Protein AF-0000000066242884 (afdb_homodimer)

pLDDT: mean 95.63, std 7.23, range [39.56, 98.94]

Solvent-accessible surface area (backbone atoms only — not comparable to full-atom values): 27401 Å² total; per-residue (Å²): 122,93,77,54,95,34,58,67,55,62,70,51,57,70,88,52,64,54,71,78,69,26,30,37,32,36,37,35,36,48,54,69,43,70,60,50,40,59,77,63,65,53,51,78,71,66,32,69,47,59,51,49,41,50,48,51,18,50,51,52,45,41,68,73,39,69,53,40,40,39,33,43,35,45,90,65,29,39,36,39,32,30,44,32,80,55,58,64,80,75,27,26,46,48,47,53,29,18,34,52,40,8,37,30,36,14,39,42,59,68,45,40,51,82,54,47,52,84,60,68,80,88,68,71,66,36,33,26,25,37,70,36,61,32,77,44,72,66,48,47,50,34,40,54,27,35,52,32,52,48,27,30,55,51,39,54,49,38,46,47,38,42,45,32,32,73,72,67,64,35,49,72,67,56,27,51,60,68,50,55,89,57,50,72,68,53,50,49,45,45,31,33,76,75,65,72,35,58,75,89,73,48,62,46,50,62,46,38,16,38,37,35,37,69,42,81,37,81,43,63,38,81,85,72,66,49,70,41,82,40,73,39,80,42,80,41,49,57,72,66,68,48,64,65,46,50,68,73,45,56,66,57,78,52,79,124,122,92,75,55,93,34,57,67,54,62,68,51,56,72,89,51,64,54,73,78,69,25,31,39,33,36,38,34,37,48,54,70,43,71,60,50,38,60,76,62,66,52,51,78,72,67,32,69,48,59,52,50,42,53,50,50,19,50,50,52,45,42,67,74,39,69,55,40,39,38,32,41,35,43,88,64,30,38,37,38,31,29,43,33,77,54,57,64,79,74,28,27,46,48,47,54,30,18,34,51,40,8,37,30,37,16,40,40,59,69,46,41,50,82,53,46,52,85,58,67,81,86,67,71,65,35,35,26,25,38,73,35,61,33,76,43,73,66,51,48,52,34,40,55,26,35,54,33,53,47,26,30,55,52,39,53,52,38,47,47,39,42,45,32,31,73,73,69,64,36,51,72,68,56,27,50,58,70,51,55,90,58,50,72,66,54,50,49,47,45,32,34,76,75,64,72,37,60,74,87,72,47,62,44,51,62,46,36,15,39,36,36,36,66,43,82,38,82,43,63,38,82,85,74,65,48,70,43,83,41,74,39,82,43,79,42,51,57,71,67,68,48,65,63,46,50,69,73,44,56,65,57,77,50,79,121

Sequence (512 aa):
MANSKYEYVKSFEQPDILLQNVWIVVRIDGRSFHKFTTKHDYAKPNDDRGLSLMNRAALEVCKEFPDIVIAFGESDEYSFVLKKSCNLFERRSSKISSSIVSYFTSQFVYRWKEYFGEHELKYPPTFDSRCVLYPTDENIKDYLSWRQADTHINNLYNTCYWALVLKAGKTPIEAENELRGTFSDGKNEMLFSRFNINYNNLPAEYRKGSVIFKKPVQETNKETGLTKSKKRLVIEHVDIISEKFWKEYPDILASKMANSKYEYVKSFEQPDILLQNVWIVVRIDGRSFHKFTTKHDYAKPNDDRGLSLMNRAALEVCKEFPDIVIAFGESDEYSFVLKKSCNLFERRSSKISSSIVSYFTSQFVYRWKEYFGEHELKYPPTFDSRCVLYPTDENIKDYLSWRQADTHINNLYNTCYWALVLKAGKTPIEAENELRGTFSDGKNEMLFSRFNINYNNLPAEYRKGSVIFKKPVQETNKETGLTKSKKRLVIEHVDIISEKFWKEYPDILASK

Radius of gyration: 26.31 Å; Cα contacts (8 Å, |Δi|>4): 851; chains: 2; bounding box: 71×72×58 Å

Organism: Dictyostelium discoideum (NCBI:txid44689)

Structure (mmCIF, N/CA/C/O backbone):
data_AF-0000000066242884-model_v1
#
loop_
_entity.id
_entity.type
_entity.pdbx_description
1 polymer 'Probable tRNA(His) guanylyltransferase'
#
loop_
_atom_site.group_PDB
_atom_site.id
_atom_site.type_symbol
_atom_site.label_atom_id
_atom_site.label_alt_id
_atom_site.label_comp_id
_atom_site.label_asym_id
_atom_site.label_entity_id
_atom_site.label_seq_id
_atom_site.pdbx_PDB_ins_code
_atom_site.Cartn_x
_atom_site.Cartn_y
_atom_site.Cartn_z
_atom_site.occupancy
_atom_site.B_iso_or_equiv
_atom_site.auth_seq_id
_atom_site.auth_comp_id
_atom_site.auth_asym_id
_atom_site.auth_atom_id
_atom_site.pdbx_PDB_model_num
A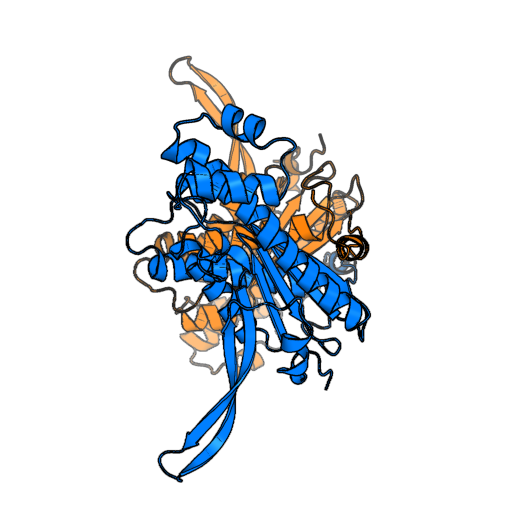TOM 1 N N . MET A 1 1 ? -16.078 24.594 7.152 1 39.56 1 MET A N 1
ATOM 2 C CA . MET A 1 1 ? -14.656 24.375 6.957 1 39.56 1 MET A CA 1
ATOM 3 C C . MET A 1 1 ? -13.938 25.672 6.598 1 39.56 1 MET A C 1
ATOM 5 O O . MET A 1 1 ? -14.383 26.406 5.711 1 39.56 1 MET A O 1
ATOM 9 N N . ALA A 1 2 ? -13.367 26.406 7.52 1 48.91 2 ALA A N 1
ATOM 10 C CA . ALA A 1 2 ? -12.742 27.688 7.215 1 48.91 2 ALA A CA 1
ATOM 11 C C . ALA A 1 2 ? -11.961 27.625 5.91 1 48.91 2 ALA A C 1
ATOM 13 O O . ALA A 1 2 ? -11.008 26.844 5.785 1 48.91 2 ALA A O 1
ATOM 14 N N . ASN A 1 3 ? -12.719 27.969 4.852 1 62.56 3 ASN A N 1
ATOM 15 C CA . ASN A 1 3 ? -12.328 27.891 3.449 1 62.56 3 ASN A CA 1
ATOM 16 C C . ASN A 1 3 ? -11.125 28.781 3.145 1 62.56 3 ASN A C 1
ATOM 18 O O . ASN A 1 3 ? -11.188 30 3.355 1 62.56 3 ASN A O 1
ATOM 22 N N . SER A 1 4 ? -9.828 28.172 3.293 1 75.38 4 SER A N 1
ATOM 23 C CA . SER A 1 4 ? -8.664 28.953 2.906 1 75.38 4 SER A CA 1
ATOM 24 C C . SER A 1 4 ? -8.734 29.359 1.438 1 75.38 4 SER A C 1
ATOM 26 O O . SER A 1 4 ? -9.477 28.766 0.656 1 75.38 4 SER A O 1
ATOM 28 N N . LYS A 1 5 ? -8.227 30.531 1.055 1 88.94 5 LYS A N 1
ATOM 29 C CA . LYS A 1 5 ? -8.141 31.016 -0.318 1 88.94 5 LYS A CA 1
ATOM 30 C C . LYS A 1 5 ? -7.492 29.969 -1.229 1 88.94 5 LYS A C 1
ATOM 32 O O . LYS A 1 5 ? -7.582 30.078 -2.455 1 88.94 5 LYS A O 1
ATOM 37 N N . TYR A 1 6 ? -6.883 28.922 -0.603 1 93.44 6 TYR A N 1
ATOM 38 C CA . TYR A 1 6 ? -6.152 27.922 -1.367 1 93.44 6 TYR A CA 1
ATOM 39 C C . TYR A 1 6 ? -7.055 26.75 -1.727 1 93.44 6 TYR A C 1
ATOM 41 O O . TYR A 1 6 ? -6.66 25.875 -2.498 1 93.44 6 TYR A O 1
ATOM 49 N N . GLU A 1 7 ? -8.281 26.703 -1.317 1 91.88 7 GLU A N 1
ATOM 50 C CA . GLU A 1 7 ? -9.164 25.547 -1.406 1 91.88 7 GLU A CA 1
ATOM 51 C C . GLU A 1 7 ? -9.438 25.172 -2.859 1 91.88 7 GLU A C 1
ATOM 53 O O . GLU A 1 7 ? -9.828 24.047 -3.152 1 91.88 7 GLU A O 1
ATOM 58 N N . TYR A 1 8 ? -9.219 26.141 -3.793 1 93.75 8 TYR A N 1
ATOM 59 C CA . TYR A 1 8 ? -9.484 25.891 -5.203 1 93.75 8 TYR A CA 1
ATOM 60 C C . TYR A 1 8 ? -8.617 24.75 -5.73 1 93.75 8 TYR A C 1
ATOM 62 O O . TYR A 1 8 ? -8.969 24.094 -6.715 1 93.75 8 TYR A O 1
ATOM 70 N N . VAL A 1 9 ? -7.5 24.391 -5.086 1 95 9 VAL A N 1
ATOM 71 C CA . VAL A 1 9 ? -6.555 23.375 -5.559 1 95 9 VAL A CA 1
ATOM 72 C C . VAL A 1 9 ? -7.207 22 -5.512 1 95 9 VAL A C 1
ATOM 74 O O . VAL A 1 9 ? -6.746 21.062 -6.172 1 95 9 VAL A O 1
ATOM 77 N N . LYS A 1 10 ? -8.25 21.875 -4.727 1 93.75 10 LYS A N 1
ATOM 78 C CA . LYS A 1 10 ? -8.992 20.625 -4.672 1 93.75 10 LYS A CA 1
ATOM 79 C C . LYS A 1 10 ? -9.609 20.281 -6.027 1 93.75 10 LYS A C 1
ATOM 81 O O . LYS A 1 10 ? -9.82 19.125 -6.352 1 93.75 10 LYS A O 1
ATOM 86 N N . SER A 1 11 ? -9.836 21.312 -6.773 1 94.75 11 SER A N 1
ATOM 87 C CA . SER A 1 11 ? -10.531 21.141 -8.047 1 94.75 11 SER A CA 1
ATOM 88 C C . SER A 1 11 ? -9.633 20.469 -9.078 1 94.75 11 SER A C 1
ATOM 90 O O . SER A 1 11 ? -10.109 20.031 -10.133 1 94.75 11 SER A O 1
ATOM 92 N N . PHE A 1 12 ? -8.328 20.344 -8.805 1 96.25 12 PHE A N 1
ATOM 93 C CA . PHE A 1 12 ? -7.41 19.688 -9.727 1 96.25 12 PHE A CA 1
ATOM 94 C C . PHE A 1 12 ? -7.547 18.172 -9.648 1 96.25 12 PHE A C 1
ATOM 96 O O . PHE A 1 12 ? -7.047 17.453 -10.516 1 96.25 12 PHE A O 1
ATOM 103 N N . GLU A 1 13 ? -8.211 17.688 -8.594 1 94.5 13 GLU A N 1
ATOM 104 C CA . GLU A 1 13 ? -8.492 16.25 -8.516 1 94.5 13 GLU A CA 1
ATOM 105 C C . GLU A 1 13 ? -9.414 15.805 -9.648 1 94.5 13 GLU A C 1
ATOM 107 O O . GLU A 1 13 ? -10.445 16.438 -9.898 1 94.5 13 GLU A O 1
ATOM 112 N N . GLN A 1 14 ? -8.977 14.781 -10.328 1 91.69 14 GLN A N 1
ATOM 113 C CA . GLN A 1 14 ? -9.773 14.258 -11.438 1 91.69 14 GLN A CA 1
ATOM 114 C C . GLN A 1 14 ? -10.438 12.938 -11.062 1 91.69 14 GLN A C 1
ATOM 116 O O . GLN A 1 14 ? -9.852 12.125 -10.344 1 91.69 14 GLN A O 1
ATOM 121 N N . PRO A 1 15 ? -11.641 12.773 -11.602 1 90.62 15 PRO A N 1
ATOM 122 C CA . PRO A 1 15 ? -12.32 11.508 -11.336 1 90.62 15 PRO A CA 1
ATOM 123 C C . PRO A 1 15 ? -11.609 10.312 -11.977 1 90.62 15 PRO A C 1
ATOM 125 O O . PRO A 1 15 ? -11.062 10.438 -13.07 1 90.62 15 PRO A O 1
ATOM 128 N N . ASP A 1 16 ? -11.625 9.172 -11.383 1 94.69 16 ASP A N 1
ATOM 129 C CA . ASP A 1 16 ? -11.086 7.926 -11.914 1 94.69 16 ASP A CA 1
ATOM 130 C C . ASP A 1 16 ? -12.039 6.762 -11.656 1 94.69 16 ASP A C 1
ATOM 132 O O . ASP A 1 16 ? -11.617 5.699 -11.203 1 94.69 16 ASP A O 1
ATOM 136 N N . ILE A 1 17 ? -13.297 6.984 -11.898 1 96.69 17 ILE A N 1
ATOM 137 C CA . ILE A 1 17 ? -14.367 6.047 -11.602 1 96.69 17 ILE A CA 1
ATOM 138 C C . ILE A 1 17 ? -14.336 4.891 -12.602 1 96.69 17 ILE A C 1
ATOM 140 O O . ILE A 1 17 ? -14.328 5.113 -13.82 1 96.69 17 ILE A O 1
ATOM 144 N N . LEU A 1 18 ? -14.336 3.684 -12.125 1 97.81 18 LEU A N 1
ATOM 145 C CA . LEU A 1 18 ? -14.336 2.492 -12.969 1 97.81 18 LEU A CA 1
ATOM 146 C C . LEU A 1 18 ? -15.734 2.213 -13.516 1 97.81 18 LEU A C 1
ATOM 148 O O . LEU A 1 18 ? -16.734 2.416 -12.812 1 97.81 18 LEU A O 1
ATOM 152 N N . LEU A 1 19 ? -15.781 1.74 -14.688 1 97.5 19 LEU A N 1
ATOM 153 C CA . LEU A 1 19 ? -17.016 1.438 -15.398 1 97.5 19 LEU A CA 1
ATOM 154 C C . LEU A 1 19 ? -17.891 0.479 -14.586 1 97.5 19 LEU A C 1
ATOM 156 O O . LEU A 1 19 ? -17.375 -0.47 -13.984 1 97.5 19 LEU A O 1
ATOM 160 N N . GLN A 1 20 ? -19.203 0.688 -14.562 1 96.56 20 GLN A N 1
ATOM 161 C CA . GLN A 1 20 ? -20.156 -0.181 -13.891 1 96.56 20 GLN A CA 1
ATOM 162 C C . GLN A 1 20 ? -20.375 -1.47 -14.68 1 96.56 20 GLN A C 1
ATOM 164 O O . GLN A 1 20 ? -20.125 -1.52 -15.883 1 96.56 20 GLN A O 1
ATOM 169 N N . ASN A 1 21 ? -20.781 -2.508 -13.945 1 96.31 21 ASN A N 1
ATOM 170 C CA . ASN A 1 21 ? -21.203 -3.777 -14.531 1 96.31 21 ASN A CA 1
ATOM 171 C C . ASN A 1 21 ? -20.062 -4.48 -15.242 1 96.31 21 ASN A C 1
ATOM 173 O O . ASN A 1 21 ? -20.266 -5.152 -16.25 1 96.31 21 ASN A O 1
ATOM 177 N N . VAL A 1 22 ? -18.875 -4.215 -14.844 1 97.56 22 VAL A N 1
ATOM 178 C CA . VAL A 1 22 ? -17.688 -4.918 -15.328 1 97.56 22 VAL A CA 1
ATOM 179 C C . VAL A 1 22 ? -16.891 -5.461 -14.141 1 97.56 22 VAL A C 1
ATOM 181 O O . VAL A 1 22 ? -16.953 -4.91 -13.039 1 97.56 22 VAL A O 1
ATOM 184 N N . TRP A 1 23 ? -16.141 -6.582 -14.398 1 98.25 23 TRP A N 1
ATOM 185 C CA . TRP A 1 23 ? -15.258 -7.137 -13.375 1 98.25 23 TRP A CA 1
ATOM 186 C C . TRP A 1 23 ? -14.055 -6.234 -13.141 1 98.25 23 TRP A C 1
ATOM 188 O O . TRP A 1 23 ? -13.484 -5.684 -14.086 1 98.25 23 TRP A O 1
ATOM 198 N N . ILE A 1 24 ? -13.688 -6.074 -11.914 1 98.62 24 ILE A N 1
ATOM 199 C CA . ILE A 1 24 ? -12.469 -5.355 -11.562 1 98.62 24 ILE A CA 1
ATOM 200 C C . ILE A 1 24 ? -11.43 -6.332 -11.031 1 98.62 24 ILE A C 1
ATOM 202 O O . ILE A 1 24 ? -11.703 -7.098 -10.102 1 98.62 24 ILE A O 1
ATOM 206 N N . VAL A 1 25 ? -10.297 -6.391 -11.625 1 98.88 25 VAL A N 1
ATOM 207 C CA . VAL A 1 25 ? -9.164 -7.133 -11.07 1 98.88 25 VAL A CA 1
ATOM 208 C C . VAL A 1 25 ? -8.133 -6.156 -10.508 1 98.88 25 VAL A C 1
ATOM 210 O O . VAL A 1 25 ? -7.668 -5.258 -11.211 1 98.88 25 VAL A O 1
ATOM 213 N N . VAL A 1 26 ? -7.852 -6.27 -9.258 1 98.94 26 VAL A N 1
ATOM 214 C CA . VAL A 1 26 ? -6.699 -5.586 -8.68 1 98.94 26 VAL A CA 1
ATOM 215 C C . VAL A 1 26 ? -5.516 -6.547 -8.602 1 98.94 26 VAL A C 1
ATOM 217 O O . VAL A 1 26 ? -5.547 -7.52 -7.844 1 98.94 26 VAL A O 1
ATOM 220 N N . ARG A 1 27 ? -4.523 -6.301 -9.344 1 98.81 27 ARG A N 1
ATOM 221 C CA . ARG A 1 27 ? -3.326 -7.137 -9.336 1 98.81 27 ARG A CA 1
ATOM 222 C C . ARG A 1 27 ? -2.201 -6.469 -8.547 1 98.81 27 ARG A C 1
ATOM 224 O O . ARG A 1 27 ? -1.856 -5.316 -8.805 1 98.81 27 ARG A O 1
ATOM 231 N N . ILE A 1 28 ? -1.692 -7.082 -7.598 1 98.88 28 ILE A N 1
ATOM 232 C CA . ILE A 1 28 ? -0.529 -6.602 -6.863 1 98.88 28 ILE A CA 1
ATOM 233 C C . ILE A 1 28 ? 0.704 -7.41 -7.262 1 98.88 28 ILE A C 1
ATOM 235 O O . ILE A 1 28 ? 0.591 -8.578 -7.648 1 98.88 28 ILE A O 1
ATOM 239 N N . ASP A 1 29 ? 1.854 -6.828 -7.195 1 98.62 29 ASP A N 1
ATOM 240 C CA . ASP A 1 29 ? 3.119 -7.441 -7.586 1 98.62 29 ASP A CA 1
ATOM 241 C C . ASP A 1 29 ? 4.277 -6.883 -6.762 1 98.62 29 ASP A C 1
ATOM 243 O O . ASP A 1 29 ? 4.453 -5.668 -6.668 1 98.62 29 ASP A O 1
ATOM 247 N N . GLY A 1 30 ? 5.066 -7.738 -6.219 1 98.69 30 GLY A N 1
ATOM 248 C CA . GLY A 1 30 ? 6.211 -7.312 -5.43 1 98.69 30 GLY A CA 1
ATOM 249 C C . GLY A 1 30 ? 7.227 -6.523 -6.23 1 98.69 30 GLY A C 1
ATOM 250 O O . GLY A 1 30 ? 7.508 -6.852 -7.383 1 98.69 30 GLY A O 1
ATOM 251 N N . ARG A 1 31 ? 7.758 -5.477 -5.613 1 97.81 31 ARG A N 1
ATOM 252 C CA . ARG A 1 31 ? 8.805 -4.68 -6.242 1 97.81 31 ARG A CA 1
ATOM 253 C C . ARG A 1 31 ? 10.188 -5.125 -5.773 1 97.81 31 ARG A C 1
ATOM 255 O O . ARG A 1 31 ? 10.469 -5.121 -4.574 1 97.81 31 ARG A O 1
ATOM 262 N N . SER A 1 32 ? 11.102 -5.469 -6.75 1 96.88 32 SER A N 1
ATOM 263 C CA . SER A 1 32 ? 12.438 -5.953 -6.43 1 96.88 32 SER A CA 1
ATOM 264 C C . SER A 1 32 ? 12.383 -7.129 -5.461 1 96.88 32 SER A C 1
ATOM 266 O O . SER A 1 32 ? 13.141 -7.18 -4.492 1 96.88 32 SER A O 1
ATOM 268 N 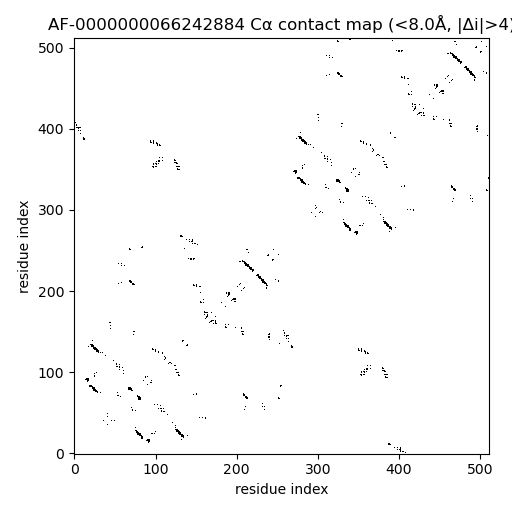N . PHE A 1 33 ? 11.453 -7.988 -5.773 1 97.56 33 PHE A N 1
ATOM 269 C CA . PHE A 1 33 ? 11.164 -9.047 -4.816 1 97.56 33 PHE A CA 1
ATOM 270 C C . PHE A 1 33 ? 12.219 -10.141 -4.887 1 97.56 33 PHE A C 1
ATOM 272 O O . PHE A 1 33 ? 12.391 -10.906 -3.934 1 97.56 33 PHE A O 1
ATOM 279 N N . HIS A 1 34 ? 12.867 -10.305 -6.043 1 95.69 34 HIS A N 1
ATOM 280 C CA . HIS A 1 34 ? 13.984 -11.234 -6.117 1 95.69 34 HIS A CA 1
ATOM 281 C C . HIS A 1 34 ? 15.07 -10.867 -5.113 1 95.69 34 HIS A C 1
ATOM 283 O O . HIS A 1 34 ? 15.617 -11.742 -4.434 1 95.69 34 HIS A O 1
ATOM 289 N N . LYS A 1 35 ? 15.414 -9.586 -5 1 97.5 35 LYS A N 1
ATOM 290 C CA . LYS A 1 35 ? 16.375 -9.102 -4.016 1 97.5 35 LYS A CA 1
ATOM 291 C C . LYS A 1 35 ? 15.883 -9.352 -2.594 1 97.5 35 LYS A C 1
ATOM 293 O O . LYS A 1 35 ? 16.656 -9.75 -1.723 1 97.5 35 LYS A O 1
ATOM 298 N N . PHE A 1 36 ? 14.641 -9.125 -2.406 1 98.5 36 PHE A N 1
ATOM 299 C CA . PHE A 1 36 ? 14.031 -9.312 -1.097 1 98.5 36 PHE A CA 1
ATOM 300 C C . PHE A 1 36 ? 14.164 -10.766 -0.642 1 98.5 36 PHE A C 1
ATOM 302 O O . PHE A 1 36 ? 14.578 -11.031 0.489 1 98.5 36 PHE A O 1
ATOM 309 N N . THR A 1 37 ? 13.781 -11.727 -1.553 1 98.19 37 THR A N 1
ATOM 310 C CA . THR A 1 37 ? 13.812 -13.141 -1.197 1 98.19 37 THR A CA 1
ATOM 311 C C . THR A 1 37 ? 15.25 -13.609 -0.98 1 98.19 37 THR A C 1
ATOM 313 O O . THR A 1 37 ? 15.508 -14.445 -0.114 1 98.19 37 THR A O 1
ATOM 316 N N . THR A 1 38 ? 16.172 -13.062 -1.709 1 97.38 38 THR A N 1
ATOM 317 C CA . THR A 1 38 ? 17.578 -13.406 -1.545 1 97.38 38 THR A CA 1
ATOM 318 C C . THR A 1 38 ? 18.109 -12.914 -0.198 1 97.38 38 THR A C 1
ATOM 320 O O . THR A 1 38 ? 18.719 -13.68 0.553 1 97.38 38 THR A O 1
ATOM 323 N N . LYS A 1 39 ? 17.797 -11.68 0.117 1 98 39 LYS A N 1
ATOM 324 C CA . LYS A 1 39 ? 18.281 -11.07 1.353 1 98 39 LYS A CA 1
ATOM 325 C C . LYS A 1 39 ? 17.688 -11.766 2.576 1 98 39 LYS A C 1
ATOM 327 O O . LYS A 1 39 ? 18.312 -11.781 3.643 1 98 39 LYS A O 1
ATOM 332 N N . HIS A 1 40 ? 16.562 -12.359 2.434 1 98.5 40 HIS A N 1
ATOM 333 C CA . HIS A 1 40 ? 15.875 -12.977 3.566 1 98.5 40 HIS A CA 1
ATOM 334 C C . HIS A 1 40 ? 16 -14.5 3.521 1 98.5 40 HIS A C 1
ATOM 336 O O . HIS A 1 40 ? 15.219 -15.211 4.164 1 98.5 40 HIS A O 1
ATOM 342 N N . ASP A 1 41 ? 16.812 -15.047 2.617 1 97.62 41 ASP A N 1
ATOM 343 C CA . ASP A 1 41 ? 17.203 -16.453 2.582 1 97.62 41 ASP A CA 1
ATOM 344 C C . ASP A 1 41 ? 16 -17.344 2.264 1 97.62 41 ASP A C 1
ATOM 346 O O . ASP A 1 41 ? 15.812 -18.375 2.902 1 97.62 41 ASP A O 1
ATOM 350 N N . TYR A 1 42 ? 15.211 -16.906 1.351 1 98.12 42 TYR A N 1
ATOM 351 C CA . TYR A 1 42 ? 14.148 -17.797 0.875 1 98.12 42 TYR A CA 1
ATOM 352 C C . TYR A 1 42 ? 14.734 -19.047 0.243 1 98.12 42 TYR A C 1
ATOM 354 O O . TYR A 1 42 ? 15.727 -18.984 -0.489 1 98.12 42 TYR A O 1
ATOM 362 N N . ALA A 1 43 ? 14.078 -20.125 0.529 1 97.56 43 ALA A N 1
ATOM 363 C CA . ALA A 1 43 ? 14.43 -21.344 -0.201 1 97.56 43 ALA A CA 1
ATOM 364 C C . ALA A 1 43 ? 14.102 -21.203 -1.686 1 97.56 43 ALA A C 1
ATOM 366 O O . ALA A 1 43 ? 13.172 -20.484 -2.059 1 97.56 43 ALA A O 1
ATOM 367 N N . LYS A 1 44 ? 14.852 -21.875 -2.5 1 96.56 44 LYS A N 1
ATOM 368 C CA . LYS A 1 44 ? 14.633 -21.859 -3.943 1 96.56 44 LYS A CA 1
ATOM 369 C C . LYS A 1 44 ? 14.32 -23.25 -4.473 1 96.56 44 LYS A C 1
ATOM 371 O O . LYS A 1 44 ? 14.859 -24.25 -3.979 1 96.56 44 LYS A O 1
ATOM 376 N N . PRO A 1 45 ? 13.461 -23.391 -5.445 1 96.94 45 PRO A N 1
ATOM 377 C CA . PRO A 1 45 ? 12.742 -22.344 -6.191 1 96.94 45 PRO A CA 1
ATOM 378 C C . PRO A 1 45 ? 11.5 -21.844 -5.461 1 96.94 45 PRO A C 1
ATOM 380 O O . PRO A 1 45 ? 10.961 -20.797 -5.812 1 96.94 45 PRO A O 1
ATOM 383 N N . ASN A 1 46 ? 10.992 -22.625 -4.504 1 97.62 46 ASN A N 1
ATOM 384 C CA . ASN A 1 46 ? 9.812 -22.234 -3.736 1 97.62 46 ASN A CA 1
ATOM 385 C C . ASN A 1 46 ? 10.094 -22.234 -2.236 1 97.62 46 ASN A C 1
ATOM 387 O O . ASN A 1 46 ? 10.797 -23.109 -1.732 1 97.62 46 ASN A O 1
ATOM 391 N N . ASP A 1 47 ? 9.641 -21.297 -1.522 1 98.19 47 ASP A N 1
ATOM 392 C CA . ASP A 1 47 ? 9.75 -21.203 -0.07 1 98.19 47 ASP A CA 1
ATOM 393 C C . ASP A 1 47 ? 8.367 -21.234 0.583 1 98.19 47 ASP A C 1
ATOM 395 O O . ASP A 1 47 ? 7.594 -20.281 0.453 1 98.19 47 ASP A O 1
ATOM 399 N N . ASP A 1 48 ? 8.094 -22.297 1.241 1 98.19 48 ASP A N 1
ATOM 400 C CA . ASP A 1 48 ? 6.77 -22.516 1.824 1 98.19 48 ASP A CA 1
ATOM 401 C C . ASP A 1 48 ? 6.398 -21.391 2.783 1 98.19 48 ASP A C 1
ATOM 403 O O . ASP A 1 48 ? 5.23 -20.984 2.861 1 98.19 48 ASP A O 1
ATOM 407 N N . ARG A 1 49 ? 7.379 -20.938 3.576 1 98.19 49 ARG A N 1
ATOM 408 C CA . ARG A 1 49 ? 7.105 -19.844 4.5 1 98.19 49 ARG A CA 1
ATOM 409 C C . ARG A 1 49 ? 6.605 -18.609 3.756 1 98.19 49 ARG A C 1
ATOM 411 O O . ARG A 1 49 ? 5.594 -18.016 4.133 1 98.19 49 ARG A O 1
ATOM 418 N N . GLY A 1 50 ? 7.301 -18.25 2.641 1 98.56 50 GLY A N 1
ATOM 419 C CA . GLY A 1 50 ? 6.945 -17.094 1.841 1 98.56 50 GLY A CA 1
ATOM 420 C C . GLY A 1 50 ? 5.594 -17.219 1.163 1 98.56 50 GLY A C 1
ATOM 421 O O . GLY A 1 50 ? 4.785 -16.281 1.186 1 98.56 50 GLY A O 1
ATOM 422 N N . LEU A 1 51 ? 5.375 -18.359 0.562 1 98.62 51 LEU A N 1
ATOM 423 C CA . LEU A 1 51 ? 4.109 -18.609 -0.123 1 98.62 51 LEU A CA 1
ATOM 424 C C . LEU A 1 51 ? 2.943 -18.562 0.856 1 98.62 51 LEU A C 1
ATOM 426 O O . LEU A 1 51 ? 1.894 -17.984 0.553 1 98.62 51 LEU A O 1
ATOM 430 N N . SER A 1 52 ? 3.154 -19.156 2.045 1 98.69 52 SER A N 1
ATOM 431 C CA . SER A 1 52 ? 2.107 -19.172 3.062 1 98.69 52 SER A CA 1
ATOM 432 C C . SER A 1 52 ? 1.822 -17.766 3.578 1 98.69 52 SER A C 1
ATOM 434 O O . SER A 1 52 ? 0.671 -17.422 3.854 1 98.69 52 SER A O 1
ATOM 436 N N . LEU A 1 53 ? 2.848 -17 3.752 1 98.81 53 LEU A N 1
ATOM 437 C CA . LEU A 1 53 ? 2.676 -15.617 4.195 1 98.81 53 LEU A CA 1
ATOM 438 C C . LEU A 1 53 ? 1.918 -14.797 3.154 1 98.81 53 LEU A C 1
ATOM 440 O O . LEU A 1 53 ? 1.028 -14.016 3.5 1 98.81 53 LEU A O 1
ATOM 444 N N . MET A 1 54 ? 2.27 -14.969 1.861 1 98.88 54 MET A N 1
ATOM 445 C CA . MET A 1 54 ? 1.525 -14.328 0.778 1 98.88 54 MET A CA 1
ATOM 446 C C . MET A 1 54 ? 0.044 -14.68 0.853 1 98.88 54 MET A C 1
ATOM 448 O O . MET A 1 54 ? -0.814 -13.805 0.771 1 98.88 54 MET A O 1
ATOM 452 N N . ASN A 1 55 ? -0.189 -15.938 1.016 1 98.88 55 ASN A N 1
ATOM 453 C CA . ASN A 1 55 ? -1.559 -16.438 1.069 1 98.88 55 ASN A CA 1
ATOM 454 C C . ASN A 1 55 ? -2.311 -15.883 2.277 1 98.88 55 ASN A C 1
ATOM 456 O O . ASN A 1 55 ? -3.486 -15.531 2.172 1 98.88 55 ASN A O 1
ATOM 460 N N . ARG A 1 56 ? -1.669 -15.852 3.391 1 98.81 56 ARG A N 1
ATOM 461 C CA . ARG A 1 56 ? -2.293 -15.328 4.605 1 98.81 56 ARG A CA 1
ATOM 462 C C . ARG A 1 56 ? -2.656 -13.859 4.445 1 98.81 56 ARG A C 1
ATOM 464 O O . ARG A 1 56 ? -3.752 -13.438 4.824 1 98.81 56 ARG A O 1
ATOM 471 N N . ALA A 1 57 ? -1.736 -13.07 3.939 1 98.88 57 ALA A N 1
ATOM 472 C CA . ALA A 1 57 ? -2.008 -11.656 3.688 1 98.88 57 ALA A CA 1
ATOM 473 C C . ALA A 1 57 ? -3.188 -11.484 2.736 1 98.88 57 ALA A C 1
ATOM 475 O O . ALA A 1 57 ? -4.07 -10.656 2.973 1 98.88 57 ALA A O 1
ATOM 476 N N . ALA A 1 58 ? -3.221 -12.289 1.692 1 98.94 58 ALA A N 1
ATOM 477 C CA . ALA A 1 58 ? -4.297 -12.219 0.707 1 98.94 58 ALA A CA 1
ATOM 478 C C . ALA A 1 58 ? -5.633 -12.625 1.321 1 98.94 58 ALA A C 1
ATOM 480 O O . ALA A 1 58 ? -6.672 -12.031 1.008 1 98.94 58 ALA A O 1
ATOM 481 N N . LEU A 1 59 ? -5.562 -13.633 2.121 1 98.88 59 LEU A N 1
ATOM 482 C CA . LEU A 1 59 ? -6.773 -14.07 2.807 1 98.88 59 LEU A CA 1
ATOM 483 C C . LEU A 1 59 ? -7.359 -12.938 3.643 1 98.88 59 LEU A C 1
ATOM 485 O O . LEU A 1 59 ? -8.57 -12.719 3.645 1 98.88 59 LEU A O 1
ATOM 489 N N . GLU A 1 60 ? -6.535 -12.211 4.371 1 98.81 60 GLU A N 1
ATOM 490 C CA . GLU A 1 60 ? -6.996 -11.078 5.172 1 98.81 60 GLU A CA 1
ATOM 491 C C . GLU A 1 60 ? -7.602 -9.992 4.289 1 98.81 60 GLU A C 1
ATOM 493 O O . GLU A 1 60 ? -8.57 -9.336 4.68 1 98.81 60 GLU A O 1
ATOM 498 N N . VAL A 1 61 ? -7.02 -9.766 3.102 1 98.94 61 VAL A N 1
ATOM 499 C CA . VAL A 1 61 ? -7.566 -8.797 2.158 1 98.94 61 VAL A CA 1
ATOM 500 C C . VAL A 1 61 ? -8.984 -9.211 1.758 1 98.94 61 VAL A C 1
ATOM 502 O O . VAL A 1 61 ? -9.898 -8.383 1.742 1 98.94 61 VAL A O 1
ATOM 505 N N . CYS A 1 62 ? -9.148 -10.484 1.484 1 98.81 62 CYS A N 1
ATOM 506 C CA . CYS A 1 62 ? -10.461 -10.977 1.078 1 98.81 62 CYS A CA 1
ATOM 507 C C . CYS A 1 62 ? -11.477 -10.812 2.203 1 98.81 62 CYS A C 1
ATOM 509 O O . CYS A 1 62 ? -12.656 -10.562 1.95 1 98.81 62 CYS A O 1
ATOM 511 N N . LYS A 1 63 ? -11.031 -10.992 3.418 1 98.56 63 LYS A N 1
ATOM 512 C CA . LYS A 1 63 ? -11.914 -10.781 4.562 1 98.56 63 LYS A CA 1
ATOM 513 C C . LYS A 1 63 ? -12.305 -9.312 4.691 1 98.56 63 LYS A C 1
ATOM 515 O O . LYS A 1 63 ? -13.453 -8.992 4.992 1 98.56 63 LYS A O 1
ATOM 520 N N . GLU A 1 64 ? -11.383 -8.461 4.469 1 98.19 64 GLU A N 1
ATOM 521 C CA . GLU A 1 64 ? -11.57 -7.027 4.633 1 98.19 64 GLU A CA 1
ATOM 522 C C . GLU A 1 64 ? -12.477 -6.461 3.543 1 98.19 64 GLU A C 1
ATOM 524 O O . GLU A 1 64 ? -13.227 -5.516 3.785 1 98.19 64 GLU A O 1
ATOM 529 N N . PHE A 1 65 ? -12.383 -6.98 2.357 1 98.25 65 PHE A N 1
ATOM 530 C CA . PHE A 1 65 ? -13.141 -6.508 1.209 1 98.25 65 PHE A CA 1
ATOM 531 C C . PHE A 1 65 ? -14.031 -7.613 0.652 1 98.25 65 PHE A C 1
ATOM 533 O O . PHE A 1 65 ? -13.68 -8.258 -0.339 1 98.25 65 PHE A O 1
ATOM 540 N N . PRO A 1 66 ? -15.172 -7.73 1.151 1 96.56 66 PRO A N 1
ATOM 541 C CA . PRO A 1 66 ? -16.031 -8.867 0.83 1 96.56 66 PRO A CA 1
ATOM 542 C C . PRO A 1 66 ? -16.5 -8.859 -0.621 1 96.56 66 PRO A C 1
ATOM 544 O O . PRO A 1 66 ? -17.062 -9.852 -1.099 1 96.56 66 PRO A O 1
ATOM 547 N N . ASP A 1 67 ? -16.359 -7.758 -1.322 1 97.31 67 ASP A N 1
ATOM 548 C CA . ASP A 1 67 ? -16.719 -7.707 -2.738 1 97.31 67 ASP A CA 1
ATOM 549 C C . ASP A 1 67 ? -15.766 -8.562 -3.572 1 97.31 67 ASP A C 1
ATOM 551 O O . ASP A 1 67 ? -16.031 -8.844 -4.742 1 97.31 67 ASP A O 1
ATOM 555 N N . ILE A 1 68 ? -14.625 -8.938 -3 1 98.5 68 ILE A N 1
ATOM 556 C CA . ILE A 1 68 ? -13.727 -9.859 -3.68 1 98.5 68 ILE A CA 1
ATOM 557 C C . ILE A 1 68 ? -14.336 -11.258 -3.689 1 98.5 68 ILE A C 1
ATOM 559 O O . ILE A 1 68 ? -14.578 -11.844 -2.631 1 98.5 68 ILE A O 1
ATOM 563 N N . VAL A 1 69 ? -14.461 -11.828 -4.848 1 98.12 69 VAL A N 1
ATOM 564 C CA . VAL A 1 69 ? -15.172 -13.094 -4.93 1 98.12 69 VAL A CA 1
ATOM 565 C C . VAL A 1 69 ? -14.18 -14.242 -5.133 1 98.12 69 VAL A C 1
ATOM 567 O O . VAL A 1 69 ? -14.477 -15.391 -4.824 1 98.12 69 VAL A O 1
ATOM 570 N N . ILE A 1 70 ? -13.078 -13.969 -5.68 1 98.75 70 ILE A N 1
ATOM 571 C CA . ILE A 1 70 ? -12.008 -14.938 -5.883 1 98.75 70 ILE A CA 1
ATOM 572 C C . ILE A 1 70 ? -10.664 -14.219 -5.992 1 98.75 70 ILE A C 1
ATOM 574 O O . ILE A 1 70 ? -10.602 -13.078 -6.461 1 98.75 70 ILE A O 1
ATOM 578 N N . ALA A 1 71 ? -9.633 -14.742 -5.488 1 98.94 71 ALA A N 1
ATOM 579 C CA . ALA A 1 71 ? -8.273 -14.234 -5.609 1 98.94 71 ALA A CA 1
ATOM 580 C C . ALA A 1 71 ? -7.309 -15.336 -6.031 1 98.94 71 ALA A C 1
ATOM 582 O O . ALA A 1 71 ? -7.523 -16.516 -5.727 1 98.94 71 ALA A O 1
ATOM 583 N N . PHE A 1 72 ? -6.297 -14.977 -6.785 1 98.94 72 PHE A N 1
ATOM 584 C CA . PHE A 1 72 ? -5.324 -15.945 -7.281 1 98.94 72 PHE A CA 1
ATOM 585 C C . PHE A 1 72 ? -3.9 -15.469 -7.004 1 98.94 72 PHE A C 1
ATOM 587 O O . PHE A 1 72 ? -3.541 -14.336 -7.34 1 98.94 72 PHE A O 1
ATOM 594 N N . GLY A 1 73 ? -3.148 -16.281 -6.371 1 98.81 73 GLY A N 1
ATOM 595 C CA . GLY A 1 73 ? -1.776 -15.961 -6.016 1 98.81 73 GLY A CA 1
ATOM 596 C C . GLY A 1 73 ? -0.752 -16.797 -6.762 1 98.81 73 GLY A C 1
ATOM 597 O O . GLY A 1 73 ? -0.944 -18 -6.953 1 98.81 73 GLY A O 1
ATOM 598 N N . GLU A 1 74 ? 0.298 -16.156 -7.23 1 97.31 74 GLU A N 1
ATOM 599 C CA . GLU A 1 74 ? 1.468 -16.781 -7.84 1 97.31 74 GLU A CA 1
ATOM 600 C C . GLU A 1 74 ? 2.744 -16.016 -7.5 1 97.31 74 GLU A C 1
ATOM 602 O O . GLU A 1 74 ? 2.85 -14.828 -7.781 1 97.31 74 GLU A O 1
ATOM 607 N N . SER A 1 75 ? 3.695 -16.703 -6.875 1 95.69 75 SER A N 1
ATOM 608 C CA . SER A 1 75 ? 4.969 -16.094 -6.508 1 95.69 75 SER A CA 1
ATOM 609 C C . SER A 1 75 ? 4.754 -14.859 -5.629 1 95.69 75 SER A C 1
ATOM 611 O O . SER A 1 75 ? 4.176 -14.953 -4.547 1 95.69 75 SER A O 1
ATOM 613 N N . ASP A 1 76 ? 5.191 -13.695 -6.129 1 97.75 76 ASP A N 1
ATOM 614 C CA . ASP A 1 76 ? 5.031 -12.461 -5.375 1 97.75 76 ASP A CA 1
ATOM 615 C C . ASP A 1 76 ? 3.877 -11.625 -5.926 1 97.75 76 ASP A C 1
ATOM 617 O O . ASP A 1 76 ? 3.854 -10.398 -5.762 1 97.75 76 ASP A O 1
ATOM 621 N N . GLU A 1 77 ? 2.896 -12.273 -6.586 1 98.44 77 GLU A N 1
ATOM 622 C CA . GLU A 1 77 ? 1.758 -11.602 -7.203 1 98.44 77 GLU A CA 1
ATOM 623 C C . GLU A 1 77 ? 0.438 -12.156 -6.68 1 98.44 77 GLU A C 1
ATOM 625 O O . GLU A 1 77 ? 0.337 -13.344 -6.371 1 98.44 77 GLU A O 1
ATOM 630 N N . TYR A 1 78 ? -0.498 -11.312 -6.555 1 98.88 78 TYR A N 1
ATOM 631 C CA . TYR A 1 78 ? -1.879 -11.719 -6.32 1 98.88 78 TYR A CA 1
ATOM 632 C C . TYR A 1 78 ? -2.842 -10.891 -7.16 1 98.88 78 TYR A C 1
ATOM 634 O O . TYR A 1 78 ? -2.637 -9.688 -7.344 1 98.88 78 TYR A O 1
ATOM 642 N N . SER A 1 79 ? -3.857 -11.562 -7.652 1 98.94 79 SER A N 1
ATOM 643 C CA . SER A 1 79 ? -4.98 -10.93 -8.336 1 98.94 79 SER A CA 1
ATOM 644 C C . SER A 1 79 ? -6.266 -11.055 -7.52 1 98.94 79 SER A C 1
ATOM 646 O O . SER A 1 79 ? -6.68 -12.164 -7.172 1 98.94 79 SER A O 1
ATOM 648 N N . PHE A 1 80 ? -6.867 -9.953 -7.184 1 98.94 80 PHE A N 1
ATOM 649 C CA . PHE A 1 80 ? -8.141 -9.914 -6.48 1 98.94 80 PHE A CA 1
ATOM 650 C C . PHE A 1 80 ? -9.273 -9.523 -7.426 1 98.94 80 PHE A C 1
ATOM 652 O O . PHE A 1 80 ? -9.234 -8.453 -8.031 1 98.94 80 PHE A O 1
ATOM 659 N N . VAL A 1 81 ? -10.281 -10.375 -7.539 1 98.88 81 VAL A N 1
ATOM 660 C CA . VAL A 1 81 ? -11.383 -10.125 -8.461 1 98.88 81 VAL A CA 1
ATOM 661 C C . VAL A 1 81 ? -12.594 -9.602 -7.695 1 98.88 81 VAL A C 1
ATOM 663 O O . VAL A 1 81 ? -13.156 -10.297 -6.848 1 98.88 81 VAL A O 1
ATOM 666 N N . LEU A 1 82 ? -12.969 -8.391 -8.016 1 98.69 82 LEU A N 1
ATOM 667 C CA . LEU A 1 82 ? -14.164 -7.797 -7.43 1 98.69 82 LEU A CA 1
ATOM 668 C C . LEU A 1 82 ? -15.367 -7.973 -8.352 1 98.69 82 LEU A C 1
ATOM 670 O O . LEU A 1 82 ? -15.25 -7.816 -9.57 1 98.69 82 LEU A O 1
ATOM 674 N N . LYS A 1 83 ? -16.438 -8.227 -7.797 1 97.56 83 LYS A N 1
ATOM 675 C CA . LYS A 1 83 ? -17.641 -8.531 -8.562 1 97.56 83 LYS A CA 1
ATOM 676 C C . LYS A 1 83 ? -18.094 -7.332 -9.391 1 97.56 83 LYS A C 1
ATOM 678 O O . LYS A 1 83 ? -17.766 -6.191 -9.062 1 97.56 83 LYS A O 1
ATOM 683 N N . LYS A 1 84 ? -18.891 -7.551 -10.352 1 97 84 LYS A N 1
ATOM 684 C CA . LYS A 1 84 ? -19.359 -6.539 -11.297 1 97 84 LYS A CA 1
ATOM 685 C C . LYS A 1 84 ? -20.188 -5.469 -10.602 1 97 84 LYS A C 1
ATOM 687 O O . LYS A 1 84 ? -20.141 -4.297 -10.977 1 97 84 LYS A O 1
ATOM 692 N N . SER A 1 85 ? -20.906 -5.82 -9.625 1 96 85 SER A N 1
ATOM 693 C CA . SER A 1 85 ? -21.828 -4.914 -8.938 1 96 85 SER A CA 1
ATOM 694 C C . SER A 1 85 ? -21.109 -4.137 -7.836 1 96 85 SER A C 1
ATOM 696 O O . SER A 1 85 ? -21.734 -3.35 -7.117 1 96 85 SER A O 1
ATOM 698 N N . CYS A 1 86 ? -19.781 -4.445 -7.711 1 95.81 86 CYS A N 1
ATOM 699 C CA . CYS A 1 86 ? -19 -3.807 -6.652 1 95.81 86 CYS A CA 1
ATOM 700 C C . CYS A 1 86 ? -19.141 -2.291 -6.711 1 95.81 86 CYS A C 1
ATOM 702 O O . CYS A 1 86 ? -19.016 -1.693 -7.781 1 95.81 86 CYS A O 1
ATOM 704 N N . ASN A 1 87 ? -19.438 -1.661 -5.562 1 96.38 87 ASN A N 1
ATOM 705 C CA . ASN A 1 87 ? -19.5 -0.207 -5.449 1 96.38 87 ASN A CA 1
ATOM 706 C C . ASN A 1 87 ? -18.531 0.313 -4.383 1 96.38 87 ASN A C 1
ATOM 708 O O . ASN A 1 87 ? -18.734 1.396 -3.832 1 96.38 87 ASN A O 1
ATOM 712 N N . LEU A 1 88 ? -17.594 -0.49 -4.121 1 96.94 88 LEU A N 1
ATOM 713 C CA . LEU A 1 88 ? -16.578 -0.129 -3.139 1 96.94 88 LEU A CA 1
ATOM 714 C C . LEU A 1 88 ? -15.945 1.22 -3.477 1 96.94 88 LEU A C 1
ATOM 716 O O . LEU A 1 88 ? -15.531 1.448 -4.617 1 96.94 88 LEU A O 1
ATOM 720 N N . PHE A 1 89 ? -15.93 2.197 -2.475 1 97.56 89 PHE A N 1
ATOM 721 C CA . PHE A 1 89 ? -15.305 3.508 -2.604 1 97.56 89 PHE A CA 1
ATOM 722 C C . PHE A 1 89 ? -15.828 4.238 -3.832 1 97.56 89 PHE A C 1
ATOM 724 O O . PHE A 1 89 ? -15.07 4.934 -4.516 1 97.56 89 PHE A O 1
ATOM 731 N N . GLU A 1 90 ? -17.078 4.016 -4.141 1 97 90 GLU A N 1
ATOM 732 C CA . GLU A 1 90 ? -17.719 4.637 -5.289 1 97 90 GLU A CA 1
ATOM 733 C C . GLU A 1 90 ? -16.984 4.309 -6.586 1 97 90 GLU A C 1
ATOM 735 O O . GLU A 1 90 ? -16.906 5.141 -7.492 1 97 90 GLU A O 1
ATOM 740 N N . ARG A 1 91 ? -16.203 3.195 -6.621 1 97.69 91 ARG A N 1
ATOM 741 C CA . ARG A 1 91 ? -15.508 2.623 -7.766 1 97.69 91 ARG A CA 1
ATOM 742 C C . ARG A 1 91 ? -14.359 3.521 -8.211 1 97.69 91 ARG A C 1
ATOM 744 O O . ARG A 1 91 ? -14.031 3.578 -9.398 1 97.69 91 ARG A O 1
ATOM 751 N N . ARG A 1 92 ? -13.828 4.277 -7.297 1 97.56 92 ARG A N 1
ATOM 752 C CA . ARG A 1 92 ? -12.617 5.031 -7.602 1 97.56 92 ARG A CA 1
ATOM 753 C C . ARG A 1 92 ? -11.414 4.109 -7.734 1 97.56 92 ARG A C 1
ATOM 755 O O . ARG A 1 92 ? -11.008 3.459 -6.766 1 97.56 92 ARG A O 1
ATOM 762 N N . SER A 1 93 ? -10.82 4.098 -8.914 1 98.06 93 SER A N 1
ATOM 763 C CA . SER A 1 93 ? -9.75 3.168 -9.258 1 98.06 93 SER A CA 1
ATOM 764 C C . SER A 1 93 ? -8.57 3.316 -8.305 1 98.06 93 SER A C 1
ATOM 766 O O . SER A 1 93 ? -8.07 2.324 -7.766 1 98.06 93 SER A O 1
ATOM 768 N N . SER A 1 94 ? -8.133 4.535 -8.031 1 97.69 94 SER A N 1
ATOM 769 C CA . SER A 1 94 ? -6.973 4.801 -7.191 1 97.69 94 SER A CA 1
ATOM 770 C C . SER A 1 94 ? -7.215 4.336 -5.758 1 97.69 94 SER A C 1
ATOM 772 O O . SER A 1 94 ? -6.328 3.74 -5.137 1 97.69 94 SER A O 1
ATOM 774 N N . LYS A 1 95 ? -8.391 4.629 -5.227 1 98.19 95 LYS A N 1
ATOM 775 C CA . LYS A 1 95 ? -8.68 4.273 -3.842 1 98.19 95 LYS A CA 1
ATOM 776 C C . LYS A 1 95 ? -8.797 2.76 -3.678 1 98.19 95 LYS A C 1
ATOM 778 O O . LYS A 1 95 ? -8.305 2.197 -2.701 1 98.19 95 LYS A O 1
ATOM 783 N N . ILE A 1 96 ? -9.438 2.059 -4.641 1 98.75 96 ILE A N 1
ATOM 784 C CA . ILE A 1 96 ? -9.57 0.606 -4.59 1 98.75 96 ILE A CA 1
ATOM 785 C C . ILE A 1 96 ? -8.188 -0.042 -4.641 1 98.75 96 ILE A C 1
ATOM 787 O O . ILE A 1 96 ? -7.832 -0.819 -3.752 1 98.75 96 ILE A O 1
ATOM 791 N N . SER A 1 97 ? -7.441 0.318 -5.625 1 98.69 97 SER A N 1
ATOM 792 C CA . SER A 1 97 ? -6.125 -0.272 -5.844 1 98.69 97 SER A CA 1
ATOM 793 C C . SER A 1 97 ? -5.195 -0.009 -4.66 1 98.69 97 SER A C 1
ATOM 795 O O . SER A 1 97 ? -4.57 -0.934 -4.137 1 98.69 97 SER A O 1
ATOM 797 N N . SER A 1 98 ? -5.145 1.23 -4.195 1 98.75 98 SER A N 1
ATOM 798 C CA . SER A 1 98 ? -4.207 1.617 -3.145 1 98.75 98 SER A CA 1
ATOM 799 C C . SER A 1 98 ? -4.617 1.03 -1.798 1 98.75 98 SER A C 1
ATOM 801 O O . SER A 1 98 ? -3.764 0.634 -1.002 1 98.75 98 SER A O 1
ATOM 803 N N . SER A 1 99 ? -5.918 0.964 -1.496 1 98.81 99 SER A N 1
ATOM 804 C CA . SER A 1 99 ? -6.375 0.38 -0.238 1 98.81 99 SER A CA 1
ATOM 805 C C . SER A 1 99 ? -6.023 -1.103 -0.159 1 98.81 99 SER A C 1
ATOM 807 O O . SER A 1 99 ? -5.586 -1.588 0.887 1 98.81 99 SER A O 1
ATOM 809 N N . ILE A 1 100 ? -6.188 -1.793 -1.262 1 98.94 100 ILE A N 1
ATOM 810 C CA . ILE A 1 100 ? -5.949 -3.232 -1.287 1 98.94 100 ILE A CA 1
ATOM 811 C C . ILE A 1 100 ? -4.453 -3.51 -1.151 1 98.94 100 ILE A C 1
ATOM 813 O O . ILE A 1 100 ? -4.039 -4.324 -0.322 1 98.94 100 ILE A O 1
ATOM 817 N N . VAL A 1 101 ? -3.619 -2.793 -1.915 1 98.94 101 VAL A N 1
ATOM 818 C CA . VAL A 1 101 ? -2.189 -3.076 -1.859 1 98.94 101 VAL A CA 1
ATOM 819 C C . VAL A 1 101 ? -1.63 -2.652 -0.504 1 98.94 101 VAL A C 1
ATOM 821 O O . VAL A 1 101 ? -0.746 -3.314 0.045 1 98.94 101 VAL A O 1
ATOM 824 N N . SER A 1 102 ? -2.133 -1.524 -0.001 1 98.94 102 SER A N 1
ATOM 825 C CA . SER A 1 102 ? -1.708 -1.075 1.32 1 98.94 102 SER A CA 1
ATOM 826 C C . SER A 1 102 ? -2.059 -2.102 2.393 1 98.94 102 SER A C 1
ATOM 828 O O . SER A 1 102 ? -1.225 -2.434 3.238 1 98.94 102 SER A O 1
ATOM 830 N N . TYR A 1 103 ? -3.262 -2.611 2.402 1 98.88 103 TYR A N 1
ATOM 831 C CA . TYR A 1 103 ? -3.697 -3.584 3.398 1 98.88 103 TYR A CA 1
ATOM 832 C C . TYR A 1 103 ? -2.924 -4.891 3.262 1 98.88 103 TYR A C 1
ATOM 834 O O . TYR A 1 103 ? -2.521 -5.488 4.262 1 98.88 103 TYR A O 1
ATOM 842 N N . PHE A 1 104 ? -2.705 -5.332 2.02 1 98.94 104 PHE A N 1
ATOM 843 C CA . PHE A 1 104 ? -1.896 -6.52 1.771 1 98.94 104 PHE A CA 1
ATOM 844 C C . PHE A 1 104 ? -0.498 -6.355 2.355 1 98.94 104 PHE A C 1
ATOM 846 O O . PHE A 1 104 ? -0.021 -7.223 3.092 1 98.94 104 PHE A O 1
ATOM 853 N N . THR A 1 105 ? 0.156 -5.223 2.027 1 98.94 105 THR A N 1
ATOM 854 C CA . THR A 1 105 ? 1.503 -4.93 2.502 1 98.94 105 THR A CA 1
ATOM 855 C C . THR A 1 105 ? 1.543 -4.891 4.027 1 98.94 105 THR A C 1
ATOM 857 O O . THR A 1 105 ? 2.457 -5.441 4.645 1 98.94 105 THR A O 1
ATOM 860 N N . SER A 1 106 ? 0.532 -4.238 4.582 1 98.88 106 SER A N 1
ATOM 861 C CA . SER A 1 106 ? 0.42 -4.125 6.031 1 98.88 106 SER A CA 1
ATOM 862 C C . SER A 1 106 ? 0.342 -5.496 6.691 1 98.88 106 SER A C 1
ATOM 864 O O . SER A 1 106 ? 1.036 -5.762 7.676 1 98.88 106 SER A O 1
ATOM 866 N N . GLN A 1 107 ? -0.44 -6.363 6.164 1 98.88 107 GLN A N 1
ATOM 867 C CA . GLN A 1 107 ? -0.611 -7.719 6.684 1 98.88 107 GLN A CA 1
ATOM 868 C C . GLN A 1 107 ? 0.667 -8.539 6.52 1 98.88 107 GLN A C 1
ATOM 870 O O . GLN A 1 107 ? 1.053 -9.281 7.422 1 98.88 107 GLN A O 1
ATOM 875 N N . PHE A 1 108 ? 1.312 -8.398 5.348 1 98.94 108 PHE A N 1
ATOM 876 C CA . PHE A 1 108 ? 2.545 -9.125 5.074 1 98.94 108 PHE A CA 1
ATOM 877 C C . PHE A 1 108 ? 3.602 -8.82 6.129 1 98.94 108 PHE A C 1
ATOM 879 O O . PHE A 1 108 ? 4.184 -9.734 6.715 1 98.94 108 PHE A O 1
ATOM 886 N N . VAL A 1 109 ? 3.795 -7.551 6.434 1 98.88 109 VAL A N 1
ATOM 887 C CA . VAL A 1 109 ? 4.816 -7.133 7.387 1 98.88 109 VAL A CA 1
ATOM 888 C C . VAL A 1 109 ? 4.391 -7.508 8.805 1 98.88 109 VAL A C 1
ATOM 890 O O . VAL A 1 109 ? 5.188 -8.031 9.578 1 98.88 109 VAL A O 1
ATOM 893 N N . TYR A 1 110 ? 3.143 -7.27 9.094 1 98.75 110 TYR A N 1
ATOM 894 C CA . TYR A 1 110 ? 2.588 -7.504 10.422 1 98.75 110 TYR A CA 1
ATOM 895 C C . TYR A 1 110 ? 2.711 -8.977 10.812 1 98.75 110 TYR A C 1
ATOM 897 O O . TYR A 1 110 ? 2.963 -9.297 11.977 1 98.75 110 TYR A O 1
ATOM 905 N N . ARG A 1 111 ? 2.637 -9.891 9.805 1 98.69 111 ARG A N 1
ATOM 906 C CA . ARG A 1 111 ? 2.537 -11.312 10.102 1 98.69 111 ARG A CA 1
ATOM 907 C C . ARG A 1 111 ? 3.848 -12.031 9.797 1 98.69 111 ARG A C 1
ATOM 909 O O . ARG A 1 111 ? 3.906 -13.266 9.82 1 98.69 111 ARG A O 1
ATOM 916 N N . TRP A 1 112 ? 4.902 -11.352 9.523 1 98.75 112 TRP A N 1
ATOM 917 C CA . TRP A 1 112 ? 6.184 -11.938 9.148 1 98.75 112 TRP A CA 1
ATOM 918 C C . TRP A 1 112 ? 6.625 -12.984 10.164 1 98.75 112 TRP A C 1
ATOM 920 O O . TRP A 1 112 ? 6.953 -14.117 9.797 1 98.75 112 TRP A O 1
ATOM 930 N N . LYS A 1 113 ? 6.496 -12.672 11.453 1 97.81 113 LYS A N 1
ATOM 931 C CA . LYS A 1 113 ? 7.016 -13.539 12.508 1 97.81 113 LYS A CA 1
ATOM 932 C C . LYS A 1 113 ? 6.227 -14.836 12.594 1 97.81 113 LYS A C 1
ATOM 934 O O . LYS A 1 113 ? 6.762 -15.875 12.992 1 97.81 113 LYS A O 1
ATOM 939 N N . GLU A 1 114 ? 4.969 -14.758 12.219 1 98.38 114 GLU A N 1
ATOM 940 C CA . GLU A 1 114 ? 4.125 -15.945 12.242 1 98.38 114 GLU A CA 1
ATOM 941 C C . GLU A 1 114 ? 4.672 -17.031 11.312 1 98.38 114 GLU A C 1
ATOM 943 O O . GLU A 1 114 ? 4.48 -18.219 11.562 1 98.38 114 GLU A O 1
ATOM 948 N N . TYR A 1 115 ? 5.406 -16.656 10.32 1 98.62 115 TYR A N 1
ATOM 949 C CA . TYR A 1 115 ? 5.785 -17.625 9.297 1 98.62 115 TYR A CA 1
ATOM 950 C C . TYR A 1 115 ? 7.297 -17.797 9.227 1 98.62 115 TYR A C 1
ATOM 952 O O . TYR A 1 115 ? 7.801 -18.859 8.852 1 98.62 115 TYR A O 1
ATOM 960 N N . PHE A 1 116 ? 7.973 -16.766 9.656 1 98.56 116 PHE A N 1
ATOM 961 C CA . PHE A 1 116 ? 9.43 -16.812 9.539 1 98.56 116 PHE A CA 1
ATOM 962 C C . PHE A 1 116 ? 10.078 -16.953 10.914 1 98.56 116 PHE A C 1
ATOM 964 O O . PHE A 1 116 ? 11.297 -17.109 11.016 1 98.56 116 PHE A O 1
ATOM 971 N N . GLY A 1 117 ? 9.281 -16.922 12.008 1 97.25 117 GLY A N 1
ATOM 972 C CA . GLY A 1 117 ? 9.789 -17.094 13.359 1 97.25 117 GLY A CA 1
ATOM 973 C C . GLY A 1 117 ? 10.828 -16.047 13.734 1 97.25 117 GLY A C 1
ATOM 974 O O . GLY A 1 117 ? 10.578 -14.852 13.617 1 97.25 117 GLY A O 1
ATOM 975 N N . GLU A 1 118 ? 11.961 -16.578 14 1 96.12 118 GLU A N 1
ATOM 976 C CA . GLU A 1 118 ? 13.008 -15.703 14.492 1 96.12 118 GLU A CA 1
ATOM 977 C C . GLU A 1 118 ? 13.82 -15.109 13.344 1 96.12 118 GLU A C 1
ATOM 979 O O . GLU A 1 118 ? 14.688 -14.266 13.555 1 96.12 118 GLU A O 1
ATOM 984 N N . HIS A 1 119 ? 13.562 -15.594 12.117 1 97.5 119 HIS A N 1
ATOM 985 C CA . HIS A 1 119 ? 14.227 -14.977 10.969 1 97.5 119 HIS A CA 1
ATOM 986 C C . HIS A 1 119 ? 13.789 -13.531 10.797 1 97.5 119 HIS A C 1
ATOM 988 O O . HIS A 1 119 ? 12.656 -13.266 10.391 1 97.5 119 HIS A O 1
ATOM 994 N N . GLU A 1 120 ? 14.664 -12.656 11.008 1 96.94 120 GLU A N 1
ATOM 995 C CA . GLU A 1 120 ? 14.344 -11.234 11.078 1 96.94 120 GLU A CA 1
ATOM 996 C C . GLU A 1 120 ? 13.961 -10.68 9.711 1 96.94 120 GLU A C 1
ATOM 998 O O . GLU A 1 120 ? 14.578 -11.023 8.703 1 96.94 120 GLU A O 1
ATOM 1003 N N . LEU A 1 121 ? 12.945 -9.914 9.703 1 98.56 121 LEU A N 1
ATOM 1004 C CA . LEU A 1 121 ? 12.695 -9.062 8.539 1 98.56 121 LEU A CA 1
ATOM 1005 C C . LEU A 1 121 ? 13.75 -7.969 8.43 1 98.56 121 LEU A C 1
ATOM 1007 O O . LEU A 1 121 ? 13.727 -7.004 9.195 1 98.56 121 LEU A O 1
ATOM 1011 N N . LYS A 1 122 ? 14.641 -8.055 7.508 1 98.25 122 LYS A N 1
ATOM 1012 C CA . LYS A 1 122 ? 15.82 -7.203 7.402 1 98.25 122 LYS A CA 1
ATOM 1013 C C . LYS A 1 122 ? 15.445 -5.824 6.863 1 98.25 122 LYS A C 1
ATOM 1015 O O . LYS A 1 122 ? 16.078 -4.824 7.215 1 98.25 122 LYS A O 1
ATOM 1020 N N . TYR A 1 123 ? 14.539 -5.711 5.961 1 98 123 TYR A N 1
ATOM 1021 C CA . TYR A 1 123 ? 13.891 -4.504 5.461 1 98 123 TYR A CA 1
ATOM 1022 C C . TYR A 1 123 ? 12.508 -4.82 4.91 1 98 123 TYR A C 1
ATOM 1024 O O . TYR A 1 123 ? 12.234 -5.953 4.5 1 98 123 TYR A O 1
ATOM 1032 N N . PRO A 1 124 ? 11.617 -3.891 4.953 1 97.69 124 PRO A N 1
ATOM 1033 C CA . PRO A 1 124 ? 10.234 -4.215 4.574 1 97.69 124 PRO A CA 1
ATOM 1034 C C . PRO A 1 124 ? 10.039 -4.281 3.061 1 97.69 124 PRO A C 1
ATOM 1036 O O . PRO A 1 124 ? 10.719 -3.566 2.316 1 97.69 124 PRO A O 1
ATOM 1039 N N . PRO A 1 125 ? 9.094 -5.16 2.633 1 98.31 125 PRO A N 1
ATOM 1040 C CA . PRO A 1 125 ? 8.789 -5.289 1.205 1 98.31 125 PRO A CA 1
ATOM 1041 C C . PRO A 1 125 ? 7.91 -4.148 0.685 1 98.31 125 PRO A C 1
ATOM 1043 O O . PRO A 1 125 ? 7.398 -3.352 1.473 1 98.31 125 PRO A O 1
ATOM 1046 N N . THR A 1 126 ? 7.82 -4.078 -0.543 1 98.12 126 THR A N 1
ATOM 1047 C CA . THR A 1 126 ? 6.906 -3.158 -1.207 1 98.12 126 THR A CA 1
ATOM 1048 C C . THR A 1 126 ? 6.227 -3.83 -2.396 1 98.12 126 THR A C 1
ATOM 1050 O O . THR A 1 126 ? 6.801 -4.723 -3.021 1 98.12 126 THR A O 1
ATOM 1053 N N . PHE A 1 127 ? 5.004 -3.48 -2.66 1 98.88 127 PHE A N 1
ATOM 1054 C CA . PHE A 1 127 ? 4.199 -3.99 -3.764 1 98.88 127 PHE A CA 1
ATOM 1055 C C . PHE A 1 127 ? 3.6 -2.846 -4.57 1 98.88 127 PHE A C 1
ATOM 1057 O O . PHE A 1 127 ? 3.344 -1.768 -4.031 1 98.88 127 PHE A O 1
ATOM 1064 N N . ASP A 1 128 ? 3.459 -3.057 -5.801 1 98.62 128 ASP A N 1
ATOM 1065 C CA . ASP A 1 128 ? 2.643 -2.15 -6.605 1 98.62 128 ASP A CA 1
ATOM 1066 C C . ASP A 1 128 ? 1.324 -2.807 -7.004 1 98.62 128 ASP A C 1
ATOM 1068 O O . ASP A 1 128 ? 1.126 -4.004 -6.777 1 98.62 128 ASP A O 1
ATOM 1072 N N . SER A 1 129 ? 0.383 -2.012 -7.484 1 98.69 129 SER A N 1
ATOM 1073 C CA . SER A 1 129 ? -0.917 -2.559 -7.855 1 98.69 129 SER A CA 1
ATOM 1074 C C . SER A 1 129 ? -1.519 -1.8 -9.039 1 98.69 129 SER A C 1
ATOM 1076 O O . SER A 1 129 ? -1.103 -0.678 -9.336 1 98.69 129 SER A O 1
ATOM 1078 N N . ARG A 1 130 ? -2.428 -2.418 -9.688 1 98.19 130 ARG A N 1
ATOM 1079 C CA . ARG A 1 130 ? -3.207 -1.806 -10.758 1 98.19 130 ARG A CA 1
ATOM 1080 C C . ARG A 1 130 ? -4.59 -2.439 -10.859 1 98.19 130 ARG A C 1
ATOM 1082 O O . ARG A 1 130 ? -4.781 -3.594 -10.469 1 98.19 130 ARG A O 1
ATOM 1089 N N . CYS A 1 131 ? -5.523 -1.646 -11.359 1 98.5 131 CYS A N 1
ATOM 1090 C CA . CYS A 1 131 ? -6.855 -2.143 -11.688 1 98.5 131 CYS A CA 1
ATOM 1091 C C . CYS A 1 131 ? -6.973 -2.461 -13.172 1 98.5 131 CYS A C 1
ATOM 1093 O O . CYS A 1 131 ? -6.492 -1.699 -14.016 1 98.5 131 CYS A O 1
ATOM 1095 N N . VAL A 1 132 ? -7.531 -3.551 -13.516 1 98.62 132 VAL A N 1
ATOM 1096 C CA . VAL A 1 132 ? -7.863 -3.914 -14.891 1 98.62 132 VAL A CA 1
ATOM 1097 C C . VAL A 1 132 ? -9.328 -4.348 -14.969 1 98.62 132 VAL A C 1
ATOM 1099 O O . VAL A 1 132 ? -9.812 -5.062 -14.094 1 98.62 132 VAL A O 1
ATOM 1102 N N . LEU A 1 133 ? -10.031 -3.939 -15.977 1 98.62 133 LEU A N 1
ATOM 1103 C CA . LEU A 1 133 ? -11.445 -4.234 -16.141 1 98.62 133 LEU A CA 1
ATOM 1104 C C . LEU A 1 133 ? -11.656 -5.328 -17.188 1 98.62 133 LEU A C 1
ATOM 1106 O O . LEU A 1 133 ? -11 -5.332 -18.219 1 98.62 133 LEU A O 1
ATOM 1110 N N . TYR A 1 134 ? -12.477 -6.262 -16.891 1 98.44 134 TYR A N 1
ATOM 1111 C CA . TYR A 1 134 ? -12.844 -7.336 -17.797 1 98.44 134 TYR A CA 1
ATOM 1112 C C . TYR A 1 134 ? -14.359 -7.398 -17.984 1 98.44 134 TYR A C 1
ATOM 1114 O O . TYR A 1 134 ? -15.094 -7.645 -17.031 1 98.44 134 TYR A O 1
ATOM 1122 N N . PRO A 1 135 ? -14.883 -7.305 -19.141 1 97.25 135 PRO A N 1
ATOM 1123 C CA . PRO A 1 135 ? -16.312 -7.074 -19.359 1 97.25 135 PRO A CA 1
ATOM 1124 C C . PRO A 1 135 ? -17.156 -8.336 -19.156 1 97.25 135 PRO A C 1
ATOM 1126 O O . PRO A 1 135 ? -18.328 -8.242 -18.828 1 97.25 135 PRO A O 1
ATOM 1129 N N . THR A 1 136 ? -16.609 -9.539 -19.406 1 97.19 136 THR A N 1
ATOM 1130 C CA . THR A 1 136 ? -17.469 -10.727 -19.406 1 97.19 136 THR A CA 1
ATOM 1131 C C . THR A 1 136 ? -16.922 -11.781 -18.438 1 97.19 136 THR A C 1
ATOM 1133 O O . THR A 1 136 ? -15.758 -11.727 -18.047 1 97.19 136 THR A O 1
ATOM 1136 N N . ASP A 1 137 ? -17.781 -12.727 -18.109 1 96.62 137 ASP A N 1
ATOM 1137 C CA . ASP A 1 137 ? -17.359 -13.875 -17.312 1 96.62 137 ASP A CA 1
ATOM 1138 C C . ASP A 1 137 ? -16.281 -14.688 -18.016 1 96.62 137 ASP A C 1
ATOM 1140 O O . ASP A 1 137 ? -15.359 -15.195 -17.375 1 96.62 137 ASP A O 1
ATOM 1144 N N . GLU A 1 138 ? -16.406 -14.742 -19.266 1 96.44 138 GLU A N 1
ATOM 1145 C CA . GLU A 1 138 ? -15.414 -15.461 -20.062 1 96.44 138 GLU A CA 1
ATOM 1146 C C . GLU A 1 138 ? -14.047 -14.805 -19.953 1 96.44 138 GLU A C 1
ATOM 1148 O O . GLU A 1 138 ? -13.031 -15.492 -19.797 1 96.44 138 GLU A O 1
ATOM 1153 N N . ASN A 1 139 ? -14.008 -13.492 -20 1 97.81 139 ASN A N 1
ATOM 1154 C CA . ASN A 1 139 ? -12.742 -12.781 -19.922 1 97.81 139 ASN A CA 1
ATOM 1155 C C . ASN A 1 139 ? -12.062 -13.008 -18.562 1 97.81 139 ASN A C 1
ATOM 1157 O O . ASN A 1 139 ? -10.844 -13.148 -18.5 1 97.81 139 ASN A O 1
ATOM 1161 N N . ILE A 1 140 ? -12.859 -13.039 -17.531 1 97.56 140 ILE A N 1
ATOM 1162 C CA . ILE A 1 140 ? -12.273 -13.203 -16.203 1 97.56 140 ILE A CA 1
ATOM 1163 C C . ILE A 1 140 ? -11.75 -14.625 -16.047 1 97.56 140 ILE A C 1
ATOM 1165 O O . ILE A 1 140 ? -10.688 -14.844 -15.453 1 97.56 140 ILE A O 1
ATOM 1169 N N . LYS A 1 141 ? -12.516 -15.609 -16.5 1 97.81 141 LYS A N 1
ATOM 1170 C CA . LYS A 1 141 ? -12.031 -16.984 -16.484 1 97.81 141 LYS A CA 1
ATOM 1171 C C . LYS A 1 141 ? -10.727 -17.125 -17.266 1 97.81 141 LYS A C 1
ATOM 1173 O O . LYS A 1 141 ? -9.797 -17.797 -16.812 1 97.81 141 LYS A O 1
ATOM 1178 N N . ASP A 1 142 ? -10.727 -16.5 -18.406 1 98.19 142 ASP A N 1
ATOM 1179 C CA . ASP A 1 142 ? -9.516 -16.547 -19.219 1 98.19 142 ASP A CA 1
ATOM 1180 C C . ASP A 1 142 ? -8.352 -15.867 -18.5 1 98.19 142 ASP A C 1
ATOM 1182 O O . ASP A 1 142 ? -7.215 -16.344 -18.578 1 98.19 142 ASP A O 1
ATOM 1186 N N . TYR A 1 143 ? -8.617 -14.773 -17.891 1 98.5 143 TYR A N 1
ATOM 1187 C CA . TYR A 1 143 ? -7.582 -14.078 -17.125 1 98.5 143 TYR A CA 1
ATOM 1188 C C . TYR A 1 143 ? -6.992 -14.992 -16.047 1 98.5 143 TYR A C 1
ATOM 1190 O O . TYR A 1 143 ? -5.77 -15.125 -15.953 1 98.5 143 TYR A O 1
ATOM 1198 N N . LEU A 1 144 ? -7.828 -15.594 -15.273 1 98.62 144 LEU A N 1
ATOM 1199 C CA . LEU A 1 144 ? -7.371 -16.453 -14.195 1 98.62 144 LEU A CA 1
ATOM 1200 C C . LEU A 1 144 ? -6.66 -17.688 -14.742 1 98.62 144 LEU A C 1
ATOM 1202 O O . LEU A 1 144 ? -5.691 -18.172 -14.156 1 98.62 144 LEU A O 1
ATOM 1206 N N . SER A 1 145 ? -7.156 -18.172 -15.852 1 98.44 145 SER A N 1
ATOM 1207 C CA . SER A 1 145 ? -6.488 -19.281 -16.531 1 98.44 145 SER A CA 1
ATOM 1208 C C . SER A 1 145 ? -5.086 -18.875 -16.984 1 98.44 145 SER A C 1
ATOM 1210 O O . SER A 1 145 ? -4.145 -19.672 -16.859 1 98.44 145 SER A O 1
ATOM 1212 N N . TRP A 1 146 ? -5.043 -17.719 -17.516 1 98.25 146 TRP A N 1
ATOM 1213 C CA . TRP A 1 146 ? -3.746 -17.203 -17.938 1 98.25 146 TRP A CA 1
ATOM 1214 C C . TRP A 1 146 ? -2.771 -17.141 -16.766 1 98.25 146 TRP A C 1
ATOM 1216 O O . TRP A 1 146 ? -1.61 -17.531 -16.906 1 98.25 146 TRP A O 1
ATOM 1226 N N . ARG A 1 147 ? -3.207 -16.641 -15.625 1 98.12 147 ARG A N 1
ATOM 1227 C CA . ARG A 1 147 ? -2.348 -16.547 -14.453 1 98.12 147 ARG A CA 1
ATOM 1228 C C . ARG A 1 147 ? -1.883 -17.922 -13.992 1 98.12 147 ARG A C 1
ATOM 1230 O O . ARG A 1 147 ? -0.716 -18.109 -13.641 1 98.12 147 ARG A O 1
ATOM 1237 N N . GLN A 1 148 ? -2.785 -18.891 -13.969 1 98.38 148 GLN A N 1
ATOM 1238 C CA . GLN A 1 148 ? -2.4 -20.234 -13.516 1 98.38 148 GLN A CA 1
ATOM 1239 C C . GLN A 1 148 ? -1.452 -20.891 -14.508 1 98.38 148 GLN A C 1
ATOM 1241 O O . GLN A 1 148 ? -0.489 -21.547 -14.109 1 98.38 148 GLN A O 1
ATOM 1246 N N . ALA A 1 149 ? -1.758 -20.734 -15.781 1 97.12 149 ALA A N 1
ATOM 1247 C CA . ALA A 1 149 ? -0.842 -21.281 -16.781 1 97.12 149 ALA A CA 1
ATOM 1248 C C . ALA A 1 149 ? 0.555 -20.688 -16.625 1 97.12 149 ALA A C 1
ATOM 1250 O O . ALA A 1 149 ? 1.555 -21.391 -16.719 1 97.12 149 ALA A O 1
ATOM 1251 N N . ASP A 1 150 ? 0.558 -19.406 -16.375 1 96.38 150 ASP A N 1
ATOM 1252 C CA . ASP A 1 150 ? 1.826 -18.719 -16.156 1 96.38 150 ASP A CA 1
ATOM 1253 C C . ASP A 1 150 ? 2.557 -19.266 -14.938 1 96.38 150 ASP A C 1
ATOM 1255 O O . ASP A 1 150 ? 3.787 -19.359 -14.93 1 96.38 150 ASP A O 1
ATOM 1259 N N . THR A 1 151 ? 1.83 -19.531 -13.883 1 97.5 151 THR A N 1
ATOM 1260 C CA . THR A 1 151 ? 2.406 -20.141 -12.688 1 97.5 151 THR A CA 1
ATOM 1261 C C . THR A 1 151 ? 3.135 -21.438 -13.023 1 97.5 151 THR A C 1
ATOM 1263 O O . THR A 1 151 ? 4.273 -21.641 -12.602 1 97.5 151 THR A O 1
ATOM 1266 N N . HIS A 1 152 ? 2.502 -22.297 -13.773 1 96.19 152 HIS A N 1
ATOM 1267 C CA . HIS A 1 152 ? 3.064 -23.578 -14.164 1 96.19 152 HIS A CA 1
ATOM 1268 C C . HIS A 1 152 ? 4.324 -23.406 -15.008 1 96.19 152 HIS A C 1
ATOM 1270 O O . HIS A 1 152 ? 5.348 -24.031 -14.742 1 96.19 152 HIS A O 1
ATOM 1276 N N . ILE A 1 153 ? 4.238 -22.562 -15.953 1 95.5 153 ILE A N 1
ATOM 1277 C CA . ILE A 1 153 ? 5.348 -22.328 -16.875 1 95.5 153 ILE A CA 1
ATOM 1278 C C . ILE A 1 153 ? 6.555 -21.797 -16.109 1 95.5 153 ILE A C 1
ATOM 1280 O O . ILE A 1 153 ? 7.664 -22.312 -16.234 1 95.5 153 ILE A O 1
ATOM 1284 N N . ASN A 1 154 ? 6.332 -20.797 -15.297 1 95.88 154 ASN A N 1
ATOM 1285 C CA . ASN A 1 154 ? 7.414 -20.156 -14.555 1 95.88 154 ASN A CA 1
ATOM 1286 C C . ASN A 1 154 ? 8.008 -21.109 -13.508 1 95.88 154 ASN A C 1
ATOM 1288 O O . ASN A 1 154 ? 9.227 -21.141 -13.32 1 95.88 154 ASN A O 1
ATOM 1292 N N . ASN A 1 155 ? 7.152 -21.797 -12.836 1 97.62 155 ASN A N 1
ATOM 1293 C CA . ASN A 1 155 ? 7.672 -22.688 -11.805 1 97.62 155 ASN A CA 1
ATOM 1294 C C . ASN A 1 155 ? 8.453 -23.859 -12.406 1 97.62 155 ASN A C 1
ATOM 1296 O O . ASN A 1 155 ? 9.438 -24.312 -11.828 1 97.62 155 ASN A O 1
ATOM 1300 N N . LEU A 1 156 ? 7.957 -24.438 -13.523 1 97.62 156 LEU A N 1
ATOM 1301 C CA . LEU A 1 156 ? 8.711 -25.5 -14.195 1 97.62 156 LEU A CA 1
ATOM 1302 C C . LEU A 1 156 ? 10.109 -25.016 -14.57 1 97.62 156 LEU A C 1
ATOM 1304 O O . LEU A 1 156 ? 11.094 -25.703 -14.312 1 97.62 156 LEU A O 1
ATOM 1308 N N . TYR A 1 157 ? 10.164 -23.859 -15.172 1 97.19 157 TYR A N 1
ATOM 1309 C CA . TYR A 1 157 ? 11.445 -23.266 -15.516 1 97.19 157 TYR A CA 1
ATOM 1310 C C . TYR A 1 157 ? 12.32 -23.109 -14.281 1 97.19 157 TYR A C 1
ATOM 1312 O O . TYR A 1 157 ? 13.484 -23.516 -14.273 1 97.19 157 TYR A O 1
ATOM 1320 N N . ASN A 1 158 ? 11.797 -22.5 -13.25 1 97.44 158 ASN A N 1
ATOM 1321 C CA . ASN A 1 158 ? 12.555 -22.203 -12.039 1 97.44 158 ASN A CA 1
ATOM 1322 C C . ASN A 1 158 ? 13.023 -23.5 -11.359 1 97.44 158 ASN A C 1
ATOM 1324 O O . ASN A 1 158 ? 14.109 -23.531 -10.773 1 97.44 158 ASN A O 1
ATOM 1328 N N . THR A 1 159 ? 12.141 -24.5 -11.375 1 98.25 159 THR A N 1
ATOM 1329 C CA . THR A 1 159 ? 12.531 -25.781 -10.805 1 98.25 159 THR A CA 1
ATOM 1330 C C . THR A 1 159 ? 13.75 -26.344 -11.531 1 98.25 159 THR A C 1
ATOM 1332 O O . THR A 1 159 ? 14.688 -26.812 -10.898 1 98.25 159 THR A O 1
ATOM 1335 N N . CYS A 1 160 ? 13.727 -26.281 -12.828 1 98.44 160 CYS A N 1
ATOM 1336 C CA . CYS A 1 160 ? 14.867 -26.734 -13.617 1 98.44 160 CYS A CA 1
ATOM 1337 C C . CYS A 1 160 ? 16.094 -25.875 -13.328 1 98.44 160 CYS A C 1
ATOM 1339 O O . CYS A 1 160 ? 17.188 -26.406 -13.094 1 98.44 160 CYS A O 1
ATOM 1341 N N . TYR A 1 161 ? 15.945 -24.594 -13.367 1 98.38 161 TYR A N 1
ATOM 1342 C CA . TYR A 1 161 ? 17.031 -23.641 -13.156 1 98.38 161 TYR A CA 1
ATOM 1343 C C . TYR A 1 161 ? 17.734 -23.906 -11.836 1 98.38 161 TYR A C 1
ATOM 1345 O O . TYR A 1 161 ? 18.969 -24.047 -11.805 1 98.38 161 TYR A O 1
ATOM 1353 N N . TRP A 1 162 ? 17 -24.016 -10.836 1 97.94 162 TRP A N 1
ATOM 1354 C CA . TRP A 1 162 ? 17.594 -24.125 -9.516 1 97.94 162 TRP A CA 1
ATOM 1355 C C . TRP A 1 162 ? 18.141 -25.531 -9.289 1 97.94 162 TRP A C 1
ATOM 1357 O O . TRP A 1 162 ? 19.078 -25.719 -8.508 1 97.94 162 TRP A O 1
ATOM 1367 N N . ALA A 1 163 ? 17.531 -26.594 -9.938 1 98.12 163 ALA A N 1
ATOM 1368 C CA . ALA A 1 163 ? 18.141 -27.906 -9.922 1 98.12 163 ALA A CA 1
ATOM 1369 C C . ALA A 1 163 ? 19.547 -27.859 -10.539 1 98.12 163 ALA A C 1
ATOM 1371 O O . ALA A 1 163 ? 20.484 -28.453 -10.008 1 98.12 163 ALA A O 1
ATOM 1372 N N . LEU A 1 164 ? 19.656 -27.125 -11.617 1 98.38 164 LEU A N 1
ATOM 1373 C CA . LEU A 1 164 ? 20.953 -27 -12.289 1 98.38 164 LEU A CA 1
ATOM 1374 C C . LEU A 1 164 ? 21.938 -26.25 -11.414 1 98.38 164 LEU A C 1
ATOM 1376 O O . LEU A 1 164 ? 23.109 -26.656 -11.312 1 98.38 164 LEU A O 1
ATOM 1380 N N . VAL A 1 165 ? 21.5 -25.25 -10.758 1 98 165 VAL A N 1
ATOM 1381 C CA . VAL A 1 165 ? 22.391 -24.391 -9.969 1 98 165 VAL A CA 1
ATOM 1382 C C . VAL A 1 165 ? 22.75 -25.094 -8.664 1 98 165 VAL A C 1
ATOM 1384 O O . VAL A 1 165 ? 23.938 -25.203 -8.32 1 98 165 VAL A O 1
ATOM 1387 N N . LEU A 1 166 ? 21.797 -25.594 -7.98 1 97 166 LEU A N 1
ATOM 1388 C CA . LEU A 1 166 ? 22 -26.078 -6.617 1 97 166 LEU A CA 1
ATOM 1389 C C . LEU A 1 166 ? 22.484 -27.516 -6.613 1 97 166 LEU A C 1
ATOM 1391 O O . LEU A 1 166 ? 23.234 -27.922 -5.727 1 97 166 LEU A O 1
ATOM 1395 N N . LYS A 1 167 ? 22 -28.328 -7.523 1 96.94 167 LYS A N 1
ATOM 1396 C CA . LYS A 1 167 ? 22.312 -29.75 -7.496 1 96.94 167 LYS A CA 1
ATOM 1397 C C . LYS A 1 167 ? 23.438 -30.094 -8.477 1 96.94 167 LYS A C 1
ATOM 1399 O O . LYS A 1 167 ? 24.219 -31 -8.234 1 96.94 167 LYS A O 1
ATOM 1404 N N . ALA A 1 168 ? 23.453 -29.438 -9.547 1 97.5 168 ALA A N 1
ATOM 1405 C CA . ALA A 1 168 ? 24.453 -29.75 -10.555 1 97.5 168 ALA A CA 1
ATOM 1406 C C . ALA A 1 168 ? 25.641 -28.766 -10.484 1 97.5 168 ALA A C 1
ATOM 1408 O O . ALA A 1 168 ? 26.625 -28.922 -11.211 1 97.5 168 ALA A O 1
ATOM 1409 N N . GLY A 1 169 ? 25.484 -27.656 -9.688 1 97.56 169 GLY A N 1
ATOM 1410 C CA . GLY A 1 169 ? 26.594 -26.75 -9.469 1 97.56 169 GLY A CA 1
ATOM 1411 C C . GLY A 1 169 ? 26.812 -25.781 -10.625 1 97.56 169 GLY A C 1
ATOM 1412 O O . GLY A 1 169 ? 27.891 -25.219 -10.766 1 97.56 169 GLY A O 1
ATOM 1413 N N . LYS A 1 170 ? 25.859 -25.641 -11.43 1 97.94 170 LYS A N 1
ATOM 1414 C CA . LYS A 1 170 ? 25.984 -24.719 -12.555 1 97.94 170 LYS A CA 1
ATOM 1415 C C . LYS A 1 170 ? 25.891 -23.266 -12.078 1 97.94 170 LYS A C 1
ATOM 1417 O O . LYS A 1 170 ? 25.219 -22.969 -11.094 1 97.94 170 LYS A O 1
ATOM 1422 N N . THR A 1 171 ? 26.594 -22.406 -12.812 1 98 171 THR A N 1
ATOM 1423 C CA . THR A 1 171 ? 26.406 -20.984 -12.57 1 98 171 THR A CA 1
ATOM 1424 C C . THR A 1 171 ? 25.062 -20.5 -13.133 1 98 171 THR A C 1
ATOM 1426 O O . THR A 1 171 ? 24.453 -21.188 -13.953 1 98 171 THR A O 1
ATOM 1429 N N . PRO A 1 172 ? 24.625 -19.391 -12.719 1 96 172 PRO A N 1
ATOM 1430 C CA . PRO A 1 172 ? 23.375 -18.828 -13.25 1 96 172 PRO A CA 1
ATOM 1431 C C . PRO A 1 172 ? 23.391 -18.719 -14.773 1 96 172 PRO A C 1
ATOM 1433 O O . PRO A 1 172 ? 22.406 -19.109 -15.43 1 96 172 PRO A O 1
ATOM 1436 N N . ILE A 1 173 ? 24.438 -18.297 -15.281 1 97.5 173 ILE A N 1
ATOM 1437 C CA . ILE A 1 173 ? 24.547 -18.125 -16.719 1 97.5 173 ILE A CA 1
ATOM 1438 C C . ILE A 1 173 ? 24.5 -19.484 -17.422 1 97.5 173 ILE A C 1
ATOM 1440 O O . ILE A 1 173 ? 23.844 -19.625 -18.453 1 97.5 173 ILE A O 1
ATOM 1444 N N . GLU A 1 174 ? 25.188 -20.453 -16.906 1 97.69 174 GLU A N 1
ATOM 1445 C CA . GLU A 1 174 ? 25.188 -21.797 -17.469 1 97.69 174 GLU A CA 1
ATOM 1446 C C . GLU A 1 174 ? 23.781 -22.406 -17.438 1 97.69 174 GLU A C 1
ATOM 1448 O O . GLU A 1 174 ? 23.359 -23.047 -18.391 1 97.69 174 GLU A O 1
ATOM 1453 N N . ALA A 1 175 ? 23.156 -22.266 -16.328 1 97.81 175 ALA A N 1
ATOM 1454 C CA . ALA A 1 175 ? 21.797 -22.797 -16.172 1 97.81 175 ALA A CA 1
ATOM 1455 C C . ALA A 1 175 ? 20.844 -22.188 -17.203 1 97.81 175 ALA A C 1
ATOM 1457 O O . ALA A 1 175 ? 20.078 -22.906 -17.844 1 97.81 175 ALA A O 1
ATOM 1458 N N . GLU A 1 176 ? 20.906 -20.891 -17.344 1 97 176 GLU A N 1
ATOM 1459 C CA . GLU A 1 176 ? 20.062 -20.188 -18.297 1 97 176 GLU A CA 1
ATOM 1460 C C . GLU A 1 176 ? 20.328 -20.672 -19.734 1 97 176 GLU A C 1
ATOM 1462 O O . GLU A 1 176 ? 19.406 -20.859 -20.516 1 97 176 GLU A O 1
ATOM 1467 N N . ASN A 1 177 ? 21.562 -20.781 -20.031 1 97.31 177 ASN A N 1
ATOM 1468 C CA . ASN A 1 177 ? 21.953 -21.234 -21.359 1 97.31 177 ASN A CA 1
ATOM 1469 C C . ASN A 1 177 ? 21.422 -22.641 -21.656 1 97.31 177 ASN A C 1
ATOM 1471 O O . ASN A 1 177 ? 21 -22.922 -22.781 1 97.31 177 ASN A O 1
ATOM 1475 N N . GLU A 1 178 ? 21.547 -23.453 -20.719 1 96.19 178 GLU A N 1
ATOM 1476 C CA . GLU A 1 178 ? 21.094 -24.844 -20.891 1 96.19 178 GLU A CA 1
ATOM 1477 C C . GLU A 1 178 ? 19.594 -24.906 -21.094 1 96.19 178 GLU A C 1
ATOM 1479 O O . GLU A 1 178 ? 19.078 -25.781 -21.781 1 96.19 178 GLU A O 1
ATOM 1484 N N . LEU A 1 179 ? 18.891 -24.031 -20.453 1 97.12 179 LEU A N 1
ATOM 1485 C CA . LEU A 1 179 ? 17.438 -24.062 -20.516 1 97.12 179 LEU A CA 1
ATOM 1486 C C . LEU A 1 179 ? 16.922 -23.312 -21.734 1 97.12 179 LEU A C 1
ATOM 1488 O O . LEU A 1 179 ? 15.75 -23.453 -22.109 1 97.12 179 LEU A O 1
ATOM 1492 N N . ARG A 1 180 ? 17.812 -22.547 -22.25 1 94.88 180 ARG A N 1
ATOM 1493 C CA . ARG A 1 180 ? 17.406 -21.75 -23.406 1 94.88 180 ARG A CA 1
ATOM 1494 C C . ARG A 1 180 ? 16.906 -22.641 -24.547 1 94.88 180 ARG A C 1
ATOM 1496 O O . ARG A 1 180 ? 17.578 -23.625 -24.922 1 94.88 180 ARG A O 1
ATOM 1503 N N . GLY A 1 181 ? 15.773 -22.406 -25.062 1 92.19 181 GLY A N 1
ATOM 1504 C CA . GLY A 1 181 ? 15.242 -23.125 -26.203 1 92.19 181 GLY A CA 1
ATOM 1505 C C . GLY A 1 181 ? 14.539 -24.422 -25.828 1 92.19 181 GLY A C 1
ATOM 1506 O O . GLY A 1 181 ? 14.023 -25.125 -26.688 1 92.19 181 GLY A O 1
ATOM 1507 N N . THR A 1 182 ? 14.57 -24.828 -24.594 1 93.06 182 THR A N 1
ATOM 1508 C CA . THR A 1 182 ? 13.883 -26.047 -24.156 1 93.06 182 THR A CA 1
ATOM 1509 C C . THR A 1 182 ? 12.383 -25.781 -24.016 1 93.06 182 THR A C 1
ATOM 1511 O O . THR A 1 182 ? 11.969 -24.672 -23.688 1 93.06 182 THR A O 1
ATOM 1514 N N . PHE A 1 183 ? 11.625 -26.812 -24.328 1 92.75 183 PHE A N 1
ATOM 1515 C CA . PHE A 1 183 ? 10.18 -26.781 -24.125 1 92.75 183 PHE A CA 1
ATOM 1516 C C . PHE A 1 183 ? 9.797 -27.594 -22.891 1 92.75 183 PHE A C 1
ATOM 1518 O O . PHE A 1 183 ? 10.664 -28.109 -22.188 1 92.75 183 PHE A O 1
ATOM 1525 N N . SER A 1 184 ? 8.523 -27.656 -22.594 1 94.44 184 SER A N 1
ATOM 1526 C CA . SER A 1 184 ? 8.016 -28.297 -21.375 1 94.44 184 SER A CA 1
ATOM 1527 C C . SER A 1 184 ? 8.492 -29.75 -21.281 1 94.44 184 SER A C 1
ATOM 1529 O O . SER A 1 184 ? 8.906 -30.203 -20.219 1 94.44 184 SER A O 1
ATOM 1531 N N . ASP A 1 185 ? 8.445 -30.422 -22.391 1 95.19 185 ASP A N 1
ATOM 1532 C CA . ASP A 1 185 ? 8.836 -31.828 -22.391 1 95.19 185 ASP A CA 1
ATOM 1533 C C . ASP A 1 185 ? 10.312 -31.984 -22.047 1 95.19 185 ASP A C 1
ATOM 1535 O O . ASP A 1 185 ? 10.695 -32.906 -21.312 1 95.19 185 ASP A O 1
ATOM 1539 N N . GLY A 1 186 ? 11.125 -31.203 -22.656 1 96 186 GLY A N 1
ATOM 1540 C CA . GLY A 1 186 ? 12.547 -31.234 -22.375 1 96 186 GLY A CA 1
ATOM 1541 C C . GLY A 1 186 ? 12.867 -30.938 -20.922 1 96 186 GLY A C 1
ATOM 1542 O O . GLY A 1 186 ? 13.742 -31.578 -20.328 1 96 186 GLY A O 1
ATOM 1543 N N . LYS A 1 187 ? 12.211 -29.984 -20.344 1 97.81 187 LYS A N 1
ATOM 1544 C CA . LYS A 1 187 ? 12.406 -29.641 -18.938 1 97.81 187 LYS A CA 1
ATOM 1545 C C . LYS A 1 187 ? 11.992 -30.781 -18.031 1 97.81 187 LYS A C 1
ATOM 1547 O O . LYS A 1 187 ? 12.695 -31.094 -17.062 1 97.81 187 LYS A O 1
ATOM 1552 N N . ASN A 1 188 ? 10.836 -31.344 -18.344 1 97.38 188 ASN A N 1
ATOM 1553 C CA . ASN A 1 188 ? 10.375 -32.5 -17.547 1 97.38 188 ASN A CA 1
ATOM 1554 C C . ASN A 1 188 ? 11.352 -33.656 -17.625 1 97.38 188 ASN A C 1
ATOM 1556 O O . ASN A 1 188 ? 11.633 -34.312 -16.625 1 97.38 188 ASN A O 1
ATOM 1560 N N . GLU A 1 189 ? 11.82 -33.875 -18.812 1 97.31 189 GLU A N 1
ATOM 1561 C CA . GLU A 1 189 ? 12.789 -34.969 -19 1 97.31 189 GLU A CA 1
ATOM 1562 C C . GLU A 1 189 ? 14.062 -34.688 -18.219 1 97.31 189 GLU A C 1
ATOM 1564 O O . GLU A 1 189 ? 14.594 -35.594 -17.562 1 97.31 189 GLU A O 1
ATOM 1569 N N . MET A 1 190 ? 14.531 -33.5 -18.328 1 97.44 190 MET A N 1
ATOM 1570 C CA . MET A 1 190 ? 15.734 -33.125 -17.594 1 97.44 190 MET A CA 1
ATOM 1571 C C . MET A 1 190 ? 15.547 -33.344 -16.094 1 97.44 190 MET A C 1
ATOM 1573 O O . MET A 1 190 ? 16.406 -33.969 -15.438 1 97.44 190 MET A O 1
ATOM 1577 N N . LEU A 1 191 ? 14.445 -32.844 -15.539 1 98.31 191 LEU A N 1
ATOM 1578 C CA . LEU A 1 191 ? 14.172 -33 -14.117 1 98.31 191 LEU A CA 1
ATOM 1579 C C . LEU A 1 191 ? 14.148 -34.469 -13.719 1 98.31 191 LEU A C 1
ATOM 1581 O O . LEU A 1 191 ? 14.727 -34.844 -12.695 1 98.31 191 LEU A O 1
ATOM 1585 N N . PHE A 1 192 ? 13.531 -35.25 -14.516 1 97.56 192 PHE A N 1
ATOM 1586 C CA . PHE A 1 192 ? 13.367 -36.656 -14.203 1 97.56 192 PHE A CA 1
ATOM 1587 C C . PHE A 1 192 ? 14.688 -37.406 -14.359 1 97.56 192 PHE A C 1
ATOM 1589 O O . PHE A 1 192 ? 15.164 -38.031 -13.422 1 97.56 192 PHE A O 1
ATOM 1596 N N . SER A 1 193 ? 15.336 -37.312 -15.484 1 97.88 193 SER A N 1
ATOM 1597 C CA . SER A 1 193 ? 16.5 -38.094 -15.836 1 97.88 193 SER A CA 1
ATOM 1598 C C . SER A 1 193 ? 17.734 -37.656 -15.055 1 97.88 193 SER A C 1
ATOM 1600 O O . SER A 1 193 ? 18.547 -38.469 -14.633 1 97.88 193 SER A O 1
ATOM 1602 N N . ARG A 1 194 ? 17.859 -36.375 -14.875 1 97.56 194 ARG A N 1
ATOM 1603 C CA . ARG A 1 194 ? 19.094 -35.875 -14.289 1 97.56 194 ARG A CA 1
ATOM 1604 C C . ARG A 1 194 ? 18.969 -35.688 -12.781 1 97.56 194 ARG A C 1
ATOM 1606 O O . ARG A 1 194 ? 19.938 -35.781 -12.047 1 97.56 194 ARG A O 1
ATOM 1613 N N . PHE A 1 195 ? 17.766 -35.406 -12.352 1 98.06 195 PHE A N 1
ATOM 1614 C CA . PHE A 1 195 ? 17.656 -35 -10.945 1 98.06 195 PHE A CA 1
ATOM 1615 C C . PHE A 1 195 ? 16.672 -35.875 -10.211 1 98.06 195 PHE A C 1
ATOM 1617 O O . PHE A 1 195 ? 16.422 -35.688 -9.016 1 98.06 195 PHE A O 1
ATOM 1624 N N . ASN A 1 196 ? 16.047 -36.844 -10.898 1 97.88 196 ASN A N 1
ATOM 1625 C CA . ASN A 1 196 ? 15.055 -37.781 -10.32 1 97.88 196 ASN A CA 1
ATOM 1626 C C . ASN A 1 196 ? 13.883 -37 -9.703 1 97.88 196 ASN A C 1
ATOM 1628 O O . ASN A 1 196 ? 13.43 -37.344 -8.609 1 97.88 196 ASN A O 1
ATOM 1632 N N . ILE A 1 197 ? 13.492 -35.938 -10.367 1 97.75 197 ILE A N 1
ATOM 1633 C CA . ILE A 1 197 ? 12.352 -35.125 -9.93 1 97.75 197 ILE A CA 1
ATOM 1634 C C . ILE A 1 197 ? 11.195 -35.281 -10.914 1 97.75 197 ILE A C 1
ATOM 1636 O O . ILE A 1 197 ? 11.352 -35 -12.109 1 97.75 197 ILE A O 1
ATOM 1640 N N . ASN A 1 198 ? 10.125 -35.812 -10.492 1 97.88 198 ASN A N 1
ATOM 1641 C CA . ASN A 1 198 ? 8.875 -35.781 -11.25 1 97.88 198 ASN A CA 1
ATOM 1642 C C . ASN A 1 198 ? 8.086 -34.5 -10.938 1 97.88 198 ASN A C 1
ATOM 1644 O O . ASN A 1 198 ? 7.492 -34.406 -9.859 1 97.88 198 ASN A O 1
ATOM 1648 N N . TYR A 1 199 ? 8.07 -33.625 -11.844 1 97.62 199 TYR A N 1
ATOM 1649 C CA . TYR A 1 199 ? 7.469 -32.312 -11.633 1 97.62 199 TYR A CA 1
ATOM 1650 C C . TYR A 1 199 ? 6.016 -32.438 -11.195 1 97.62 199 TYR A C 1
ATOM 1652 O O . TYR A 1 199 ? 5.531 -31.656 -10.391 1 97.62 199 TYR A O 1
ATOM 1660 N N . ASN A 1 200 ? 5.301 -33.438 -11.68 1 95.88 200 ASN A N 1
ATOM 1661 C CA . ASN A 1 200 ? 3.881 -33.625 -11.398 1 95.88 200 ASN A CA 1
ATOM 1662 C C . ASN A 1 200 ? 3.645 -34.031 -9.953 1 95.88 200 ASN A C 1
ATOM 1664 O O . ASN A 1 200 ? 2.514 -33.969 -9.461 1 95.88 200 ASN A O 1
ATOM 1668 N N . ASN A 1 201 ? 4.684 -34.438 -9.258 1 96.88 201 ASN A N 1
ATOM 1669 C CA . ASN A 1 201 ? 4.562 -34.875 -7.867 1 96.88 201 ASN A CA 1
ATOM 1670 C C . ASN A 1 201 ? 4.879 -33.75 -6.895 1 96.88 201 ASN A C 1
ATOM 1672 O O . ASN A 1 201 ? 4.703 -33.906 -5.684 1 96.88 201 ASN A O 1
ATOM 1676 N N . LEU A 1 202 ? 5.363 -32.656 -7.461 1 97.56 202 LEU A N 1
ATOM 1677 C CA . LEU A 1 202 ? 5.605 -31.516 -6.59 1 97.56 202 LEU A CA 1
ATOM 1678 C C . LEU A 1 202 ? 4.301 -31 -6.008 1 97.56 202 LEU A C 1
ATOM 1680 O O . LEU A 1 202 ? 3.225 -31.234 -6.562 1 97.56 202 LEU A O 1
ATOM 1684 N N . PRO A 1 203 ? 4.387 -30.266 -4.848 1 97.88 203 PRO A N 1
ATOM 1685 C CA . PRO A 1 203 ? 3.168 -29.703 -4.266 1 97.88 203 PRO A CA 1
ATOM 1686 C C . PRO A 1 203 ? 2.35 -28.891 -5.273 1 97.88 203 PRO A C 1
ATOM 1688 O O . PRO A 1 203 ? 2.912 -28.156 -6.078 1 97.88 203 PRO A O 1
ATOM 1691 N N . ALA A 1 204 ? 1.04 -29.031 -5.289 1 98.12 204 ALA A N 1
ATOM 1692 C CA . ALA A 1 204 ? 0.135 -28.359 -6.215 1 98.12 204 ALA A CA 1
ATOM 1693 C C . ALA A 1 204 ? 0.274 -26.844 -6.117 1 98.12 204 ALA A C 1
ATOM 1695 O O . ALA A 1 204 ? 0.135 -26.141 -7.117 1 98.12 204 ALA A O 1
ATOM 1696 N N . GLU A 1 205 ? 0.553 -26.438 -4.906 1 98.25 205 GLU A N 1
ATOM 1697 C CA . GLU A 1 205 ? 0.712 -25 -4.691 1 98.25 205 GLU A CA 1
ATOM 1698 C C . GLU A 1 205 ? 1.786 -24.422 -5.609 1 98.25 205 GLU A C 1
ATOM 1700 O O . GLU A 1 205 ? 1.646 -23.297 -6.109 1 98.25 205 GLU A O 1
ATOM 1705 N N . TYR A 1 206 ? 2.893 -25.203 -5.809 1 98.31 206 TYR A N 1
ATOM 1706 C CA . TYR A 1 206 ? 3.99 -24.734 -6.656 1 98.31 206 TYR A CA 1
ATOM 1707 C C . TYR A 1 206 ? 3.57 -24.703 -8.117 1 98.31 206 TYR A C 1
ATOM 1709 O O . TYR A 1 206 ? 3.939 -23.781 -8.852 1 98.31 206 TYR A O 1
ATOM 1717 N N . ARG A 1 207 ? 2.758 -25.625 -8.508 1 97.94 207 ARG A N 1
ATOM 1718 C CA . ARG A 1 207 ? 2.469 -25.875 -9.922 1 97.94 207 ARG A CA 1
ATOM 1719 C C . ARG A 1 207 ? 1.229 -25.094 -10.367 1 97.94 207 ARG A C 1
ATOM 1721 O O . ARG A 1 207 ? 1.114 -24.719 -11.531 1 97.94 207 ARG A O 1
ATOM 1728 N N . LYS A 1 208 ? 0.356 -24.844 -9.398 1 98.31 208 LYS A N 1
ATOM 1729 C CA . LYS A 1 208 ? -0.956 -24.344 -9.789 1 98.31 208 LYS A CA 1
ATOM 1730 C C . LYS A 1 208 ? -1.246 -23 -9.109 1 98.31 208 LYS A C 1
ATOM 1732 O O . LYS A 1 208 ? -2.248 -22.344 -9.414 1 98.31 208 LYS A O 1
ATOM 1737 N N . GLY A 1 209 ? -0.412 -22.562 -8.211 1 98.62 209 GLY A N 1
ATOM 1738 C CA . GLY A 1 209 ? -0.68 -21.344 -7.461 1 98.62 209 GLY A CA 1
ATOM 1739 C C . GLY A 1 209 ? -1.71 -21.531 -6.363 1 98.62 209 GLY A C 1
ATOM 1740 O O . GLY A 1 209 ? -1.884 -22.641 -5.855 1 98.62 209 GLY A O 1
ATOM 1741 N N . SER A 1 210 ? -2.217 -20.469 -5.887 1 98.88 210 SER A N 1
ATOM 1742 C CA . SER A 1 210 ? -3.184 -20.469 -4.793 1 98.88 210 SER A CA 1
ATOM 1743 C C . SER A 1 210 ? -4.469 -19.75 -5.184 1 98.88 210 SER A C 1
ATOM 1745 O O . SER A 1 210 ? -4.422 -18.688 -5.816 1 98.88 210 SER A O 1
ATOM 1747 N N . VAL A 1 211 ? -5.574 -20.344 -4.859 1 98.88 211 VAL A N 1
ATOM 1748 C CA . VAL A 1 211 ? -6.875 -19.734 -5.125 1 98.88 211 VAL A CA 1
ATOM 1749 C C . VAL A 1 211 ? -7.625 -19.531 -3.812 1 98.88 211 VAL A C 1
ATOM 1751 O O . VAL A 1 211 ? -7.703 -20.438 -2.984 1 98.88 211 VAL A O 1
ATOM 1754 N N . ILE A 1 212 ? -8.109 -18.328 -3.604 1 98.88 212 ILE A N 1
ATOM 1755 C CA . ILE A 1 212 ? -8.922 -18.016 -2.432 1 98.88 212 ILE A CA 1
ATOM 1756 C C . ILE A 1 212 ? -10.359 -17.75 -2.861 1 98.88 212 ILE A C 1
ATOM 1758 O O . ILE A 1 212 ? -10.609 -16.938 -3.764 1 98.88 212 ILE A O 1
ATOM 1762 N N . PHE A 1 213 ? -11.297 -18.406 -2.322 1 98.31 213 PHE A N 1
ATOM 1763 C CA . PHE A 1 213 ? -12.711 -18.203 -2.617 1 98.31 213 PHE A CA 1
ATOM 1764 C C . PHE A 1 213 ? -13.578 -18.734 -1.482 1 98.31 213 PHE A C 1
ATOM 1766 O O . PHE A 1 213 ? -13.078 -19.359 -0.544 1 98.31 213 PHE A O 1
ATOM 1773 N N . LYS A 1 214 ? -14.859 -18.406 -1.489 1 96.75 214 LYS A N 1
ATOM 1774 C CA . LYS A 1 214 ? -15.797 -18.891 -0.483 1 96.75 214 LYS A CA 1
ATOM 1775 C C . LYS A 1 214 ? -16.375 -20.25 -0.881 1 96.75 214 LYS A C 1
ATOM 1777 O O . LYS A 1 214 ? -17.031 -20.359 -1.919 1 96.75 214 LYS A O 1
ATOM 1782 N N . LYS A 1 215 ? -16.078 -21.188 -0.081 1 94.56 215 LYS A N 1
ATOM 1783 C CA . LYS A 1 215 ? -16.547 -22.547 -0.297 1 94.56 215 LYS A CA 1
ATOM 1784 C C . LYS A 1 215 ? -17.719 -22.891 0.627 1 94.56 215 LYS A C 1
ATOM 1786 O O . LYS A 1 215 ? -17.703 -22.547 1.811 1 94.56 215 LYS A O 1
ATOM 1791 N N . PRO A 1 216 ? -18.812 -23.469 0.086 1 90.44 216 PRO A N 1
ATOM 1792 C CA . PRO A 1 216 ? -19.906 -23.906 0.955 1 90.44 216 PRO A CA 1
ATOM 1793 C C . PRO A 1 216 ? -19.484 -25.047 1.884 1 90.44 216 PRO A C 1
ATOM 1795 O O . PRO A 1 216 ? -18.859 -26.016 1.44 1 90.44 216 PRO A O 1
ATOM 1798 N N . VAL A 1 217 ? -19.719 -24.812 3.145 1 88.31 217 VAL A N 1
ATOM 1799 C CA . VAL A 1 217 ? -19.422 -25.859 4.129 1 88.31 217 VAL A CA 1
ATOM 1800 C C . VAL A 1 217 ? -20.672 -26.141 4.961 1 88.31 217 VAL A C 1
ATOM 1802 O O . VAL A 1 217 ? -21.453 -25.234 5.246 1 88.31 217 VAL A O 1
ATOM 1805 N 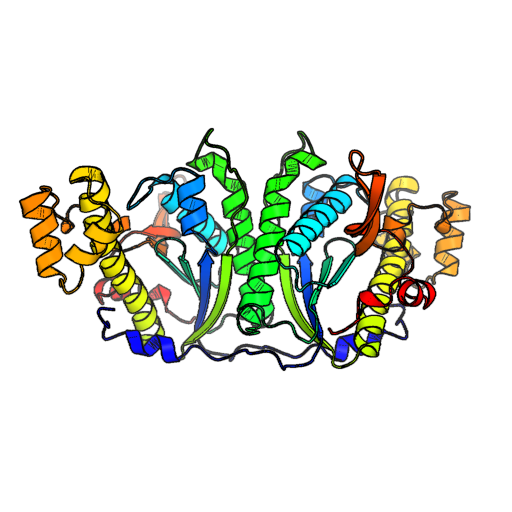N . GLN A 1 218 ? -20.844 -27.438 5.238 1 86.12 218 GLN A N 1
ATOM 1806 C CA . GLN A 1 218 ? -21.953 -27.828 6.09 1 86.12 218 GLN A CA 1
ATOM 1807 C C . GLN A 1 218 ? -21.562 -27.781 7.566 1 86.12 218 GLN A C 1
ATOM 1809 O O . GLN A 1 218 ? -20.547 -28.344 7.961 1 86.12 218 GLN A O 1
ATOM 1814 N N . GLU A 1 219 ? -22.141 -26.891 8.242 1 83.25 219 GLU A N 1
ATOM 1815 C CA . GLU A 1 219 ? -21.906 -26.828 9.68 1 83.25 219 GLU A CA 1
ATOM 1816 C C . GLU A 1 219 ? -23.141 -27.266 10.469 1 83.25 219 GLU A C 1
ATOM 1818 O O . GLU A 1 219 ? -24.25 -26.812 10.203 1 83.25 219 GLU A O 1
ATOM 1823 N N . THR A 1 220 ? -22.906 -28.266 11.273 1 82.56 220 THR A N 1
ATOM 1824 C CA . THR A 1 220 ? -23.984 -28.781 12.102 1 82.56 220 THR A CA 1
ATOM 1825 C C . THR A 1 220 ? -23.938 -28.141 13.492 1 82.56 220 THR A C 1
ATOM 1827 O O . THR A 1 220 ? -22.906 -28.141 14.148 1 82.56 220 THR A O 1
ATOM 1830 N N . ASN A 1 221 ? -25.094 -27.438 13.797 1 81.81 221 ASN A N 1
ATOM 1831 C CA . ASN A 1 221 ? -25.219 -26.938 15.164 1 81.81 221 ASN A CA 1
ATOM 1832 C C . ASN A 1 221 ? -25.328 -28.094 16.172 1 81.81 221 ASN A C 1
ATOM 1834 O O . ASN A 1 221 ? -26.219 -28.922 16.078 1 81.81 221 ASN A O 1
ATOM 1838 N N . LYS A 1 222 ? -24.375 -28.016 16.984 1 80.5 222 LYS A N 1
ATOM 1839 C CA . LYS A 1 222 ? -24.297 -29.094 17.953 1 80.5 222 LYS A CA 1
ATOM 1840 C C . LYS A 1 222 ? -25.516 -29.125 18.859 1 80.5 222 LYS A C 1
ATOM 1842 O O . LYS A 1 222 ? -25.953 -30.188 19.312 1 80.5 222 LYS A O 1
ATOM 1847 N N . GLU A 1 223 ? -25.969 -28 19.078 1 81 223 GLU A N 1
ATOM 1848 C CA . GLU A 1 223 ? -27.062 -27.922 20.047 1 81 223 GLU A CA 1
ATOM 1849 C C . GLU A 1 223 ? -28.391 -28.297 19.391 1 81 223 GLU A C 1
ATOM 1851 O O . GLU A 1 223 ? -29.188 -29.047 19.969 1 81 223 GLU A O 1
ATOM 1856 N N . THR A 1 224 ? -28.516 -27.969 18.25 1 85 224 THR A N 1
ATOM 1857 C CA . THR A 1 224 ? -29.828 -28.141 17.625 1 85 224 THR A CA 1
ATOM 1858 C C . THR A 1 224 ? -29.812 -29.297 16.625 1 85 224 THR A C 1
ATOM 1860 O O . THR A 1 224 ? -30.859 -29.781 16.219 1 85 224 THR A O 1
ATOM 1863 N N . GLY A 1 225 ? -28.719 -29.734 16.344 1 79.06 225 GLY A N 1
ATOM 1864 C CA . GLY A 1 225 ? -28.578 -30.812 15.367 1 79.06 225 GLY A CA 1
ATOM 1865 C C . GLY A 1 225 ? -28.844 -30.359 13.938 1 79.06 225 GLY A C 1
ATOM 1866 O O . GLY A 1 225 ? -28.812 -31.156 13.016 1 79.06 225 GLY A O 1
ATOM 1867 N N . LEU A 1 226 ? -29.188 -29.094 13.797 1 82.19 226 LEU A N 1
ATOM 1868 C CA . LEU A 1 226 ? -29.5 -28.562 12.477 1 82.19 226 LEU A CA 1
ATOM 1869 C C . LEU A 1 226 ? -28.234 -28.219 11.703 1 82.19 226 LEU A C 1
ATOM 1871 O O . LEU A 1 226 ? -27.312 -27.625 12.258 1 82.19 226 LEU A O 1
ATOM 1875 N N . THR A 1 227 ? -28.188 -28.781 10.445 1 83.69 227 THR A N 1
ATOM 1876 C CA . THR A 1 227 ? -27.047 -28.516 9.578 1 83.69 227 THR A CA 1
ATOM 1877 C C . THR A 1 227 ? -27.328 -27.312 8.68 1 83.69 227 THR A C 1
ATOM 1879 O O . THR A 1 227 ? -28.359 -27.25 8.008 1 83.69 227 THR A O 1
ATOM 1882 N N . LYS A 1 228 ? -26.562 -26.328 8.938 1 83.62 228 LYS A N 1
ATOM 1883 C CA . LYS A 1 228 ? -26.688 -25.156 8.078 1 83.62 228 LYS A CA 1
ATOM 1884 C C . LYS A 1 228 ? -25.484 -25 7.168 1 83.62 228 LYS A C 1
ATOM 1886 O O . LYS A 1 228 ? -24.359 -25.375 7.539 1 83.62 228 LYS A O 1
ATOM 1891 N N . SER A 1 229 ? -25.844 -24.625 5.859 1 84.75 229 SER A N 1
ATOM 1892 C CA . SER A 1 229 ? -24.781 -24.359 4.898 1 84.75 229 SER A CA 1
ATOM 1893 C C . SER A 1 229 ? -24.219 -22.953 5.078 1 84.75 229 SER A C 1
ATOM 1895 O O . SER A 1 229 ? -24.969 -21.984 5.188 1 84.75 229 SER A O 1
ATOM 1897 N N . LYS A 1 230 ? -22.922 -22.953 5.395 1 89.25 230 LYS A N 1
ATOM 1898 C CA . LYS A 1 230 ? -22.234 -21.656 5.508 1 89.25 230 LYS A CA 1
ATOM 1899 C C . LYS A 1 230 ? -21.062 -21.578 4.535 1 89.25 230 LYS A C 1
ATOM 1901 O O . LYS A 1 230 ? -20.469 -22.594 4.172 1 89.25 230 LYS A O 1
ATOM 1906 N N . LYS A 1 231 ? -20.891 -20.359 3.979 1 92.06 231 LYS A N 1
ATOM 1907 C CA . LYS A 1 231 ? -19.75 -20.125 3.111 1 92.06 231 LYS A CA 1
ATOM 1908 C C . LYS A 1 231 ? -18.531 -19.688 3.918 1 92.06 231 LYS A C 1
ATOM 1910 O O . LYS A 1 231 ? -18.641 -18.875 4.832 1 92.06 231 LYS A O 1
ATOM 1915 N N . ARG A 1 232 ? -17.438 -20.359 3.582 1 94.5 232 ARG A N 1
ATOM 1916 C CA . ARG A 1 232 ? -16.188 -20.047 4.266 1 94.5 232 ARG A CA 1
ATOM 1917 C C . ARG A 1 232 ? -15.07 -19.75 3.266 1 94.5 232 ARG A C 1
ATOM 1919 O O . ARG A 1 232 ? -14.953 -20.438 2.242 1 94.5 232 ARG A O 1
ATOM 1926 N N . LEU A 1 233 ? -14.273 -18.734 3.594 1 97.38 233 LEU A N 1
ATOM 1927 C CA . LEU A 1 233 ? -13.102 -18.453 2.777 1 97.38 233 LEU A CA 1
ATOM 1928 C C . LEU A 1 233 ? -12.062 -19.547 2.928 1 97.38 233 LEU A C 1
ATOM 1930 O O . LEU A 1 233 ? -11.711 -19.938 4.047 1 97.38 233 LEU A O 1
ATOM 1934 N N . VAL A 1 234 ? -11.609 -20.062 1.82 1 97.75 234 VAL A N 1
ATOM 1935 C CA . VAL A 1 234 ? -10.609 -21.125 1.849 1 97.75 234 VAL A CA 1
ATOM 1936 C C . VAL A 1 234 ? -9.453 -20.781 0.91 1 97.75 234 VAL A C 1
ATOM 1938 O O . VAL A 1 234 ? -9.602 -19.938 0.027 1 97.75 234 VAL A O 1
ATOM 1941 N N . ILE A 1 235 ? -8.328 -21.344 1.127 1 98.56 235 ILE A N 1
ATOM 1942 C CA . ILE A 1 235 ? -7.188 -21.328 0.218 1 98.56 235 ILE A CA 1
ATOM 1943 C C . ILE A 1 235 ? -7.008 -22.719 -0.398 1 98.56 235 ILE A C 1
ATOM 1945 O O . ILE A 1 235 ? -6.809 -23.703 0.319 1 98.56 235 ILE A O 1
ATOM 1949 N N . GLU A 1 236 ? -7.109 -22.797 -1.69 1 98.25 236 GLU A N 1
ATOM 1950 C CA . GLU A 1 236 ? -6.977 -24.078 -2.385 1 98.25 236 GLU A CA 1
ATOM 1951 C C . GLU A 1 236 ? -5.906 -24 -3.471 1 98.25 236 GLU A C 1
ATOM 1953 O O . GLU A 1 236 ? -5.578 -22.922 -3.955 1 98.25 236 GLU A O 1
ATOM 1958 N N . HIS A 1 237 ? -5.371 -25.094 -3.758 1 98.56 237 HIS A N 1
ATOM 1959 C CA . HIS A 1 237 ? -4.398 -25.25 -4.828 1 98.56 237 HIS A CA 1
ATOM 1960 C C . HIS A 1 237 ? -4.898 -26.25 -5.879 1 98.56 237 HIS A C 1
ATOM 1962 O O . HIS A 1 237 ? -4.477 -27.406 -5.902 1 98.56 237 HIS A O 1
ATOM 1968 N N . VAL A 1 238 ? -5.773 -25.75 -6.707 1 98.12 238 VAL A N 1
ATOM 1969 C CA . VAL A 1 238 ? -6.516 -26.625 -7.602 1 98.12 238 VAL A CA 1
ATOM 1970 C C . VAL A 1 238 ? -6.488 -26.078 -9.023 1 98.12 238 VAL A C 1
ATOM 1972 O O . VAL A 1 238 ? -6.078 -24.938 -9.242 1 98.12 238 VAL A O 1
ATOM 1975 N N . ASP A 1 239 ? -6.824 -26.938 -9.953 1 98.31 239 ASP A N 1
ATOM 1976 C CA . ASP A 1 239 ? -6.926 -26.562 -11.359 1 98.31 239 ASP A CA 1
ATOM 1977 C C . ASP A 1 239 ? -8.141 -25.672 -11.602 1 98.31 239 ASP A C 1
ATOM 1979 O O . ASP A 1 239 ? -9.281 -26.141 -11.562 1 98.31 239 ASP A O 1
ATOM 1983 N N . ILE A 1 240 ? -7.926 -24.391 -11.914 1 98.06 240 ILE A N 1
ATOM 1984 C CA . ILE A 1 240 ? -9.055 -23.5 -12.156 1 98.06 240 ILE A CA 1
ATOM 1985 C C . ILE A 1 240 ? -9.172 -23.219 -13.648 1 98.06 240 ILE A C 1
ATOM 1987 O O . ILE A 1 240 ? -10 -22.391 -14.07 1 98.06 240 ILE A O 1
ATOM 1991 N N . ILE A 1 241 ? -8.305 -23.781 -14.469 1 97.5 241 ILE A N 1
ATOM 1992 C CA . ILE A 1 241 ? -8.383 -23.641 -15.922 1 97.5 241 ILE A CA 1
ATOM 1993 C C . ILE A 1 241 ? -9.516 -24.516 -16.469 1 97.5 241 ILE A C 1
ATOM 1995 O O . ILE A 1 241 ? -10.25 -24.094 -17.359 1 97.5 241 ILE A O 1
ATOM 1999 N N . SER A 1 242 ? -9.672 -25.672 -15.898 1 95.88 242 SER A N 1
ATOM 2000 C CA . SER A 1 242 ? -10.711 -26.609 -16.312 1 95.88 242 SER A CA 1
ATOM 2001 C C . SER A 1 242 ? -12.102 -26.094 -15.945 1 95.88 242 SER A C 1
ATOM 2003 O O . SER A 1 242 ? -12.273 -25.469 -14.906 1 95.88 242 SER A O 1
ATOM 2005 N N . GLU A 1 243 ? -13.062 -26.516 -16.672 1 95.94 243 GLU A N 1
ATOM 2006 C CA . GLU A 1 243 ? -14.445 -26.125 -16.406 1 95.94 243 GLU A CA 1
ATOM 2007 C C . GLU A 1 243 ? -14.977 -26.797 -15.148 1 95.94 243 GLU A C 1
ATOM 2009 O O . GLU A 1 243 ? -15.977 -26.359 -14.578 1 95.94 243 GLU A O 1
ATOM 2014 N N . LYS A 1 244 ? -14.367 -27.859 -14.781 1 97.25 244 LYS A N 1
ATOM 2015 C CA . LYS A 1 244 ? -14.797 -28.609 -13.602 1 97.25 244 LYS A CA 1
ATOM 2016 C C . LYS A 1 244 ? -14.875 -27.703 -12.375 1 97.25 244 LYS A C 1
ATOM 2018 O O . LYS A 1 244 ? -15.828 -27.781 -11.602 1 97.25 244 LYS A O 1
ATOM 2023 N N . PHE A 1 245 ? -13.891 -26.891 -12.164 1 97.56 245 PHE A N 1
ATOM 2024 C CA . PHE A 1 245 ? -13.852 -25.984 -11.023 1 97.56 245 PHE A CA 1
ATOM 2025 C C . PHE A 1 245 ? -15.047 -25.047 -11.039 1 97.56 245 PHE A C 1
ATOM 2027 O O . PHE A 1 245 ? -15.703 -24.844 -10.016 1 97.56 245 PHE A O 1
ATOM 2034 N N . TRP A 1 246 ? -15.367 -24.469 -12.148 1 97.12 246 TRP A N 1
ATOM 2035 C CA . TRP A 1 246 ? -16.406 -23.453 -12.273 1 97.12 246 TRP A CA 1
ATOM 2036 C C . TRP A 1 246 ? -17.797 -24.062 -12.188 1 97.12 246 TRP A C 1
ATOM 2038 O O . TRP A 1 246 ? -18.734 -23.422 -11.727 1 97.12 246 TRP A O 1
ATOM 2048 N N . LYS A 1 247 ? -17.859 -25.312 -12.672 1 96.38 247 LYS A N 1
ATOM 2049 C CA . LYS A 1 247 ? -19.109 -26.031 -12.539 1 96.38 247 LYS A CA 1
ATOM 2050 C C . LYS A 1 247 ? -19.375 -26.406 -11.086 1 96.38 247 LYS A C 1
ATOM 2052 O O . LYS A 1 247 ? -20.531 -26.422 -10.641 1 96.38 247 LYS A O 1
ATOM 2057 N N . GLU A 1 248 ? -18.328 -26.734 -10.391 1 95.75 248 GLU A N 1
ATOM 2058 C CA . GLU A 1 248 ? -18.453 -27.109 -8.992 1 95.75 248 GLU A CA 1
ATOM 2059 C C . GLU A 1 248 ? -18.797 -25.906 -8.125 1 95.75 248 GLU A C 1
ATOM 2061 O O . GLU A 1 248 ? -19.516 -26.031 -7.129 1 95.75 248 GLU A O 1
ATOM 2066 N N . TYR A 1 249 ? -18.312 -24.75 -8.469 1 95.5 249 TYR A N 1
ATOM 2067 C CA . TYR A 1 249 ? -18.547 -23.531 -7.684 1 95.5 249 TYR A CA 1
ATOM 2068 C C . TYR A 1 249 ? -19.141 -22.438 -8.555 1 95.5 249 TYR A C 1
ATOM 2070 O O . TYR A 1 249 ? -18.562 -21.359 -8.695 1 95.5 249 TYR A O 1
ATOM 2078 N N . PRO A 1 250 ? -20.344 -22.594 -9.031 1 93.12 250 PRO A N 1
ATOM 2079 C CA . PRO A 1 250 ? -20.953 -21.641 -9.953 1 93.12 250 PRO A CA 1
ATOM 2080 C C . PRO A 1 250 ? -21.25 -20.297 -9.305 1 93.12 250 PRO A C 1
ATOM 2082 O O . PRO A 1 250 ? -21.422 -19.297 -10.008 1 93.12 250 PRO A O 1
ATOM 2085 N N . ASP A 1 251 ? -21.203 -20.234 -7.969 1 93.31 251 ASP A N 1
ATOM 2086 C CA . ASP A 1 251 ? -21.594 -19.031 -7.246 1 93.31 251 ASP A CA 1
ATOM 2087 C C . ASP A 1 251 ? -20.469 -17.984 -7.266 1 93.31 251 ASP A C 1
ATOM 2089 O O . ASP A 1 251 ? -20.703 -16.812 -6.961 1 93.31 251 ASP A O 1
ATOM 2093 N N . ILE A 1 252 ? -19.281 -18.422 -7.578 1 95.69 252 ILE A N 1
ATOM 2094 C CA . ILE A 1 252 ? -18.125 -17.516 -7.516 1 95.69 252 ILE A CA 1
ATOM 2095 C C . ILE A 1 252 ? -18.359 -16.328 -8.445 1 95.69 252 ILE A C 1
ATOM 2097 O O . ILE A 1 252 ? -18.141 -15.18 -8.055 1 95.69 252 ILE A O 1
ATOM 2101 N N . LEU A 1 253 ? -18.859 -16.609 -9.648 1 94.31 253 LEU A N 1
ATOM 2102 C CA . LEU A 1 253 ? -19.047 -15.523 -10.609 1 94.31 253 LEU A CA 1
ATOM 2103 C C . LEU A 1 253 ? -20.516 -15.141 -10.711 1 94.31 253 LEU A C 1
ATOM 2105 O O . LEU A 1 253 ? -20.906 -14.359 -11.586 1 94.31 253 LEU A O 1
ATOM 2109 N N . ALA A 1 254 ? -21.281 -15.773 -9.773 1 84.19 254 ALA A N 1
ATOM 2110 C CA . ALA A 1 254 ? -22.719 -15.477 -9.836 1 84.19 254 ALA A CA 1
ATOM 2111 C C . ALA A 1 254 ? -23 -14.031 -9.438 1 84.19 254 ALA A C 1
ATOM 2113 O O . ALA A 1 254 ? -22.375 -13.508 -8.5 1 84.19 254 ALA A O 1
ATOM 2114 N N . SER A 1 255 ? -23.266 -13.07 -10.273 1 62.72 255 SER A N 1
ATOM 2115 C CA . SER A 1 255 ? -23.547 -11.648 -10.102 1 62.72 255 SER A CA 1
ATOM 2116 C C . SER A 1 255 ? -24.859 -11.422 -9.367 1 62.72 255 SER A C 1
ATOM 2118 O O . SER A 1 255 ? -25.922 -11.758 -9.891 1 62.72 255 SER A O 1
ATOM 2120 N N . LYS A 1 256 ? -25 -11.805 -8.008 1 52.06 256 LYS A N 1
ATOM 2121 C CA . LYS A 1 256 ? -26.281 -11.32 -7.527 1 52.06 256 LYS A CA 1
ATOM 2122 C C . LYS A 1 256 ? -26.266 -9.805 -7.34 1 52.06 256 LYS A C 1
ATOM 2124 O O . LYS A 1 256 ? -25.234 -9.227 -7.02 1 52.06 256 LYS A O 1
ATOM 2129 N N . MET B 1 1 ? 8.148 -16.672 -24.281 1 39.66 1 MET B N 1
ATOM 2130 C CA . MET B 1 1 ? 7.152 -16.875 -23.234 1 39.66 1 MET B CA 1
ATOM 2131 C C . MET B 1 1 ? 6.035 -17.781 -23.719 1 39.66 1 MET B C 1
ATOM 2133 O O . MET B 1 1 ? 5.5 -17.594 -24.812 1 39.66 1 MET B O 1
ATOM 2137 N N . ALA B 1 2 ? 6.051 -19.094 -23.484 1 48.81 2 ALA B N 1
ATOM 2138 C CA . ALA B 1 2 ? 5.031 -20 -23.984 1 48.81 2 ALA B CA 1
ATOM 2139 C C . ALA B 1 2 ? 3.639 -19.391 -23.891 1 48.81 2 ALA B C 1
ATOM 2141 O O . ALA B 1 2 ? 3.166 -19.078 -22.797 1 48.81 2 ALA B O 1
ATOM 2142 N N . ASN B 1 3 ? 3.309 -18.688 -25 1 62.41 3 ASN B N 1
ATOM 2143 C CA . ASN B 1 3 ? 2.129 -17.859 -25.172 1 62.41 3 ASN B CA 1
ATOM 2144 C C . ASN B 1 3 ? 0.842 -18.672 -25.062 1 62.41 3 ASN B C 1
ATOM 2146 O O . ASN B 1 3 ? 0.637 -19.625 -25.812 1 62.41 3 ASN B O 1
ATOM 2150 N N . SER B 1 4 ? 0.282 -18.766 -23.719 1 75.12 4 SER B N 1
ATOM 2151 C CA . SER B 1 4 ? -1.009 -19.422 -23.578 1 75.12 4 SER B CA 1
ATOM 2152 C C . SER B 1 4 ? -2.076 -18.75 -24.438 1 75.12 4 SER B C 1
ATOM 2154 O O . SER B 1 4 ? -1.917 -17.594 -24.828 1 75.12 4 SER B O 1
ATOM 2156 N N . LYS B 1 5 ? -3.031 -19.469 -24.969 1 88.94 5 LYS B N 1
ATOM 2157 C CA . LYS B 1 5 ? -4.168 -18.953 -25.734 1 88.94 5 LYS B CA 1
ATOM 2158 C C . LYS B 1 5 ? -4.887 -17.844 -24.969 1 88.94 5 LYS B C 1
ATOM 2160 O O . LYS B 1 5 ? -5.676 -17.094 -25.531 1 88.94 5 LYS B O 1
ATOM 2165 N N . TYR B 1 6 ? -4.539 -17.719 -23.656 1 93.56 6 TYR B N 1
ATOM 2166 C CA . TYR B 1 6 ? -5.223 -16.766 -22.797 1 93.56 6 TYR B CA 1
ATOM 2167 C C . TYR B 1 6 ? -4.488 -15.43 -22.781 1 93.56 6 TYR B C 1
ATOM 2169 O O . TYR B 1 6 ? -4.988 -14.445 -22.234 1 93.56 6 TYR B O 1
ATOM 2177 N N . GLU B 1 7 ? -3.375 -15.273 -23.438 1 92 7 GLU B N 1
ATOM 2178 C CA . GLU B 1 7 ? -2.479 -14.125 -23.312 1 92 7 GLU B CA 1
ATOM 2179 C C . GLU B 1 7 ? -3.15 -12.844 -23.781 1 92 7 GLU B C 1
ATOM 2181 O O . GLU B 1 7 ? -2.729 -11.742 -23.422 1 92 7 GLU B O 1
ATOM 2186 N N . TYR B 1 8 ? -4.234 -12.984 -24.609 1 93.94 8 TYR B N 1
ATOM 2187 C CA . TYR B 1 8 ? -4.926 -11.812 -25.141 1 93.94 8 TYR B CA 1
ATOM 2188 C C . TYR B 1 8 ? -5.5 -10.961 -24.031 1 93.94 8 TYR B C 1
ATOM 2190 O O . TYR B 1 8 ? -5.719 -9.758 -24.203 1 93.94 8 TYR B O 1
ATOM 2198 N N . VAL B 1 9 ? -5.703 -11.469 -22.797 1 95.06 9 VAL B N 1
ATOM 2199 C CA . VAL B 1 9 ? -6.332 -10.758 -21.688 1 95.06 9 VAL B CA 1
ATOM 2200 C C . VAL B 1 9 ? -5.434 -9.617 -21.234 1 95.06 9 VAL B C 1
ATOM 2202 O O . VAL B 1 9 ? -5.891 -8.688 -20.562 1 95.06 9 VAL B O 1
ATOM 2205 N N . LYS B 1 10 ? -4.16 -9.711 -21.562 1 93.75 10 LYS B N 1
ATOM 2206 C CA . LYS B 1 10 ? -3.23 -8.633 -21.234 1 93.75 10 LYS B CA 1
ATOM 2207 C C . LYS B 1 10 ? -3.619 -7.336 -21.938 1 93.75 10 LYS B C 1
ATOM 2209 O O . LYS B 1 10 ? -3.322 -6.246 -21.438 1 93.75 10 LYS B O 1
ATOM 2214 N N . SER B 1 11 ? -4.293 -7.496 -23.016 1 94.75 11 SER B N 1
ATOM 2215 C CA . SER B 1 11 ? -4.625 -6.344 -23.844 1 94.75 11 SER B CA 1
ATOM 2216 C C . SER B 1 11 ? -5.711 -5.492 -23.188 1 94.75 11 SER B C 1
ATOM 2218 O O . SER B 1 11 ? -5.961 -4.363 -23.625 1 94.75 11 SER B O 1
ATOM 2220 N N . PHE B 1 12 ? -6.359 -5.992 -22.125 1 96.25 12 PHE B N 1
ATOM 2221 C CA . PHE B 1 12 ? -7.391 -5.234 -21.438 1 96.25 12 PHE B CA 1
ATOM 2222 C C . PHE B 1 12 ? -6.773 -4.188 -20.516 1 96.25 12 PHE B C 1
ATOM 2224 O O . PHE B 1 12 ? -7.465 -3.285 -20.031 1 96.25 12 PHE B O 1
ATOM 2231 N N . GLU B 1 13 ? -5.461 -4.305 -20.266 1 94.44 13 GLU B N 1
ATOM 2232 C CA . GLU B 1 13 ? -4.777 -3.262 -19.5 1 94.44 13 GLU B CA 1
ATOM 2233 C C . GLU B 1 13 ? -4.781 -1.935 -20.25 1 94.44 13 GLU B C 1
ATOM 2235 O O . GLU B 1 13 ? -4.457 -1.887 -21.438 1 94.44 13 GLU B O 1
ATOM 2240 N N . GLN B 1 14 ? -5.215 -0.914 -19.547 1 91.81 14 GLN B N 1
ATOM 2241 C CA . GLN B 1 14 ? -5.266 0.414 -20.156 1 91.81 14 GLN B CA 1
ATOM 2242 C C . GLN B 1 14 ? -4.148 1.307 -19.609 1 91.81 14 GLN B C 1
ATOM 2244 O O . GLN B 1 14 ? -3.791 1.222 -18.438 1 91.81 14 GLN B O 1
ATOM 2249 N N . PRO B 1 15 ? -3.66 2.139 -20.516 1 90.69 15 PRO B N 1
ATOM 2250 C CA . PRO B 1 15 ? -2.623 3.068 -20.062 1 90.69 15 PRO B CA 1
ATOM 2251 C C . PRO B 1 15 ? -3.148 4.094 -19.062 1 90.69 15 PRO B C 1
ATOM 2253 O O . PRO B 1 15 ? -4.297 4.535 -19.172 1 90.69 15 PRO B O 1
ATOM 2256 N N . ASP B 1 16 ? -2.377 4.52 -18.125 1 94.75 16 ASP B N 1
ATOM 2257 C CA . ASP B 1 16 ? -2.699 5.562 -17.156 1 94.75 16 ASP B CA 1
ATOM 2258 C C . ASP B 1 16 ? -1.517 6.508 -16.953 1 94.75 16 ASP B C 1
ATOM 2260 O O . ASP B 1 16 ? -1.16 6.828 -15.82 1 94.75 16 ASP B O 1
ATOM 2264 N N . ILE B 1 17 ? -0.895 6.891 -18.031 1 96.69 17 ILE B N 1
ATOM 2265 C CA . ILE B 1 17 ? 0.32 7.695 -18.031 1 96.69 17 ILE B CA 1
ATOM 2266 C C . ILE B 1 17 ? -0.013 9.133 -17.641 1 96.69 17 ILE B C 1
ATOM 2268 O O . ILE B 1 17 ? -0.904 9.75 -18.234 1 96.69 17 ILE B O 1
ATOM 2272 N N . LEU B 1 18 ? 0.693 9.672 -16.703 1 97.81 18 LEU B N 1
ATOM 2273 C CA . LEU B 1 18 ? 0.505 11.047 -16.234 1 97.81 18 LEU B CA 1
ATOM 2274 C C . LEU B 1 18 ? 1.163 12.031 -17.203 1 97.81 18 LEU B C 1
ATOM 2276 O O . LEU B 1 18 ? 2.238 11.758 -17.734 1 97.81 18 LEU B O 1
ATOM 2280 N N . LEU B 1 19 ? 0.545 13.141 -17.375 1 97.5 19 LEU B N 1
ATOM 2281 C CA . LEU B 1 19 ? 0.999 14.188 -18.266 1 97.5 19 LEU B CA 1
ATOM 2282 C C . LEU B 1 19 ? 2.426 14.617 -17.938 1 97.5 19 LEU B C 1
ATOM 2284 O O . LEU B 1 19 ? 2.781 14.734 -16.766 1 97.5 19 LEU B O 1
ATOM 2288 N N . GLN B 1 20 ? 3.25 14.867 -18.953 1 96.56 20 GLN B N 1
ATOM 2289 C CA . GLN B 1 20 ? 4.621 15.336 -18.781 1 96.56 20 GLN B CA 1
ATOM 2290 C C . GLN B 1 20 ? 4.652 16.812 -18.391 1 96.56 20 GLN B C 1
ATOM 2292 O O . GLN B 1 20 ? 3.693 17.547 -18.641 1 96.56 20 GLN B O 1
ATOM 2297 N N . ASN B 1 21 ? 5.734 17.203 -17.734 1 96.31 21 ASN B N 1
ATOM 2298 C CA . ASN B 1 21 ? 6.027 18.594 -17.406 1 96.31 21 ASN B CA 1
ATOM 2299 C C . ASN B 1 21 ? 4.996 19.188 -16.453 1 96.31 21 ASN B C 1
ATOM 2301 O O . ASN B 1 21 ? 4.668 20.375 -16.531 1 96.31 21 ASN B O 1
ATOM 2305 N N . VAL B 1 22 ? 4.387 18.359 -15.68 1 97.5 22 VAL B N 1
ATOM 2306 C CA . VAL B 1 22 ? 3.486 18.797 -14.617 1 97.5 22 VAL B CA 1
ATOM 2307 C C . VAL B 1 22 ? 3.914 18.156 -13.289 1 97.5 22 VAL B C 1
ATOM 2309 O O . VAL B 1 22 ? 4.512 17.078 -13.281 1 97.5 22 VAL B O 1
ATOM 2312 N N . TRP B 1 23 ? 3.596 18.875 -12.156 1 98.19 23 TRP B N 1
ATOM 2313 C CA . TRP B 1 23 ? 3.871 18.328 -10.828 1 98.19 23 TRP B CA 1
ATOM 2314 C C . TRP B 1 23 ? 2.936 17.172 -10.516 1 98.19 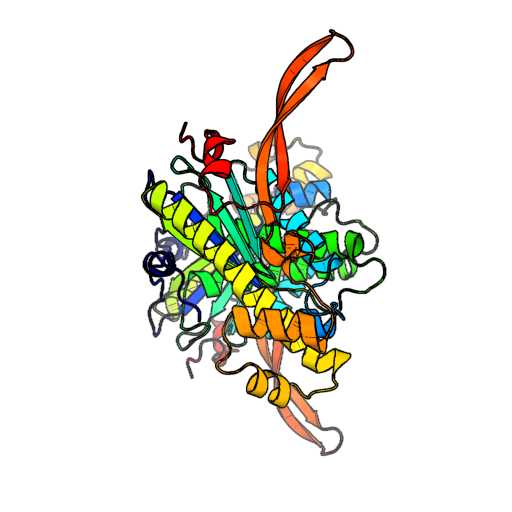23 TRP B C 1
ATOM 2316 O O . TRP B 1 23 ? 1.746 17.219 -10.836 1 98.19 23 TRP B O 1
ATOM 2326 N N . ILE B 1 24 ? 3.469 16.156 -9.914 1 98.62 24 ILE B N 1
ATOM 2327 C CA . ILE B 1 24 ? 2.662 15.047 -9.422 1 98.62 24 ILE B CA 1
ATOM 2328 C C . ILE B 1 24 ? 2.633 15.062 -7.898 1 98.62 24 ILE B C 1
ATOM 2330 O O . ILE B 1 24 ? 3.682 15.086 -7.25 1 98.62 24 ILE B O 1
ATOM 2334 N N . VAL B 1 25 ? 1.49 15.125 -7.312 1 98.88 25 VAL B N 1
ATOM 2335 C CA . VAL B 1 25 ? 1.338 14.938 -5.875 1 98.88 25 VAL B CA 1
ATOM 2336 C C . VAL B 1 25 ? 0.718 13.57 -5.598 1 98.88 25 VAL B C 1
ATOM 2338 O O . VAL B 1 25 ? -0.349 13.242 -6.125 1 98.88 25 VAL B O 1
ATOM 2341 N N . VAL B 1 26 ? 1.408 12.75 -4.875 1 98.88 26 VAL B N 1
ATOM 2342 C CA . VAL B 1 26 ? 0.816 11.539 -4.324 1 98.88 26 VAL B CA 1
ATOM 2343 C C . VAL B 1 26 ? 0.381 11.789 -2.881 1 98.88 26 VAL B C 1
ATOM 2345 O O . VAL B 1 26 ? 1.219 11.992 -1.998 1 98.88 26 VAL B O 1
ATOM 2348 N N . ARG B 1 27 ? -0.86 11.781 -2.646 1 98.81 27 ARG B N 1
ATOM 2349 C CA . ARG B 1 27 ? -1.39 11.977 -1.301 1 98.81 27 ARG B CA 1
ATOM 2350 C C . ARG B 1 27 ? -1.824 10.656 -0.683 1 98.81 27 ARG B C 1
ATOM 2352 O O . ARG B 1 27 ? -2.594 9.906 -1.287 1 98.81 27 ARG B O 1
ATOM 2359 N N . ILE B 1 28 ? -1.336 10.305 0.4 1 98.81 28 ILE B N 1
ATOM 2360 C CA . ILE B 1 28 ? -1.771 9.133 1.146 1 98.81 28 ILE B CA 1
ATOM 2361 C C . ILE B 1 28 ? -2.609 9.562 2.346 1 98.81 28 ILE B C 1
ATOM 2363 O O . ILE B 1 28 ? -2.426 10.664 2.877 1 98.81 28 ILE B O 1
ATOM 2367 N N . ASP B 1 29 ? -3.523 8.75 2.766 1 98.62 29 ASP B N 1
ATOM 2368 C CA . ASP B 1 29 ? -4.438 9.023 3.867 1 98.62 29 ASP B CA 1
ATOM 2369 C C . ASP B 1 29 ? -4.836 7.742 4.59 1 98.62 29 ASP B C 1
ATOM 2371 O O . ASP B 1 29 ? -5.277 6.781 3.959 1 98.62 29 ASP B O 1
ATOM 2375 N N . GLY B 1 30 ? -4.727 7.75 5.879 1 98.69 30 GLY B N 1
ATOM 2376 C CA . GLY B 1 30 ? -5.098 6.586 6.664 1 98.69 30 GLY B CA 1
ATOM 2377 C C . GLY B 1 30 ? -6.566 6.227 6.547 1 98.69 30 GLY B C 1
ATOM 2378 O O . GLY B 1 30 ? -7.426 7.113 6.52 1 98.69 30 GLY B O 1
ATOM 2379 N N . ARG B 1 31 ? -6.844 4.938 6.461 1 97.75 31 ARG B N 1
ATOM 2380 C CA . ARG B 1 31 ? -8.219 4.453 6.418 1 97.75 31 ARG B CA 1
ATOM 2381 C C . ARG B 1 31 ? -8.688 4.031 7.809 1 97.75 31 ARG B C 1
ATOM 2383 O O . ARG B 1 31 ? -8.07 3.174 8.445 1 97.75 31 ARG B O 1
ATOM 2390 N N . SER B 1 32 ? -9.852 4.602 8.281 1 96.88 32 SER B N 1
ATOM 2391 C CA . SER B 1 32 ? -10.383 4.316 9.609 1 96.88 32 SER B CA 1
ATOM 2392 C C . SER B 1 32 ? -9.328 4.535 10.688 1 96.88 32 SER B C 1
ATOM 2394 O O . SER B 1 32 ? -9.172 3.711 11.586 1 96.88 32 SER B O 1
ATOM 2396 N N . PHE B 1 33 ? -8.656 5.633 10.492 1 97.56 33 PHE B N 1
ATOM 2397 C CA . PHE B 1 33 ? -7.484 5.848 11.336 1 97.56 33 PHE B CA 1
ATOM 2398 C C . PHE B 1 33 ? -7.891 6.324 12.719 1 97.56 33 PHE B C 1
ATOM 2400 O O . PHE B 1 33 ? -7.125 6.195 13.68 1 97.56 33 PHE B O 1
ATOM 2407 N N . HIS B 1 34 ? -9.055 6.984 12.844 1 95.69 34 HIS B N 1
ATOM 2408 C CA . HIS B 1 34 ? -9.562 7.328 14.164 1 95.69 34 HIS B CA 1
ATOM 2409 C C . HIS B 1 34 ? -9.727 6.082 15.031 1 95.69 34 HIS B C 1
ATOM 2411 O O . HIS B 1 34 ? -9.352 6.082 16.203 1 95.69 34 HIS B O 1
ATOM 2417 N N . LYS B 1 35 ? -10.273 5 14.477 1 97.44 35 LYS B N 1
ATOM 2418 C CA . LYS B 1 35 ? -10.414 3.725 15.172 1 97.44 35 LYS B CA 1
ATOM 2419 C C . LYS B 1 35 ? -9.047 3.141 15.523 1 97.44 35 LYS B C 1
ATOM 2421 O O . LYS B 1 35 ? -8.852 2.617 16.625 1 97.44 35 LYS B O 1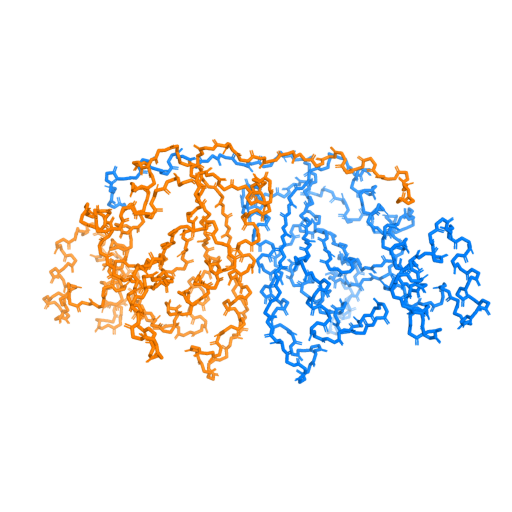
ATOM 2426 N N . PHE B 1 36 ? -8.156 3.256 14.617 1 98.5 36 PHE B N 1
ATOM 2427 C CA . PHE B 1 36 ? -6.805 2.742 14.812 1 98.5 36 PHE B CA 1
ATOM 2428 C C . PHE B 1 36 ? -6.133 3.42 16 1 98.5 36 PHE B C 1
ATOM 2430 O O . PHE B 1 36 ? -5.562 2.748 16.859 1 98.5 36 PHE B O 1
ATOM 2437 N N . THR B 1 37 ? -6.188 4.793 16.016 1 98.19 37 THR B N 1
ATOM 2438 C CA . THR B 1 37 ? -5.523 5.543 17.078 1 98.19 37 THR B CA 1
ATOM 2439 C C . THR B 1 37 ? -6.188 5.277 18.422 1 98.19 37 THR B C 1
ATOM 2441 O O . THR B 1 37 ? -5.516 5.223 19.453 1 98.19 37 THR B O 1
ATOM 2444 N N . THR B 1 38 ? -7.469 5.066 18.422 1 97.31 38 THR B N 1
ATOM 2445 C CA . THR B 1 38 ? -8.188 4.758 19.656 1 97.31 38 THR B CA 1
ATOM 2446 C C . THR B 1 38 ? -7.789 3.385 20.188 1 97.31 38 THR B C 1
ATOM 2448 O O . THR B 1 38 ? -7.449 3.242 21.359 1 97.31 38 THR B O 1
ATOM 2451 N N . LYS B 1 39 ? -7.762 2.418 19.297 1 98 39 LYS B N 1
ATOM 2452 C CA . LYS B 1 39 ? -7.449 1.047 19.688 1 98 39 LYS B CA 1
ATOM 2453 C C . LYS B 1 39 ? -6.012 0.932 20.188 1 98 39 LYS B C 1
ATOM 2455 O O . LYS B 1 39 ? -5.699 0.064 21 1 98 39 LYS B O 1
ATOM 2460 N N . HIS B 1 40 ? -5.156 1.805 19.75 1 98.5 40 HIS B N 1
ATOM 2461 C CA . HIS B 1 40 ? -3.744 1.722 20.109 1 98.5 40 HIS B CA 1
ATOM 2462 C C . HIS B 1 40 ? -3.375 2.771 21.141 1 98.5 40 HIS B C 1
ATOM 2464 O O . HIS B 1 40 ? -2.197 3.098 21.312 1 98.5 40 HIS B O 1
ATOM 2470 N N . ASP B 1 41 ? -4.355 3.473 21.703 1 97.62 41 ASP B N 1
ATOM 2471 C CA . ASP B 1 41 ? -4.195 4.352 22.859 1 97.62 41 ASP B CA 1
ATOM 2472 C C . ASP B 1 41 ? -3.326 5.559 22.516 1 97.62 41 ASP B C 1
ATOM 2474 O O . ASP B 1 41 ? -2.438 5.934 23.281 1 97.62 41 ASP B O 1
ATOM 2478 N N . TYR B 1 42 ? -3.545 6.094 21.359 1 98.12 42 TYR B N 1
ATOM 2479 C CA . TYR B 1 42 ? -2.877 7.352 21.047 1 98.12 42 TYR B CA 1
ATOM 2480 C C . TYR B 1 42 ? -3.291 8.453 22.016 1 98.12 42 TYR B C 1
ATOM 2482 O O . TYR B 1 42 ? -4.469 8.562 22.375 1 98.12 42 TYR B O 1
ATOM 2490 N N . ALA B 1 43 ? -2.328 9.227 22.359 1 97.56 43 ALA B N 1
ATOM 2491 C CA . ALA B 1 43 ? -2.67 10.438 23.109 1 97.56 43 ALA B CA 1
ATOM 2492 C C . ALA B 1 43 ? -3.498 11.391 22.266 1 97.56 43 ALA B C 1
ATOM 2494 O O . ALA B 1 43 ? -3.361 11.422 21.031 1 97.56 43 ALA B O 1
ATOM 2495 N N . LYS B 1 44 ? -4.32 12.148 22.906 1 96.56 44 LYS B N 1
ATOM 2496 C CA . LYS B 1 44 ? -5.156 13.133 22.219 1 96.56 44 LYS B CA 1
ATOM 2497 C C . LYS B 1 44 ? -4.863 14.547 22.719 1 96.56 44 LYS B C 1
ATOM 2499 O O . LYS B 1 44 ? -4.582 14.75 23.891 1 96.56 44 LYS B O 1
ATOM 2504 N N . PRO B 1 45 ? -4.891 15.547 21.859 1 96.94 45 PRO B N 1
ATOM 2505 C CA . PRO B 1 45 ? -5.246 15.523 20.438 1 96.94 45 PRO B CA 1
ATOM 2506 C C . PRO B 1 45 ? -4.086 15.094 19.547 1 96.94 45 PRO B C 1
ATOM 2508 O O . PRO B 1 45 ? -4.293 14.75 18.375 1 96.94 45 PRO B O 1
ATOM 2511 N N . ASN B 1 46 ? -2.861 15.172 20.047 1 97.62 46 ASN B N 1
ATOM 2512 C CA . ASN B 1 46 ? -1.681 14.781 19.281 1 97.62 46 ASN B CA 1
ATOM 2513 C C . ASN B 1 46 ? -0.86 13.727 20.016 1 97.62 46 ASN B C 1
ATOM 2515 O O . ASN B 1 46 ? -0.716 13.797 21.25 1 97.62 46 ASN B O 1
ATOM 2519 N N . ASP B 1 47 ? -0.37 12.758 19.375 1 98.19 47 ASP B N 1
ATOM 2520 C CA . ASP B 1 47 ? 0.507 11.734 19.922 1 98.19 47 ASP B CA 1
ATOM 2521 C C . ASP B 1 47 ? 1.882 11.773 19.266 1 98.19 47 ASP B C 1
ATOM 2523 O O . ASP B 1 47 ? 2.018 11.438 18.078 1 98.19 47 ASP B O 1
ATOM 2527 N N . ASP B 1 48 ? 2.842 12.172 20 1 98.19 48 ASP B N 1
ATOM 2528 C CA . ASP B 1 48 ? 4.188 12.375 19.484 1 98.19 48 ASP B CA 1
ATOM 2529 C C . ASP B 1 48 ? 4.727 11.086 18.859 1 98.19 48 ASP B C 1
ATOM 2531 O O . ASP B 1 48 ? 5.441 11.125 17.844 1 98.19 48 ASP B O 1
ATOM 2535 N N . ARG B 1 49 ? 4.461 9.953 19.516 1 98.12 49 ARG B N 1
ATOM 2536 C CA . ARG B 1 49 ? 4.926 8.688 18.969 1 98.12 49 ARG B CA 1
ATOM 2537 C C . ARG B 1 49 ? 4.367 8.461 17.562 1 98.12 49 ARG B C 1
ATOM 2539 O O . ARG B 1 49 ? 5.113 8.125 16.641 1 98.12 49 ARG B O 1
ATOM 2546 N N . GLY B 1 50 ? 3.049 8.703 17.391 1 98.56 50 GLY B N 1
ATOM 2547 C CA . GLY B 1 50 ? 2.383 8.516 16.109 1 98.56 50 GLY B CA 1
ATOM 2548 C C . GLY B 1 50 ? 2.873 9.469 15.039 1 98.56 50 GLY B C 1
ATOM 2549 O O . GLY B 1 50 ? 3.133 9.055 13.906 1 98.56 50 GLY B O 1
ATOM 2550 N N . LEU B 1 51 ? 2.973 10.719 15.398 1 98.62 51 LEU B N 1
ATOM 2551 C CA . LEU B 1 51 ? 3.436 11.734 14.453 1 98.62 51 LEU B CA 1
ATOM 2552 C C . LEU B 1 51 ? 4.863 11.438 14.008 1 98.62 51 LEU B C 1
ATOM 2554 O O . LEU B 1 51 ? 5.184 11.57 12.82 1 98.62 51 LEU B O 1
ATOM 2558 N N . SER B 1 52 ? 5.711 11.023 14.969 1 98.62 52 SER B N 1
ATOM 2559 C CA . SER B 1 52 ? 7.098 10.703 14.648 1 98.62 52 SER B CA 1
ATOM 2560 C C . SER B 1 52 ? 7.191 9.484 13.742 1 98.62 52 SER B C 1
ATOM 2562 O O . SER B 1 52 ? 8.039 9.422 12.852 1 98.62 52 SER B O 1
ATOM 2564 N N . LEU B 1 53 ? 6.375 8.516 14 1 98.81 53 LEU B N 1
ATOM 2565 C CA . LEU B 1 53 ? 6.352 7.32 13.164 1 98.81 53 LEU B CA 1
ATOM 2566 C C . LEU B 1 53 ? 5.902 7.66 11.75 1 98.81 53 LEU B C 1
ATOM 2568 O O . LEU B 1 53 ? 6.48 7.168 10.773 1 98.81 53 LEU B O 1
ATOM 2572 N N . MET B 1 54 ? 4.852 8.492 11.609 1 98.88 54 MET B N 1
ATOM 2573 C CA . MET B 1 54 ? 4.422 8.984 10.305 1 98.88 54 MET B CA 1
ATOM 2574 C C . MET B 1 54 ? 5.582 9.648 9.562 1 98.88 54 MET B C 1
ATOM 2576 O O . MET B 1 54 ? 5.824 9.352 8.391 1 98.88 54 MET B O 1
ATOM 2580 N N . ASN B 1 55 ? 6.242 10.492 10.273 1 98.88 55 ASN B N 1
ATOM 2581 C CA . ASN B 1 55 ? 7.355 11.234 9.695 1 98.88 55 ASN B CA 1
ATOM 2582 C C . ASN B 1 55 ? 8.492 10.312 9.281 1 98.88 55 ASN B C 1
ATOM 2584 O O . ASN B 1 55 ? 9.102 10.5 8.227 1 98.88 55 ASN B O 1
ATOM 2588 N N . ARG B 1 56 ? 8.797 9.359 10.094 1 98.81 56 ARG B N 1
ATOM 2589 C CA . ARG B 1 56 ? 9.867 8.414 9.789 1 98.81 56 ARG B CA 1
ATOM 2590 C C . ARG B 1 56 ? 9.539 7.605 8.539 1 98.81 56 ARG B C 1
ATOM 2592 O O . ARG B 1 56 ? 10.398 7.414 7.68 1 98.81 56 ARG B O 1
ATOM 2599 N N . ALA B 1 57 ? 8.336 7.094 8.469 1 98.88 57 ALA B N 1
ATOM 2600 C CA . ALA B 1 57 ? 7.906 6.355 7.285 1 98.88 57 ALA B CA 1
ATOM 2601 C C . ALA B 1 57 ? 8 7.219 6.031 1 98.88 57 ALA B C 1
ATOM 2603 O O . ALA B 1 57 ? 8.484 6.766 4.992 1 98.88 57 ALA B O 1
ATOM 2604 N N . ALA B 1 58 ? 7.57 8.461 6.137 1 98.94 58 ALA B N 1
ATOM 2605 C CA . ALA B 1 58 ? 7.605 9.383 5 1 98.94 58 ALA B CA 1
ATOM 2606 C C . ALA B 1 58 ? 9.047 9.688 4.59 1 98.94 58 ALA B C 1
ATOM 2608 O O . ALA B 1 58 ? 9.344 9.805 3.398 1 98.94 58 ALA B O 1
ATOM 2609 N N . LEU B 1 59 ? 9.852 9.859 5.582 1 98.88 59 LEU B N 1
ATOM 2610 C CA . LEU B 1 59 ? 11.266 10.102 5.301 1 98.88 59 LEU B CA 1
ATOM 2611 C C . LEU B 1 59 ? 11.859 8.961 4.484 1 98.88 59 LEU B C 1
ATOM 2613 O O . LEU B 1 59 ? 12.609 9.195 3.533 1 98.88 59 LEU B O 1
ATOM 2617 N N . GLU B 1 60 ? 11.57 7.719 4.84 1 98.81 60 GLU B N 1
ATOM 2618 C CA . GLU B 1 60 ? 12.055 6.562 4.098 1 98.81 60 GLU B CA 1
ATOM 2619 C C . GLU B 1 60 ? 11.523 6.562 2.666 1 98.81 60 GLU B C 1
ATOM 2621 O O . GLU B 1 60 ? 12.227 6.152 1.738 1 98.81 60 GLU B O 1
ATOM 2626 N N . VAL B 1 61 ? 10.266 6.988 2.482 1 98.94 61 VAL B N 1
ATOM 2627 C CA . VAL B 1 61 ? 9.688 7.098 1.145 1 98.94 61 VAL B CA 1
ATOM 2628 C C . VAL B 1 61 ? 10.5 8.086 0.313 1 98.94 61 VAL B C 1
ATOM 2630 O O . VAL B 1 61 ? 10.844 7.809 -0.839 1 98.94 61 VAL B O 1
ATOM 2633 N N . CYS B 1 62 ? 10.82 9.203 0.915 1 98.81 62 CYS B N 1
ATOM 2634 C CA . CYS B 1 62 ? 11.586 10.227 0.201 1 98.81 62 CYS B CA 1
ATOM 2635 C C . CYS B 1 62 ? 12.969 9.711 -0.17 1 98.81 62 CYS B C 1
ATOM 2637 O O . CYS B 1 62 ? 13.508 10.062 -1.218 1 98.81 62 CYS B O 1
ATOM 2639 N N . LYS B 1 63 ? 13.547 8.906 0.69 1 98.56 63 LYS B N 1
ATOM 2640 C CA . LYS B 1 63 ? 14.844 8.305 0.384 1 98.56 63 LYS B CA 1
ATOM 2641 C C . LYS B 1 63 ? 14.727 7.316 -0.775 1 98.56 63 LYS B C 1
ATOM 2643 O O . LYS B 1 63 ? 15.602 7.262 -1.642 1 98.56 63 LYS B O 1
ATOM 2648 N N . GLU B 1 64 ? 13.695 6.57 -0.787 1 98.19 64 GLU B N 1
ATOM 2649 C CA . GLU B 1 64 ? 13.477 5.52 -1.777 1 98.19 64 GLU B CA 1
ATOM 2650 C C . GLU B 1 64 ? 13.172 6.113 -3.15 1 98.19 64 GLU B C 1
ATOM 2652 O O . GLU B 1 64 ? 13.539 5.531 -4.176 1 98.19 64 GLU B O 1
ATOM 2657 N N . PHE B 1 65 ? 12.469 7.215 -3.186 1 98.25 65 PHE B N 1
ATOM 2658 C CA . PHE B 1 65 ? 12.062 7.859 -4.426 1 98.25 65 PHE B CA 1
ATOM 2659 C C . PHE B 1 65 ? 12.625 9.273 -4.516 1 98.25 65 PHE B C 1
ATOM 2661 O O . PHE B 1 65 ? 11.93 10.25 -4.23 1 98.25 65 PHE B O 1
ATOM 2668 N N . PRO B 1 66 ? 13.766 9.383 -5.031 1 96.5 66 PRO B N 1
ATOM 2669 C CA . PRO B 1 66 ? 14.484 10.656 -4.996 1 96.5 66 PRO B CA 1
ATOM 2670 C C . PRO B 1 66 ? 13.828 11.734 -5.859 1 96.5 66 PRO B C 1
ATOM 2672 O O . PRO B 1 66 ? 14.195 12.906 -5.777 1 96.5 66 PRO B O 1
ATOM 2675 N N . ASP B 1 67 ? 12.906 11.367 -6.719 1 97.25 67 ASP B N 1
ATOM 2676 C CA . ASP B 1 67 ? 12.172 12.352 -7.512 1 97.25 67 ASP B CA 1
ATOM 2677 C C . ASP B 1 67 ? 11.25 13.195 -6.629 1 97.25 67 ASP B C 1
ATOM 2679 O O . ASP B 1 67 ? 10.734 14.227 -7.062 1 97.25 67 ASP B O 1
ATOM 2683 N N . ILE B 1 68 ? 10.984 12.727 -5.414 1 98.5 68 ILE B N 1
ATOM 2684 C CA . ILE B 1 68 ? 10.219 13.523 -4.465 1 98.5 68 ILE B CA 1
ATOM 2685 C C . ILE B 1 68 ? 11.062 14.695 -3.975 1 98.5 68 ILE B C 1
ATOM 2687 O O . ILE B 1 68 ? 12.125 14.5 -3.375 1 98.5 68 ILE B O 1
ATOM 2691 N N . VAL B 1 69 ? 10.547 15.883 -4.121 1 98.12 69 VAL B N 1
ATOM 2692 C CA . VAL B 1 69 ? 11.375 17.047 -3.816 1 98.12 69 VAL B CA 1
ATOM 2693 C C . VAL B 1 69 ? 10.93 17.656 -2.49 1 98.12 69 VAL B C 1
ATOM 2695 O O . VAL B 1 69 ? 11.711 18.359 -1.834 1 98.12 69 VAL B O 1
ATOM 2698 N N . ILE B 1 70 ? 9.742 17.484 -2.131 1 98.75 70 ILE B N 1
ATOM 2699 C CA . ILE B 1 70 ? 9.195 17.953 -0.863 1 98.75 70 ILE B CA 1
ATOM 2700 C C . ILE B 1 70 ? 7.996 17.094 -0.466 1 98.75 70 ILE B C 1
ATOM 2702 O O . ILE B 1 70 ? 7.277 16.578 -1.329 1 98.75 70 ILE B O 1
ATOM 2706 N N . ALA B 1 71 ? 7.809 16.812 0.754 1 98.94 71 ALA B N 1
ATOM 2707 C CA . ALA B 1 71 ? 6.652 16.094 1.295 1 98.94 71 ALA B CA 1
ATOM 2708 C C . ALA B 1 71 ? 6.07 16.828 2.5 1 98.94 71 ALA B C 1
ATOM 2710 O O . ALA B 1 71 ? 6.793 17.516 3.221 1 98.94 71 ALA B O 1
ATOM 2711 N N . PHE B 1 72 ? 4.785 16.75 2.67 1 98.94 72 PHE B N 1
ATOM 2712 C CA . PHE B 1 72 ? 4.105 17.438 3.762 1 98.94 72 PHE B CA 1
ATOM 2713 C C . PHE B 1 72 ? 3.189 16.484 4.516 1 98.94 72 PHE B C 1
ATOM 2715 O O . PHE B 1 72 ? 2.367 15.789 3.908 1 98.94 72 PHE B O 1
ATOM 2722 N N . GLY B 1 73 ? 3.365 16.406 5.781 1 98.81 73 GLY B N 1
ATOM 2723 C CA . GLY B 1 73 ? 2.586 15.516 6.629 1 98.81 73 GLY B CA 1
ATOM 2724 C C . GLY B 1 73 ? 1.661 16.25 7.578 1 98.81 73 GLY B C 1
ATOM 2725 O O . GLY B 1 73 ? 2.037 17.281 8.148 1 98.81 73 GLY B O 1
ATOM 2726 N N . GLU B 1 74 ? 0.443 15.781 7.715 1 97.25 74 GLU B N 1
ATOM 2727 C CA . GLU B 1 74 ? -0.551 16.234 8.68 1 97.25 74 GLU B CA 1
ATOM 2728 C C . GLU B 1 74 ? -1.421 15.086 9.164 1 97.25 74 GLU B C 1
ATOM 2730 O O . GLU B 1 74 ? -2.057 14.398 8.367 1 97.25 74 GLU B O 1
ATOM 2735 N N . SER B 1 75 ? -1.429 14.867 10.477 1 95.75 75 SER B N 1
ATOM 2736 C CA . SER B 1 75 ? -2.229 13.797 11.07 1 95.75 75 SER B CA 1
ATOM 2737 C C . SER B 1 75 ? -1.884 12.445 10.453 1 95.75 75 SER B C 1
ATOM 2739 O O . SER B 1 75 ? -0.738 11.992 10.539 1 95.75 75 SER B O 1
ATOM 2741 N N . ASP B 1 76 ? -2.871 11.812 9.82 1 97.69 76 ASP B N 1
ATOM 2742 C CA . ASP B 1 76 ? -2.648 10.516 9.195 1 97.69 76 ASP B CA 1
ATOM 2743 C C . ASP B 1 76 ? -2.508 10.648 7.68 1 97.69 76 ASP B C 1
ATOM 2745 O O . ASP B 1 76 ? -2.768 9.695 6.941 1 97.69 76 ASP B O 1
ATOM 2749 N N . GLU B 1 77 ? -2.09 11.836 7.195 1 98.44 77 GLU B N 1
ATOM 2750 C CA . GLU B 1 77 ? -1.953 12.125 5.77 1 98.44 77 GLU B CA 1
ATOM 2751 C C . GLU B 1 77 ? -0.539 12.586 5.434 1 98.44 77 GLU B C 1
ATOM 2753 O O . GLU B 1 77 ? 0.113 13.25 6.242 1 98.44 77 GLU B O 1
ATOM 2758 N N . TYR B 1 78 ? -0.093 12.211 4.309 1 98.88 78 TYR B N 1
ATOM 2759 C CA . TYR B 1 78 ? 1.117 12.781 3.729 1 98.88 78 TYR B CA 1
ATOM 2760 C C . TYR B 1 78 ? 0.935 13.047 2.238 1 98.88 78 TYR B C 1
ATOM 2762 O O . TYR B 1 78 ? 0.292 12.258 1.536 1 98.88 78 TYR B O 1
ATOM 2770 N N . SER B 1 79 ? 1.497 14.148 1.801 1 98.94 79 SER B N 1
ATOM 2771 C CA . SER B 1 79 ? 1.586 14.508 0.388 1 98.94 79 SER B CA 1
ATOM 2772 C C . SER B 1 79 ? 3.031 14.477 -0.098 1 98.94 79 SER B C 1
ATOM 2774 O O . SER B 1 79 ? 3.893 15.164 0.458 1 98.94 79 SER B O 1
ATOM 2776 N N . PHE B 1 80 ? 3.311 13.68 -1.086 1 98.94 80 PHE B N 1
ATOM 2777 C CA . PHE B 1 80 ? 4.625 13.602 -1.708 1 98.94 80 PHE B CA 1
ATOM 2778 C C . PHE B 1 80 ? 4.625 14.289 -3.066 1 98.94 80 PHE B C 1
ATOM 2780 O O . PHE B 1 80 ? 3.852 13.922 -3.955 1 98.94 80 PHE B O 1
ATOM 2787 N N . VAL B 1 81 ? 5.496 15.273 -3.246 1 98.88 81 VAL B N 1
ATOM 2788 C CA . VAL B 1 81 ? 5.535 16.047 -4.484 1 98.88 81 VAL B CA 1
ATOM 2789 C C . VAL B 1 81 ? 6.691 15.562 -5.355 1 98.88 81 VAL B C 1
ATOM 2791 O O . VAL B 1 81 ? 7.859 15.68 -4.969 1 98.88 81 VAL B O 1
ATOM 2794 N N . LEU B 1 82 ? 6.344 15.047 -6.504 1 98.69 82 LEU B N 1
ATOM 2795 C CA . LEU B 1 82 ? 7.348 14.633 -7.477 1 98.69 82 LEU B CA 1
ATOM 2796 C C . LEU B 1 82 ? 7.59 15.727 -8.516 1 98.69 82 LEU B C 1
ATOM 2798 O O . LEU B 1 82 ? 6.641 16.359 -8.977 1 98.69 82 LEU B O 1
ATOM 2802 N N . LYS B 1 83 ? 8.75 15.883 -8.859 1 97.56 83 LYS B N 1
ATOM 2803 C CA . LYS B 1 83 ? 9.148 16.969 -9.758 1 97.56 83 LYS B CA 1
ATOM 2804 C C . LYS B 1 83 ? 8.516 16.797 -11.133 1 97.56 83 LYS B C 1
ATOM 2806 O O . LYS B 1 83 ? 8.156 15.688 -11.523 1 97.56 83 LYS B O 1
ATOM 2811 N N . LYS B 1 84 ? 8.477 17.812 -11.891 1 96.94 84 LYS B N 1
ATOM 2812 C CA . LYS B 1 84 ? 7.828 17.859 -13.195 1 96.94 84 LYS B CA 1
ATOM 2813 C C . LYS B 1 84 ? 8.523 16.938 -14.188 1 96.94 84 LYS B C 1
ATOM 2815 O O . LYS B 1 84 ? 7.871 16.344 -15.047 1 96.94 84 LYS B O 1
ATOM 2820 N N . SER B 1 85 ? 9.773 16.797 -14.094 1 95.88 85 SER B N 1
ATOM 2821 C CA . SER B 1 85 ? 10.562 16.016 -15.039 1 95.88 85 SER B CA 1
ATOM 2822 C C . SER B 1 85 ? 10.586 14.539 -14.648 1 95.88 85 SER B C 1
ATOM 2824 O O . SER B 1 85 ? 11.234 13.727 -15.312 1 95.88 85 SER B O 1
ATOM 2826 N N . CYS B 1 86 ? 9.867 14.234 -13.523 1 95.75 86 CYS B N 1
ATOM 2827 C CA . CYS B 1 86 ? 9.867 12.867 -13.023 1 95.75 86 CYS B CA 1
ATOM 2828 C C . CYS B 1 86 ? 9.438 11.891 -14.109 1 95.75 86 CYS B C 1
ATOM 2830 O O . CYS B 1 86 ? 8.453 12.117 -14.805 1 95.75 86 CYS B O 1
ATOM 2832 N N . ASN B 1 87 ? 10.211 10.805 -14.281 1 96.31 87 ASN B N 1
ATOM 2833 C CA . ASN B 1 87 ? 9.867 9.734 -15.211 1 96.31 87 ASN B CA 1
ATOM 2834 C C . ASN B 1 87 ? 9.773 8.391 -14.5 1 96.31 87 ASN B C 1
ATOM 2836 O O . ASN B 1 87 ? 9.938 7.34 -15.133 1 96.31 87 ASN B O 1
ATOM 2840 N N . LEU B 1 88 ? 9.562 8.492 -13.258 1 97 88 LEU B N 1
ATOM 2841 C CA . LEU B 1 88 ? 9.43 7.289 -12.438 1 97 88 LEU B CA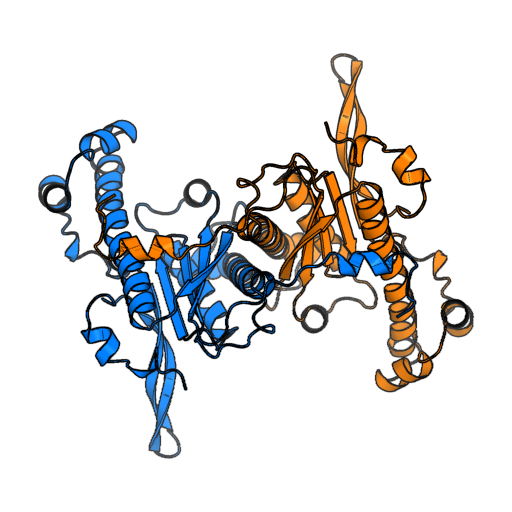 1
ATOM 2842 C C . LEU B 1 88 ? 8.352 6.363 -13.008 1 97 88 LEU B C 1
ATOM 2844 O O . LEU B 1 88 ? 7.234 6.805 -13.289 1 97 88 LEU B O 1
ATOM 2848 N N . PHE B 1 89 ? 8.711 5.027 -13.25 1 97.62 89 PHE B N 1
ATOM 2849 C CA . PHE B 1 89 ? 7.793 3.998 -13.719 1 97.62 89 PHE B CA 1
ATOM 2850 C C . PHE B 1 89 ? 7.09 4.441 -14.992 1 97.62 89 PHE B C 1
ATOM 2852 O O . PHE B 1 89 ? 5.902 4.16 -15.18 1 97.62 89 PHE B O 1
ATOM 2859 N N . GLU B 1 90 ? 7.781 5.195 -15.797 1 97.06 90 GLU B N 1
ATOM 2860 C CA . GLU B 1 90 ? 7.25 5.703 -17.047 1 97.06 90 GLU B CA 1
ATOM 2861 C C . GLU B 1 90 ? 5.988 6.531 -16.828 1 97.06 90 GLU B C 1
ATOM 2863 O O . GLU B 1 90 ? 5.066 6.504 -17.641 1 97.06 90 GLU B O 1
ATOM 2868 N N . ARG B 1 91 ? 5.793 7.086 -15.609 1 97.69 91 ARG B N 1
ATOM 2869 C CA . ARG B 1 91 ? 4.734 7.996 -15.188 1 97.69 91 ARG B CA 1
ATOM 2870 C C . ARG B 1 91 ? 3.383 7.289 -15.164 1 97.69 91 ARG B C 1
ATOM 2872 O O . ARG B 1 91 ? 2.348 7.906 -15.422 1 97.69 91 ARG B O 1
ATOM 2879 N N . ARG B 1 92 ? 3.4 6.008 -14.953 1 97.62 92 ARG B N 1
ATOM 2880 C CA . ARG B 1 92 ? 2.15 5.289 -14.734 1 97.62 92 ARG B CA 1
ATOM 2881 C C . ARG B 1 92 ? 1.542 5.641 -13.383 1 97.62 92 ARG B C 1
ATOM 2883 O O . ARG B 1 92 ? 2.129 5.348 -12.336 1 97.62 92 ARG B O 1
ATOM 2890 N N . SER B 1 93 ? 0.352 6.215 -13.414 1 98.06 93 SER B N 1
ATOM 2891 C CA . SER B 1 93 ? -0.304 6.742 -12.219 1 98.06 93 SER B CA 1
ATOM 2892 C C . SER B 1 93 ? -0.499 5.652 -11.172 1 98.06 93 SER B C 1
ATOM 2894 O O . SER B 1 93 ? -0.161 5.848 -10 1 98.06 93 SER B O 1
ATOM 2896 N N . SER B 1 94 ? -0.986 4.5 -11.57 1 97.75 94 SER B N 1
ATOM 2897 C CA . SER B 1 94 ? -1.281 3.408 -10.641 1 97.75 94 SER B CA 1
ATOM 2898 C C . SER B 1 94 ? -0.012 2.889 -9.977 1 97.75 94 SER B C 1
ATOM 2900 O O . SER B 1 94 ? 0 2.621 -8.773 1 97.75 94 SER B O 1
ATOM 2902 N N . LYS B 1 95 ? 1.04 2.713 -10.758 1 98.25 95 LYS B N 1
ATOM 2903 C CA . LYS B 1 95 ? 2.279 2.164 -10.219 1 98.25 95 LYS B CA 1
ATOM 2904 C C . LYS B 1 95 ? 2.945 3.152 -9.266 1 98.25 95 LYS B C 1
ATOM 2906 O O . LYS B 1 95 ? 3.447 2.76 -8.203 1 98.25 95 LYS B O 1
ATOM 2911 N N . ILE B 1 96 ? 2.953 4.465 -9.594 1 98.75 96 ILE B N 1
ATOM 2912 C CA . ILE B 1 96 ? 3.535 5.488 -8.734 1 98.75 96 ILE B CA 1
ATOM 2913 C C . ILE B 1 96 ? 2.781 5.539 -7.406 1 98.75 96 ILE B C 1
ATOM 2915 O O . ILE B 1 96 ? 3.381 5.398 -6.336 1 98.75 96 ILE B O 1
ATOM 2919 N N . SER B 1 97 ? 1.497 5.676 -7.504 1 98.69 97 SER B N 1
ATOM 2920 C CA . SER B 1 97 ? 0.654 5.816 -6.32 1 98.69 97 SER B CA 1
ATOM 2921 C C . SER B 1 97 ? 0.743 4.578 -5.43 1 98.69 97 SER B C 1
ATOM 2923 O O . SER B 1 97 ? 0.968 4.691 -4.223 1 98.69 97 SER B O 1
ATOM 2925 N N . SER B 1 98 ? 0.626 3.4 -6.02 1 98.75 98 SER B N 1
ATOM 2926 C CA . SER B 1 98 ? 0.583 2.16 -5.25 1 98.75 98 SER B CA 1
ATOM 2927 C C . SER B 1 98 ? 1.946 1.835 -4.648 1 98.75 98 SER B C 1
ATOM 2929 O O . SER B 1 98 ? 2.031 1.331 -3.527 1 98.75 98 SER B O 1
ATOM 2931 N N . SER B 1 99 ? 3.041 2.104 -5.371 1 98.81 99 SER B N 1
ATOM 2932 C CA . SER B 1 99 ? 4.375 1.844 -4.836 1 98.81 99 SER B CA 1
ATOM 2933 C C . SER B 1 99 ? 4.66 2.717 -3.619 1 98.81 99 SER B C 1
ATOM 2935 O O . SER B 1 99 ? 5.223 2.244 -2.629 1 98.81 99 SER B O 1
ATOM 2937 N N . ILE B 1 100 ? 4.246 3.961 -3.691 1 98.94 100 ILE B N 1
ATOM 2938 C CA . ILE B 1 100 ? 4.523 4.906 -2.615 1 98.94 100 ILE B CA 1
ATOM 2939 C C . ILE B 1 100 ? 3.703 4.539 -1.383 1 98.94 100 ILE B C 1
ATOM 2941 O O . ILE B 1 100 ? 4.238 4.441 -0.277 1 98.94 100 ILE B O 1
ATOM 2945 N N . VAL B 1 101 ? 2.408 4.262 -1.564 1 98.94 101 VAL B N 1
ATOM 2946 C CA . VAL B 1 101 ? 1.577 3.975 -0.4 1 98.94 101 VAL B CA 1
ATOM 2947 C C . VAL B 1 101 ? 1.979 2.629 0.201 1 98.94 101 VAL B C 1
ATOM 2949 O O . VAL B 1 101 ? 1.967 2.461 1.423 1 98.94 101 VAL B O 1
ATOM 2952 N N . SER B 1 102 ? 2.301 1.682 -0.675 1 98.94 102 SER B N 1
ATOM 2953 C CA . SER B 1 102 ? 2.762 0.384 -0.192 1 98.94 102 SER B CA 1
ATOM 2954 C C . SER B 1 102 ? 4.039 0.522 0.627 1 98.94 102 SER B C 1
ATOM 2956 O O . SER B 1 102 ? 4.156 -0.055 1.711 1 98.94 102 SER B O 1
ATOM 2958 N N . TYR B 1 103 ? 5.012 1.257 0.147 1 98.88 103 TYR B N 1
ATOM 2959 C CA . TYR B 1 103 ? 6.281 1.433 0.845 1 98.88 103 TYR B CA 1
ATOM 2960 C C . TYR B 1 103 ? 6.082 2.188 2.154 1 98.88 103 TYR B C 1
ATOM 2962 O O . TYR B 1 103 ? 6.676 1.834 3.176 1 98.88 103 TYR B O 1
ATOM 2970 N N . PHE B 1 104 ? 5.242 3.229 2.125 1 98.94 104 PHE B N 1
ATOM 2971 C CA . PHE B 1 104 ? 4.906 3.963 3.34 1 98.94 104 PHE B CA 1
ATOM 2972 C C . PHE B 1 104 ? 4.312 3.029 4.387 1 98.94 104 PHE B C 1
ATOM 2974 O O . PHE B 1 104 ? 4.762 3.012 5.535 1 98.94 104 PHE B O 1
ATOM 2981 N N . THR B 1 105 ? 3.303 2.244 3.984 1 98.94 105 THR B N 1
ATOM 2982 C CA . THR B 1 105 ? 2.625 1.308 4.875 1 98.94 105 THR B CA 1
ATOM 2983 C C . THR B 1 105 ? 3.611 0.288 5.438 1 98.94 105 THR B C 1
ATOM 2985 O O . THR B 1 105 ? 3.588 -0.011 6.633 1 98.94 105 THR B O 1
ATOM 2988 N N . SER B 1 106 ? 4.453 -0.205 4.543 1 98.88 106 SER B N 1
ATOM 2989 C CA . SER B 1 106 ? 5.465 -1.182 4.93 1 98.88 106 SER B CA 1
ATOM 2990 C C . SER B 1 106 ? 6.391 -0.621 6.004 1 98.88 106 SER B C 1
ATOM 2992 O O . SER B 1 106 ? 6.672 -1.289 7 1 98.88 106 SER B O 1
ATOM 2994 N N . GLN B 1 107 ? 6.836 0.575 5.848 1 98.88 107 GLN B N 1
ATOM 2995 C CA . GLN B 1 107 ? 7.727 1.239 6.793 1 98.88 107 GLN B CA 1
ATOM 2996 C C . GLN B 1 107 ? 7.016 1.512 8.117 1 98.88 107 GLN B C 1
ATOM 2998 O O . GLN B 1 107 ? 7.598 1.33 9.188 1 98.88 107 GLN B O 1
ATOM 3003 N N . PHE B 1 108 ? 5.758 1.957 8.023 1 98.94 108 PHE B N 1
ATOM 3004 C CA . PHE B 1 108 ? 4.98 2.256 9.219 1 98.94 108 PHE B CA 1
ATOM 3005 C C . PHE B 1 108 ? 4.883 1.031 10.125 1 98.94 108 PHE B C 1
ATOM 3007 O O . PHE B 1 108 ? 5.176 1.109 11.32 1 98.94 108 PHE B O 1
ATOM 3014 N N . VAL B 1 109 ? 4.555 -0.113 9.562 1 98.88 109 VAL B N 1
ATOM 3015 C CA . VAL B 1 109 ? 4.375 -1.34 10.328 1 98.88 109 VAL B CA 1
ATOM 3016 C C . VAL B 1 109 ? 5.73 -1.854 10.805 1 98.88 109 VAL B C 1
ATOM 3018 O O . VAL B 1 109 ? 5.879 -2.242 11.969 1 98.88 109 VAL B O 1
ATOM 3021 N N . TYR B 1 110 ? 6.688 -1.81 9.922 1 98.75 110 TYR B N 1
ATOM 3022 C CA . TYR B 1 110 ? 8.023 -2.324 10.195 1 98.75 110 TYR B CA 1
ATOM 3023 C C . TYR B 1 110 ? 8.664 -1.588 11.359 1 98.75 110 TYR B C 1
ATOM 3025 O O . TYR B 1 110 ? 9.383 -2.191 12.172 1 98.75 110 TYR B O 1
ATOM 3033 N N . ARG B 1 111 ? 8.32 -0.277 11.516 1 98.69 111 ARG B N 1
ATOM 3034 C CA . ARG B 1 111 ? 9.039 0.556 12.477 1 98.69 111 ARG B CA 1
ATOM 3035 C C . ARG B 1 111 ? 8.18 0.84 13.711 1 98.69 111 ARG B C 1
ATOM 3037 O O . ARG B 1 111 ? 8.555 1.66 14.555 1 98.69 111 ARG B O 1
ATOM 3044 N N . TRP B 1 112 ? 7.078 0.214 13.883 1 98.75 112 TRP B N 1
ATOM 3045 C CA . TRP B 1 112 ? 6.152 0.456 14.984 1 98.75 112 TRP B CA 1
ATOM 3046 C C . TRP B 1 112 ? 6.867 0.396 16.328 1 98.75 112 TRP B C 1
ATOM 3048 O O . TRP B 1 112 ? 6.758 1.318 17.141 1 98.75 112 TRP B O 1
ATOM 3058 N N . LYS B 1 113 ? 7.719 -0.614 16.516 1 97.81 113 LYS B N 1
ATOM 3059 C CA . LYS B 1 113 ? 8.352 -0.853 17.797 1 97.81 113 LYS B CA 1
ATOM 3060 C C . LYS B 1 113 ? 9.352 0.251 18.141 1 97.81 113 LYS B C 1
ATOM 3062 O O . LYS B 1 113 ? 9.594 0.54 19.312 1 97.81 113 LYS B O 1
ATOM 3067 N N . GLU B 1 114 ? 9.914 0.829 17.109 1 98.38 114 GLU B N 1
ATOM 3068 C CA . GLU B 1 114 ? 10.875 1.911 17.312 1 98.38 114 GLU B CA 1
ATOM 3069 C C . GLU B 1 114 ? 10.234 3.09 18.031 1 98.38 114 GLU B C 1
ATOM 3071 O O . GLU B 1 114 ? 10.906 3.82 18.766 1 98.38 114 GLU B O 1
ATOM 3076 N N . TYR B 1 115 ? 8.953 3.246 17.922 1 98.62 115 TYR B N 1
ATOM 3077 C CA . TYR B 1 115 ? 8.32 4.461 18.422 1 98.62 115 TYR B CA 1
ATOM 3078 C C . TYR B 1 115 ? 7.309 4.141 19.516 1 98.62 115 TYR B C 1
ATOM 3080 O O . TYR B 1 115 ? 7.059 4.965 20.406 1 98.62 115 TYR B O 1
ATOM 3088 N N . PHE B 1 116 ? 6.816 2.939 19.469 1 98.56 116 PHE B N 1
ATOM 3089 C CA . PHE B 1 116 ? 5.781 2.594 20.438 1 98.56 116 PHE B CA 1
ATOM 3090 C C . PHE B 1 116 ? 6.305 1.597 21.469 1 98.56 116 PHE B C 1
ATOM 3092 O O . PHE B 1 116 ? 5.605 1.254 22.422 1 98.56 116 PHE B O 1
ATOM 3099 N N . GLY B 1 117 ? 7.547 1.13 21.312 1 97.25 117 GLY B N 1
ATOM 3100 C CA . GLY B 1 117 ? 8.164 0.214 22.266 1 97.25 117 GLY B CA 1
ATOM 3101 C C . GLY B 1 117 ? 7.395 -1.082 22.422 1 97.25 117 GLY B C 1
ATOM 3102 O O . GLY B 1 117 ? 7.102 -1.766 21.453 1 97.25 117 GLY B O 1
ATOM 3103 N N . GLU B 1 118 ? 6.992 -1.245 23.625 1 96.12 118 GLU B N 1
ATOM 3104 C CA . GLU B 1 118 ? 6.34 -2.51 23.953 1 96.12 118 GLU B CA 1
ATOM 3105 C C . GLU B 1 118 ? 4.836 -2.436 23.688 1 96.12 118 GLU B C 1
ATOM 3107 O O . GLU B 1 118 ? 4.129 -3.438 23.812 1 96.12 118 GLU B O 1
ATOM 3112 N N . HIS B 1 119 ? 4.344 -1.236 23.375 1 97.44 119 HIS B N 1
ATOM 3113 C CA . HIS B 1 119 ? 2.938 -1.14 23 1 97.44 119 HIS B CA 1
ATOM 3114 C C . HIS B 1 119 ? 2.66 -1.896 21.703 1 97.44 119 HIS B C 1
ATOM 3116 O O . HIS B 1 119 ? 3.049 -1.446 20.625 1 97.44 119 HIS B O 1
ATOM 3122 N N . GLU B 1 120 ? 1.965 -2.928 21.812 1 96.81 120 GLU B N 1
ATOM 3123 C CA . GLU B 1 120 ? 1.785 -3.865 20.703 1 96.81 120 GLU B CA 1
ATOM 3124 C C . GLU B 1 120 ? 0.939 -3.254 19.594 1 96.81 120 GLU B C 1
ATOM 3126 O O . GLU B 1 120 ? -0.05 -2.568 19.859 1 96.81 120 GLU B O 1
ATOM 3131 N N . LEU B 1 121 ? 1.359 -3.457 18.406 1 98.5 121 LEU B N 1
ATOM 3132 C CA . LEU B 1 121 ? 0.476 -3.217 17.281 1 98.5 121 LEU B CA 1
ATOM 3133 C C . LEU B 1 121 ? -0.652 -4.242 17.234 1 98.5 121 LEU B C 1
ATOM 3135 O O . LEU B 1 121 ? -0.43 -5.402 16.891 1 98.5 121 LEU B O 1
ATOM 3139 N N . LYS B 1 122 ? -1.834 -3.869 17.562 1 98.19 122 LYS B N 1
ATOM 3140 C CA . LYS B 1 122 ? -2.965 -4.77 17.766 1 98.19 122 LYS B CA 1
ATOM 3141 C C . LYS B 1 122 ? -3.518 -5.27 16.438 1 98.19 122 LYS B C 1
ATOM 3143 O O . LYS B 1 122 ? -4.02 -6.391 16.344 1 98.19 122 LYS B O 1
ATOM 3148 N N . TYR B 1 123 ? -3.551 -4.48 15.422 1 98 123 TYR B N 1
ATOM 3149 C CA . TYR B 1 123 ? -3.832 -4.801 14.031 1 98 123 TYR B CA 1
ATOM 3150 C C . TYR B 1 123 ? -3.172 -3.795 13.094 1 98 123 TYR B C 1
ATOM 3152 O O . TYR B 1 123 ? -2.91 -2.654 13.484 1 98 123 TYR B O 1
ATOM 3160 N N . PRO B 1 124 ? -2.844 -4.195 11.914 1 97.75 124 PRO B N 1
ATOM 3161 C CA . PRO B 1 124 ? -2.07 -3.299 11.047 1 97.75 124 PRO B CA 1
ATOM 3162 C C . PRO B 1 124 ? -2.932 -2.213 10.406 1 97.75 124 PRO B C 1
ATOM 3164 O O . PRO B 1 124 ? -4.109 -2.441 10.125 1 97.75 124 PRO B O 1
ATOM 3167 N N . PRO B 1 125 ? -2.307 -1.028 10.172 1 98.31 125 PRO B N 1
ATOM 3168 C CA . PRO B 1 125 ? -3.018 0.078 9.523 1 98.31 125 PRO B CA 1
ATOM 3169 C C . PRO B 1 125 ? -3.139 -0.102 8.016 1 98.31 125 PRO B C 1
ATOM 3171 O O . PRO B 1 125 ? -2.516 -1.002 7.445 1 98.31 125 PRO B O 1
ATOM 3174 N N . THR B 1 126 ? -3.92 0.663 7.461 1 98.12 126 THR B N 1
ATOM 3175 C CA . THR B 1 126 ? -4.043 0.734 6.012 1 98.12 126 THR B CA 1
ATOM 3176 C C . THR B 1 126 ? -4.176 2.184 5.551 1 98.12 126 THR B C 1
ATOM 3178 O O . THR B 1 126 ? -4.703 3.027 6.277 1 98.12 126 THR B O 1
ATOM 3181 N N . PHE B 1 127 ? -3.646 2.502 4.418 1 98.88 127 PHE B N 1
ATOM 3182 C CA . PHE B 1 127 ? -3.686 3.822 3.799 1 98.88 127 PHE B CA 1
ATOM 3183 C C . PHE B 1 127 ? -4.191 3.732 2.361 1 98.88 127 PHE B C 1
ATOM 3185 O O . PHE B 1 127 ? -3.998 2.713 1.695 1 98.88 127 PHE B O 1
ATOM 3192 N N . ASP B 1 128 ? -4.848 4.715 1.939 1 98.62 128 ASP B N 1
ATOM 3193 C CA . ASP B 1 128 ? -5.125 4.855 0.514 1 98.62 128 ASP B CA 1
ATOM 3194 C C . ASP B 1 128 ? -4.305 5.988 -0.098 1 98.62 128 ASP B C 1
ATOM 3196 O O . ASP B 1 128 ? -3.65 6.746 0.621 1 98.62 128 ASP B O 1
ATOM 3200 N N . SER B 1 129 ? -4.25 6.031 -1.418 1 98.69 129 SER B N 1
ATOM 3201 C CA . SER B 1 129 ? -3.459 7.066 -2.078 1 98.69 129 SER B CA 1
ATOM 3202 C C . SER B 1 129 ? -4.086 7.48 -3.404 1 98.69 129 SER B C 1
ATOM 3204 O O . SER B 1 129 ? -4.922 6.758 -3.955 1 98.69 129 SER B O 1
ATOM 3206 N N . ARG B 1 130 ? -3.717 8.617 -3.865 1 98.19 130 ARG B N 1
ATOM 3207 C CA . ARG B 1 130 ? -4.109 9.125 -5.18 1 98.19 130 ARG B CA 1
ATOM 3208 C C . ARG B 1 130 ? -3.051 10.07 -5.742 1 98.19 130 ARG B C 1
ATOM 3210 O O . ARG B 1 130 ? -2.297 10.688 -4.984 1 98.19 130 ARG B O 1
ATOM 3217 N N . CYS B 1 131 ? -3.012 10.133 -7.062 1 98.5 131 CYS B N 1
ATOM 3218 C CA . CYS B 1 131 ? -2.182 11.102 -7.762 1 98.5 131 CYS B CA 1
ATOM 3219 C C . CYS B 1 131 ? -3.002 12.312 -8.188 1 98.5 131 CYS B C 1
ATOM 3221 O O . CYS B 1 131 ? -4.125 12.164 -8.68 1 98.5 131 CYS B O 1
ATOM 3223 N N . VAL B 1 132 ? -2.518 13.477 -7.988 1 98.62 132 VAL B N 1
ATOM 3224 C CA . VAL B 1 132 ? -3.107 14.711 -8.492 1 98.62 132 VAL B CA 1
ATOM 3225 C C . VAL B 1 132 ? -2.045 15.531 -9.219 1 98.62 132 VAL B C 1
ATOM 3227 O O . VAL B 1 132 ? -0.903 15.633 -8.766 1 98.62 132 VAL B O 1
ATOM 3230 N N . LEU B 1 133 ? -2.375 16.109 -10.328 1 98.62 133 LEU B N 1
ATOM 3231 C CA . LEU B 1 133 ? -1.446 16.875 -11.148 1 98.62 133 LEU B CA 1
ATOM 3232 C C . LEU B 1 133 ? -1.664 18.375 -10.969 1 98.62 133 LEU B C 1
ATOM 3234 O O . LEU B 1 133 ? -2.805 18.828 -10.906 1 98.62 133 LEU B O 1
ATOM 3238 N N . TYR B 1 134 ? -0.625 19.094 -10.805 1 98.38 134 TYR B N 1
ATOM 3239 C CA . TYR B 1 134 ? -0.65 20.547 -10.695 1 98.38 134 TYR B CA 1
ATOM 3240 C C . TYR B 1 134 ? 0.26 21.188 -11.734 1 98.38 134 TYR B C 1
ATOM 3242 O O . TYR B 1 134 ? 1.477 21 -11.711 1 98.38 134 TYR B O 1
ATOM 3250 N N . PRO B 1 135 ? -0.198 22.031 -12.578 1 97.19 135 PRO B N 1
ATOM 3251 C CA . PRO B 1 135 ? 0.533 22.469 -13.766 1 97.19 135 PRO B CA 1
ATOM 3252 C C . PRO B 1 135 ? 1.63 23.484 -13.453 1 97.19 135 PRO B C 1
ATOM 3254 O O . PRO B 1 135 ? 2.619 23.578 -14.18 1 97.19 135 PRO B O 1
ATOM 3257 N N . THR B 1 136 ? 1.479 24.312 -12.398 1 97.12 136 THR B N 1
ATOM 3258 C CA . THR B 1 136 ? 2.426 25.406 -12.211 1 97.12 136 THR B CA 1
ATOM 3259 C C . THR B 1 136 ? 3.047 25.359 -10.82 1 97.12 136 THR B C 1
ATOM 3261 O O . THR B 1 136 ? 2.516 24.688 -9.922 1 97.12 136 THR B O 1
ATOM 3264 N N . ASP B 1 137 ? 4.141 26.062 -10.672 1 96.56 137 ASP B N 1
ATOM 3265 C CA . ASP B 1 137 ? 4.766 26.219 -9.359 1 96.56 137 ASP B CA 1
ATOM 3266 C C . ASP B 1 137 ? 3.826 26.906 -8.375 1 96.56 137 ASP B C 1
ATOM 3268 O O . ASP B 1 137 ? 3.797 26.547 -7.191 1 96.56 137 ASP B O 1
ATOM 3272 N N . GLU B 1 138 ? 3.082 27.781 -8.875 1 96.44 138 GLU B N 1
ATOM 3273 C CA . GLU B 1 138 ? 2.115 28.484 -8.031 1 96.44 138 GLU B CA 1
ATOM 3274 C C . GLU B 1 138 ? 1.059 27.516 -7.496 1 96.44 138 GLU B C 1
ATOM 3276 O O . GLU B 1 138 ? 0.691 27.578 -6.32 1 96.44 138 GLU B O 1
ATOM 3281 N N . ASN B 1 139 ? 0.587 26.625 -8.328 1 97.81 139 ASN B N 1
ATOM 3282 C CA . ASN B 1 139 ? -0.426 25.672 -7.902 1 97.81 139 ASN B CA 1
ATOM 3283 C C . ASN B 1 139 ? 0.099 24.75 -6.805 1 97.81 139 ASN B C 1
ATOM 3285 O O . ASN B 1 139 ? -0.629 24.422 -5.867 1 97.81 139 ASN B O 1
ATOM 3289 N N . ILE B 1 140 ? 1.339 24.359 -6.93 1 97.5 140 ILE B N 1
ATOM 3290 C CA . ILE B 1 140 ? 1.891 23.438 -5.941 1 97.5 140 ILE B CA 1
ATOM 3291 C C . ILE B 1 140 ? 2.1 24.172 -4.617 1 97.5 140 ILE B C 1
ATOM 3293 O O . ILE B 1 140 ? 1.85 23.609 -3.547 1 97.5 140 ILE B O 1
ATOM 3297 N N . LYS B 1 141 ? 2.607 25.391 -4.676 1 97.81 141 LYS B N 1
ATOM 3298 C CA . LYS B 1 141 ? 2.732 26.188 -3.459 1 97.81 141 LYS B CA 1
ATOM 3299 C C . LYS B 1 141 ? 1.378 26.375 -2.781 1 97.81 141 LYS B C 1
ATOM 3301 O O . LYS B 1 141 ? 1.27 26.266 -1.559 1 97.81 141 LYS B O 1
ATOM 3306 N N . ASP B 1 142 ? 0.407 26.672 -3.607 1 98.19 142 ASP B N 1
ATOM 3307 C CA . ASP B 1 142 ? -0.94 26.828 -3.07 1 98.19 142 ASP B CA 1
ATOM 3308 C C . ASP B 1 142 ? -1.449 25.531 -2.453 1 98.19 142 ASP B C 1
ATOM 3310 O O . ASP B 1 142 ? -2.119 25.547 -1.418 1 98.19 142 ASP B O 1
ATOM 3314 N N . TYR B 1 143 ? -1.19 24.453 -3.105 1 98.5 143 TYR B N 1
ATOM 3315 C CA . TYR B 1 143 ? -1.597 23.156 -2.572 1 98.5 143 TYR B CA 1
ATOM 3316 C C . TYR B 1 143 ? -0.984 22.922 -1.197 1 98.5 143 TYR B C 1
ATOM 3318 O O . TYR B 1 143 ? -1.689 22.562 -0.251 1 98.5 143 TYR B O 1
ATOM 3326 N N . LEU B 1 144 ? 0.291 23.109 -1.084 1 98.62 144 LEU B N 1
ATOM 3327 C CA . LEU B 1 144 ? 0.983 22.875 0.179 1 98.62 144 LEU B CA 1
ATOM 3328 C C . LEU B 1 144 ? 0.522 23.859 1.242 1 98.62 144 LEU B C 1
ATOM 3330 O O . LEU B 1 144 ? 0.424 23.516 2.42 1 98.62 144 LEU B O 1
ATOM 3334 N N . SER B 1 145 ? 0.256 25.078 0.807 1 98.44 145 SER B N 1
ATOM 3335 C CA . SER B 1 145 ? -0.3 26.078 1.719 1 98.44 145 SER B CA 1
ATOM 3336 C C . SER B 1 145 ? -1.666 25.641 2.24 1 98.44 145 SER B C 1
ATOM 3338 O O . SER B 1 145 ? -1.969 25.812 3.422 1 98.44 145 SER B O 1
ATOM 3340 N N . TRP B 1 146 ? -2.432 25.156 1.328 1 98.25 146 TRP B N 1
ATOM 3341 C CA . TRP B 1 146 ? -3.746 24.656 1.71 1 98.25 146 TRP B CA 1
ATOM 3342 C C . TRP B 1 146 ? -3.625 23.562 2.764 1 98.25 146 TRP B C 1
ATOM 3344 O O . TRP B 1 146 ? -4.367 23.547 3.748 1 98.25 146 TRP B O 1
ATOM 3354 N N . ARG B 1 147 ? -2.721 22.609 2.576 1 98.12 147 ARG B N 1
ATOM 3355 C CA . ARG B 1 147 ? -2.535 21.516 3.521 1 98.12 147 ARG B CA 1
ATOM 3356 C C . ARG B 1 147 ? -2.104 22.031 4.887 1 98.12 147 ARG B C 1
ATOM 3358 O O . ARG B 1 147 ? -2.586 21.562 5.918 1 98.12 147 ARG B O 1
ATOM 3365 N N . GLN B 1 148 ? -1.17 22.984 4.906 1 98.38 148 GLN B N 1
ATOM 3366 C CA . GLN B 1 148 ? -0.701 23.5 6.188 1 98.38 148 GLN B CA 1
ATOM 3367 C C . GLN B 1 148 ? -1.793 24.312 6.887 1 98.38 148 GLN B C 1
ATOM 3369 O O . GLN B 1 148 ? -1.961 24.219 8.102 1 98.38 148 GLN B O 1
ATOM 3374 N N . ALA B 1 149 ? -2.498 25.125 6.117 1 97.12 149 ALA B N 1
ATOM 3375 C CA . ALA B 1 149 ? -3.619 25.844 6.703 1 97.12 149 ALA B CA 1
ATOM 3376 C C . ALA B 1 149 ? -4.633 24.891 7.324 1 97.12 149 ALA B C 1
ATOM 3378 O O . ALA B 1 149 ? -5.145 25.141 8.414 1 97.12 149 ALA B O 1
ATOM 3379 N N . ASP B 1 150 ? -4.871 23.844 6.609 1 96.31 150 ASP B N 1
ATOM 3380 C CA . ASP B 1 150 ? -5.801 22.828 7.094 1 96.31 150 ASP B CA 1
ATOM 3381 C C . ASP B 1 150 ? -5.293 22.188 8.391 1 96.31 150 ASP B C 1
ATOM 3383 O O . ASP B 1 150 ? -6.082 21.859 9.281 1 96.31 150 ASP B O 1
ATOM 3387 N N . THR B 1 151 ? -4.008 21.922 8.461 1 97.5 151 THR B N 1
ATOM 3388 C CA . THR B 1 151 ? -3.396 21.391 9.672 1 97.5 151 THR B CA 1
ATOM 3389 C C . THR B 1 151 ? -3.703 22.297 10.867 1 97.5 151 THR B C 1
ATOM 3391 O O . THR B 1 151 ? -4.113 21.797 11.922 1 97.5 151 THR B O 1
ATOM 3394 N N . HIS B 1 152 ? -3.506 23.578 10.719 1 96.19 152 HIS B N 1
ATOM 3395 C CA . HIS B 1 152 ? -3.736 24.547 11.781 1 96.19 152 HIS B CA 1
ATOM 3396 C C . HIS B 1 152 ? -5.203 24.578 12.203 1 96.19 152 HIS B C 1
ATOM 3398 O O . HIS B 1 152 ? -5.508 24.516 13.398 1 96.19 152 HIS B O 1
ATOM 3404 N N . ILE B 1 153 ? -6.059 24.609 11.258 1 95.5 153 ILE B N 1
ATOM 3405 C CA . ILE B 1 153 ? -7.492 24.703 11.516 1 95.5 153 ILE B CA 1
ATOM 3406 C C . ILE B 1 153 ? -7.953 23.453 12.266 1 95.5 153 ILE B C 1
ATOM 3408 O O . ILE B 1 153 ? -8.617 23.547 13.297 1 95.5 153 ILE B O 1
ATOM 3412 N N . ASN B 1 154 ? -7.57 22.312 11.773 1 95.81 154 ASN B N 1
ATOM 3413 C CA . ASN B 1 154 ? -7.996 21.047 12.367 1 95.81 154 ASN B CA 1
ATOM 3414 C C . ASN B 1 154 ? -7.395 20.844 13.75 1 95.81 154 ASN B C 1
ATOM 3416 O O . ASN B 1 154 ? -8.07 20.359 14.664 1 95.81 154 ASN B O 1
ATOM 3420 N N . ASN B 1 155 ? -6.145 21.172 13.883 1 97.62 155 ASN B N 1
ATOM 3421 C CA . ASN B 1 155 ? -5.516 20.953 15.18 1 97.62 155 ASN B CA 1
ATOM 3422 C C . ASN B 1 155 ? -6.074 21.906 16.234 1 97.62 155 ASN B C 1
ATOM 3424 O O . ASN B 1 155 ? -6.203 21.547 17.406 1 97.62 155 ASN B O 1
ATOM 3428 N N . LEU B 1 156 ? -6.312 23.203 15.859 1 97.69 156 LEU B N 1
ATOM 3429 C CA . LEU B 1 156 ? -6.934 24.141 16.797 1 97.69 156 LEU B CA 1
ATOM 3430 C C . LEU B 1 156 ? -8.273 23.594 17.281 1 97.69 156 LEU B C 1
ATOM 3432 O O . LEU B 1 156 ? -8.547 23.594 18.484 1 97.69 156 LEU B O 1
ATOM 3436 N N . TYR B 1 157 ? -9.086 23.156 16.359 1 97.19 157 TYR B N 1
ATOM 3437 C CA . TYR B 1 157 ? -10.367 22.562 16.719 1 97.19 157 TYR B CA 1
ATOM 3438 C C . TYR B 1 157 ? -10.172 21.375 17.656 1 97.19 157 TYR B C 1
ATOM 3440 O O . TYR B 1 157 ? -10.82 21.281 18.703 1 97.19 157 TYR B O 1
ATOM 3448 N N . ASN B 1 158 ? -9.32 20.453 17.281 1 97.44 158 ASN B N 1
ATOM 3449 C CA . ASN B 1 158 ? -9.109 19.234 18.062 1 97.44 158 ASN B CA 1
ATOM 3450 C C . ASN B 1 158 ? -8.555 19.547 19.453 1 97.44 158 ASN B C 1
ATOM 3452 O O . ASN B 1 158 ? -8.875 18.859 20.422 1 97.44 158 ASN B O 1
ATOM 3456 N N . THR B 1 159 ? -7.648 20.547 19.5 1 98.25 159 THR B N 1
ATOM 3457 C CA . THR B 1 159 ? -7.121 20.953 20.797 1 98.25 159 THR B CA 1
ATOM 3458 C C . THR B 1 159 ? -8.25 21.438 21.719 1 98.25 159 THR B C 1
ATOM 3460 O O . THR B 1 159 ? -8.305 21.062 22.891 1 98.25 159 THR B O 1
ATOM 3463 N N . CYS B 1 160 ? -9.125 22.219 21.188 1 98.44 160 CYS B N 1
ATOM 3464 C CA . CYS B 1 160 ? -10.281 22.672 21.938 1 98.44 160 CYS B CA 1
ATOM 3465 C C . CYS B 1 160 ? -11.18 21.516 22.328 1 98.44 160 CYS B C 1
ATOM 3467 O O . CYS B 1 160 ? -11.578 21.391 23.484 1 98.44 160 CYS B O 1
ATOM 3469 N N . TYR B 1 161 ? -11.508 20.688 21.391 1 98.38 161 TYR B N 1
ATOM 3470 C CA . TYR B 1 161 ? -12.398 19.547 21.578 1 98.38 161 TYR B CA 1
ATOM 3471 C C . TYR B 1 161 ? -11.906 18.656 22.719 1 98.38 161 TYR B C 1
ATOM 3473 O O . TYR B 1 161 ? -12.656 18.328 23.641 1 98.38 161 TYR B O 1
ATOM 3481 N N . TRP B 1 162 ? -10.695 18.328 22.641 1 97.94 162 TRP B N 1
ATOM 3482 C CA . TRP B 1 162 ? -10.172 17.375 23.609 1 97.94 162 TRP B CA 1
ATOM 3483 C C . TRP B 1 162 ? -9.938 18.031 24.969 1 97.94 162 TRP B C 1
ATOM 3485 O O . TRP B 1 162 ? -9.977 17.375 26 1 97.94 162 TRP B O 1
ATOM 3495 N N . ALA B 1 163 ? -9.625 19.375 24.984 1 98.12 163 ALA B N 1
ATOM 3496 C CA . ALA B 1 163 ? -9.617 20.094 26.266 1 98.12 163 ALA B CA 1
ATOM 3497 C C . ALA B 1 163 ? -10.977 20.016 26.953 1 98.12 163 ALA B C 1
ATOM 3499 O O . ALA B 1 163 ? -11.062 19.797 28.156 1 98.12 163 ALA B O 1
ATOM 3500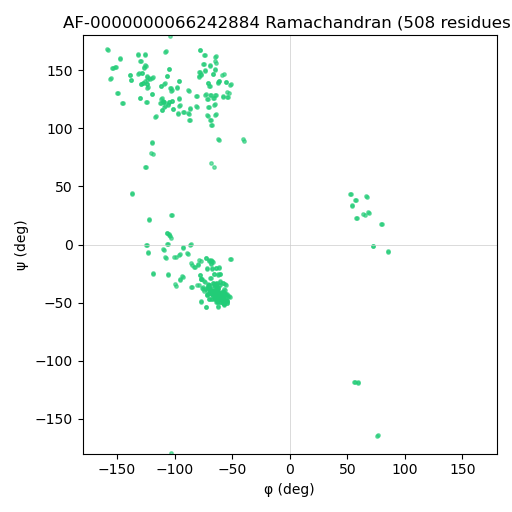 N N . LEU B 1 164 ? -12.016 20.156 26.156 1 98.38 164 LEU B N 1
ATOM 3501 C CA . LEU B 1 164 ? -13.375 20.094 26.688 1 98.38 164 LEU B CA 1
ATOM 3502 C C . LEU B 1 164 ? -13.688 18.688 27.203 1 98.38 164 LEU B C 1
ATOM 3504 O O . LEU B 1 164 ? -14.273 18.531 28.266 1 98.38 164 LEU B O 1
ATOM 3508 N N . VAL B 1 165 ? -13.258 17.703 26.5 1 97.94 165 VAL B N 1
ATOM 3509 C CA . VAL B 1 165 ? -13.594 16.328 26.828 1 97.94 165 VAL B CA 1
ATOM 3510 C C . VAL B 1 165 ? -12.734 15.859 28.016 1 97.94 165 VAL B C 1
ATOM 3512 O O . VAL B 1 165 ? -13.258 15.336 29 1 97.94 165 VAL B O 1
ATOM 3515 N N . LEU B 1 166 ? -11.484 16.062 27.938 1 97.06 166 LEU B N 1
ATOM 3516 C CA . LEU B 1 166 ? -10.555 15.461 28.875 1 97.06 166 LEU B CA 1
ATOM 3517 C C . LEU B 1 166 ? -10.422 16.312 30.141 1 97.06 166 LEU B C 1
ATOM 3519 O O . LEU B 1 166 ? -10.203 15.781 31.234 1 97.06 166 LEU B O 1
ATOM 3523 N N . LYS B 1 167 ? -10.453 17.625 30.016 1 96.94 167 LYS B N 1
ATOM 3524 C CA . LYS B 1 167 ? -10.195 18.5 31.141 1 96.94 167 LYS B CA 1
ATOM 3525 C C . LYS B 1 167 ? -11.5 19.016 31.75 1 96.94 167 LYS B C 1
ATOM 3527 O O . LYS B 1 167 ? -11.578 19.234 32.969 1 96.94 167 LYS B O 1
ATOM 3532 N N . ALA B 1 168 ? -12.438 19.219 30.938 1 97.5 168 ALA B N 1
ATOM 3533 C CA . ALA B 1 168 ? -13.688 19.766 31.453 1 97.5 168 ALA B CA 1
ATOM 3534 C C . ALA B 1 168 ? -14.734 18.672 31.641 1 97.5 168 ALA B C 1
ATOM 3536 O O . ALA B 1 168 ? -15.836 18.938 32.125 1 97.5 168 ALA B O 1
ATOM 3537 N N . GLY B 1 169 ? -14.438 17.438 31.109 1 97.56 169 GLY B N 1
ATOM 3538 C CA . GLY B 1 169 ? -15.32 16.297 31.344 1 97.56 169 GLY B CA 1
ATOM 3539 C C . GLY B 1 169 ? -16.547 16.297 30.453 1 97.56 169 GLY B C 1
ATOM 3540 O O . GLY B 1 169 ? -17.547 15.648 30.766 1 97.56 169 GLY B O 1
ATOM 3541 N N . LYS B 1 170 ? -16.5 17.031 29.422 1 97.88 170 LYS B N 1
ATOM 3542 C CA . LYS B 1 170 ? -17.641 17.062 28.5 1 97.88 170 LYS B CA 1
ATOM 3543 C C . LYS B 1 170 ? -17.719 15.781 27.688 1 97.88 170 LYS B C 1
ATOM 3545 O O . LYS B 1 170 ? -16.703 15.148 27.391 1 97.88 170 LYS B O 1
ATOM 3550 N N . THR B 1 171 ? -18.953 15.438 27.328 1 97.94 171 THR B N 1
ATOM 3551 C CA . THR B 1 171 ? -19.125 14.344 26.375 1 97.94 171 THR B CA 1
ATOM 3552 C C . THR B 1 171 ? -18.766 14.797 24.969 1 97.94 171 THR B C 1
ATOM 3554 O O . THR B 1 171 ? -18.688 16 24.703 1 97.94 171 THR B O 1
ATOM 3557 N N . PRO B 1 172 ? -18.547 13.891 24.094 1 95.94 172 PRO B N 1
ATOM 3558 C CA . PRO B 1 172 ? -18.25 14.25 22.703 1 95.94 172 PRO B CA 1
ATOM 3559 C C . PRO B 1 172 ? -19.312 15.148 22.094 1 95.94 172 PRO B C 1
ATOM 3561 O O . PRO B 1 172 ? -18.969 16.141 21.438 1 95.94 172 PRO B O 1
ATOM 3564 N N . ILE B 1 173 ? -20.484 14.852 22.328 1 97.5 173 ILE B N 1
ATOM 3565 C CA . ILE B 1 173 ? -21.594 15.617 21.766 1 97.5 173 ILE B CA 1
ATOM 3566 C C . ILE B 1 173 ? -21.594 17.016 22.359 1 97.5 173 ILE B C 1
ATOM 3568 O O . ILE B 1 173 ? -21.797 18 21.641 1 97.5 173 ILE B O 1
ATOM 3572 N N . GLU B 1 174 ? -21.406 17.156 23.625 1 97.69 174 GLU B N 1
ATOM 3573 C CA . GLU B 1 174 ? -21.359 18.453 24.281 1 97.69 174 GLU B CA 1
ATOM 3574 C C . GLU B 1 174 ? -20.203 19.297 23.75 1 97.69 174 GLU B C 1
ATOM 3576 O O . GLU B 1 174 ? -20.359 20.5 23.531 1 97.69 174 GLU B O 1
ATOM 3581 N N . ALA B 1 175 ? -19.078 18.672 23.641 1 97.81 175 ALA B N 1
ATOM 3582 C CA . ALA B 1 175 ? -17.906 19.375 23.125 1 97.81 175 ALA B CA 1
ATOM 3583 C C . ALA B 1 175 ? -18.141 19.906 21.719 1 97.81 175 ALA B C 1
ATOM 3585 O O . ALA B 1 175 ? -17.828 21.062 21.422 1 97.81 175 ALA B O 1
ATOM 3586 N N . GLU B 1 176 ? -18.688 19.094 20.875 1 96.94 176 GLU B N 1
ATOM 3587 C CA . GLU B 1 176 ? -18.984 19.5 19.5 1 96.94 176 GLU B CA 1
ATOM 3588 C C . GLU B 1 176 ? -19.984 20.656 19.469 1 96.94 176 GLU B C 1
ATOM 3590 O O . GLU B 1 176 ? -19.812 21.594 18.688 1 96.94 176 GLU B O 1
ATOM 3595 N N . ASN B 1 177 ? -20.969 20.547 20.25 1 97.31 177 ASN B N 1
ATOM 3596 C CA . ASN B 1 177 ? -21.969 21.594 20.312 1 97.31 177 ASN B CA 1
ATOM 3597 C C . ASN B 1 177 ? -21.375 22.938 20.766 1 97.31 177 ASN B C 1
ATOM 3599 O O . ASN B 1 177 ? -21.75 23.984 20.25 1 97.31 177 ASN B O 1
ATOM 3603 N N . GLU B 1 178 ? -20.578 22.859 21.719 1 96.12 178 GLU B N 1
ATOM 3604 C CA . GLU B 1 178 ? -19.953 24.078 22.234 1 96.12 178 GLU B CA 1
ATOM 3605 C C . GLU B 1 178 ? -19.047 24.719 21.188 1 96.12 178 GLU B C 1
ATOM 3607 O O . GLU B 1 178 ? -18.906 25.953 21.172 1 96.12 178 GLU B O 1
ATOM 3612 N N . LEU B 1 179 ? -18.438 23.938 20.406 1 97.06 179 LEU B N 1
ATOM 3613 C CA . LEU B 1 179 ? -17.484 24.438 19.422 1 97.06 179 LEU B CA 1
ATOM 3614 C C . LEU B 1 179 ? -18.203 24.875 18.141 1 97.06 179 LEU B C 1
ATOM 3616 O O . LEU B 1 179 ? -17.625 25.578 17.312 1 97.06 179 LEU B O 1
ATOM 3620 N N . ARG B 1 180 ? -19.391 24.406 18.047 1 94.81 180 ARG B N 1
ATOM 3621 C CA . ARG B 1 180 ? -20.156 24.719 16.844 1 94.81 180 ARG B CA 1
ATOM 3622 C C . ARG B 1 180 ? -20.297 26.219 16.672 1 94.81 180 ARG B C 1
ATOM 3624 O O . ARG B 1 180 ? -20.688 26.922 17.609 1 94.81 180 ARG B O 1
ATOM 3631 N N . GLY B 1 181 ? -19.953 26.75 15.562 1 92.19 181 GLY B N 1
ATOM 3632 C CA . GLY B 1 181 ? -20.141 28.156 15.25 1 92.19 181 GLY B CA 1
ATOM 3633 C C . GLY B 1 181 ? -19.016 29.031 15.742 1 92.19 181 GLY B C 1
ATOM 3634 O O . GLY B 1 181 ? -19.016 30.25 15.531 1 92.19 181 GLY B O 1
ATOM 3635 N N . THR B 1 182 ? -18.078 28.516 16.484 1 93.12 182 THR B N 1
ATOM 3636 C CA . THR B 1 182 ? -16.938 29.297 16.953 1 93.12 182 THR B CA 1
ATOM 3637 C C . THR B 1 182 ? -15.922 29.5 15.828 1 93.12 182 THR B C 1
ATOM 3639 O O . THR B 1 182 ? -15.773 28.641 14.953 1 93.12 182 THR B O 1
ATOM 3642 N N . PHE B 1 183 ? -15.297 30.641 15.875 1 92.88 183 PHE B N 1
ATOM 3643 C CA . PHE B 1 183 ? -14.195 30.953 14.961 1 92.88 183 PHE B CA 1
ATOM 3644 C C . PHE B 1 183 ? -12.852 30.844 15.672 1 92.88 183 PHE B C 1
ATOM 3646 O O . PHE B 1 183 ? -12.797 30.484 16.859 1 92.88 183 PHE B O 1
ATOM 3653 N N . SER B 1 184 ? -11.781 31.094 14.969 1 94.5 184 SER B N 1
ATOM 3654 C CA . SER B 1 184 ? -10.43 30.922 15.492 1 94.5 184 SER B CA 1
ATOM 3655 C C . SER B 1 184 ? -10.219 31.719 16.766 1 94.5 184 SER B C 1
ATOM 3657 O O . SER B 1 184 ? -9.633 31.219 17.734 1 94.5 184 SER B O 1
ATOM 3659 N N . ASP B 1 185 ? -10.719 32.906 16.766 1 95.19 185 ASP B N 1
ATOM 3660 C CA . ASP B 1 185 ? -10.539 33.781 17.938 1 95.19 185 ASP B CA 1
ATOM 3661 C C . ASP B 1 185 ? -11.25 33.219 19.156 1 95.19 185 ASP B C 1
ATOM 3663 O O . ASP B 1 185 ? -10.719 33.25 20.266 1 95.19 185 ASP B O 1
ATOM 3667 N N . GLY B 1 186 ? -12.453 32.781 18.969 1 96.06 186 GLY B N 1
ATOM 3668 C CA . GLY B 1 186 ? -13.195 32.188 20.062 1 96.06 186 GLY B CA 1
ATOM 3669 C C . GLY B 1 186 ? -12.531 30.938 20.625 1 96.06 186 GLY B C 1
ATOM 3670 O O . GLY B 1 186 ? -12.516 30.734 21.828 1 96.06 186 GLY B O 1
ATOM 3671 N N . LYS B 1 187 ? -12.008 30.125 19.766 1 97.88 187 LYS B N 1
ATOM 3672 C CA . LYS B 1 187 ? -11.312 28.906 20.188 1 97.88 187 LYS B CA 1
ATOM 3673 C C . LYS B 1 187 ? -10.055 29.25 20.984 1 97.88 187 LYS B C 1
ATOM 3675 O O . LYS B 1 187 ? -9.773 28.625 22.016 1 97.88 187 LYS B O 1
ATOM 3680 N N . ASN B 1 188 ? -9.305 30.203 20.469 1 97.44 188 ASN B N 1
ATOM 3681 C CA . ASN B 1 188 ? -8.109 30.641 21.172 1 97.44 188 ASN B CA 1
ATOM 3682 C C . ASN B 1 188 ? -8.453 31.203 22.562 1 97.44 188 ASN B C 1
ATOM 3684 O O . ASN B 1 188 ? -7.758 30.922 23.531 1 97.44 188 ASN B O 1
ATOM 3688 N N . GLU B 1 189 ? -9.492 31.984 22.578 1 97.31 189 GLU B N 1
ATOM 3689 C CA . GLU B 1 189 ? -9.93 32.531 23.859 1 97.31 189 GLU B CA 1
ATOM 3690 C C . GLU B 1 189 ? -10.328 31.453 24.844 1 97.31 189 GLU B C 1
ATOM 3692 O O . GLU B 1 189 ? -9.961 31.5 26.016 1 97.31 189 GLU B O 1
ATOM 3697 N N . MET B 1 190 ? -11.094 30.531 24.328 1 97.44 190 MET B N 1
ATOM 3698 C CA . MET B 1 190 ? -11.516 29.422 25.188 1 97.44 190 MET B CA 1
ATOM 3699 C C . MET B 1 190 ? -10.312 28.688 25.75 1 97.44 190 MET B C 1
ATOM 3701 O O . MET B 1 190 ? -10.25 28.406 26.953 1 97.44 190 MET B O 1
ATOM 3705 N N . LEU B 1 191 ? -9.367 28.312 24.875 1 98.31 191 LEU B N 1
ATOM 3706 C CA . LEU B 1 191 ? -8.18 27.594 25.312 1 98.31 191 LEU B CA 1
ATOM 3707 C C . LEU B 1 191 ? -7.43 28.375 26.391 1 98.31 191 LEU B C 1
ATOM 3709 O O . LEU B 1 191 ? -7.008 27.797 27.391 1 98.31 191 LEU B O 1
ATOM 3713 N N . PHE B 1 192 ? -7.309 29.625 26.172 1 97.62 192 PHE B N 1
ATOM 3714 C CA . PHE B 1 192 ? -6.539 30.469 27.078 1 97.62 192 PHE B CA 1
ATOM 3715 C C . PHE B 1 192 ? -7.293 30.672 28.391 1 97.62 192 PHE B C 1
ATOM 3717 O O . PHE B 1 192 ? -6.773 30.375 29.469 1 97.62 192 PHE B O 1
ATOM 3724 N N . SER B 1 193 ? -8.508 31.109 28.344 1 97.81 193 SER B N 1
ATOM 3725 C CA . SER B 1 193 ? -9.273 31.531 29.516 1 97.81 193 SER B CA 1
ATOM 3726 C C . SER B 1 193 ? -9.719 30.328 30.344 1 97.81 193 SER B C 1
ATOM 3728 O O . SER B 1 193 ? -9.711 30.391 31.578 1 97.81 193 SER B O 1
ATOM 3730 N N . ARG B 1 194 ? -10.086 29.281 29.688 1 97.56 194 ARG B N 1
ATOM 3731 C CA . ARG B 1 194 ? -10.68 28.156 30.406 1 97.56 194 ARG B CA 1
ATOM 3732 C C . ARG B 1 194 ? -9.625 27.109 30.75 1 97.56 194 ARG B C 1
ATOM 3734 O O . ARG B 1 194 ? -9.75 26.406 31.766 1 97.56 194 ARG B O 1
ATOM 3741 N N . PHE B 1 195 ? -8.633 27 29.922 1 98.06 195 PHE B N 1
ATOM 3742 C CA . PHE B 1 195 ? -7.746 25.859 30.109 1 98.06 195 PHE B CA 1
ATOM 3743 C C . PHE B 1 195 ? -6.305 26.312 30.281 1 98.06 195 PHE B C 1
ATOM 3745 O O . PHE B 1 195 ? -5.398 25.5 30.438 1 98.06 195 PHE B O 1
ATOM 3752 N N . ASN B 1 196 ? -6.039 27.641 30.234 1 97.94 196 ASN B N 1
ATOM 3753 C CA . ASN B 1 196 ? -4.703 28.219 30.359 1 97.94 196 ASN B CA 1
ATOM 3754 C C . ASN B 1 196 ? -3.746 27.656 29.312 1 97.94 196 ASN B C 1
ATOM 3756 O O . ASN B 1 196 ? -2.6 27.328 29.625 1 97.94 196 ASN B O 1
ATOM 3760 N N . ILE B 1 197 ? -4.27 27.453 28.109 1 97.81 197 ILE B N 1
ATOM 3761 C CA . ILE B 1 197 ? -3.473 26.969 26.984 1 97.81 197 ILE B CA 1
ATOM 3762 C C . ILE B 1 197 ? -3.312 28.078 25.953 1 97.81 197 ILE B C 1
ATOM 3764 O O . ILE B 1 197 ? -4.301 28.609 25.438 1 97.81 197 ILE B O 1
ATOM 3768 N N . ASN B 1 198 ? -2.141 28.531 25.734 1 97.88 198 ASN B N 1
ATOM 3769 C CA . ASN B 1 198 ? -1.826 29.375 24.578 1 97.88 198 ASN B CA 1
ATOM 3770 C C . ASN B 1 198 ? -1.485 28.531 23.359 1 97.88 198 ASN B C 1
ATOM 3772 O O . ASN B 1 198 ? -0.398 27.953 23.266 1 97.88 198 ASN B O 1
ATOM 3776 N N . TYR B 1 199 ? -2.361 28.5 22.438 1 97.62 199 TYR B N 1
ATOM 3777 C CA . TYR B 1 199 ? -2.229 27.641 21.266 1 97.62 199 TYR B CA 1
ATOM 3778 C C . TYR B 1 199 ? -0.919 27.906 20.547 1 97.62 199 TYR B C 1
ATOM 3780 O O . TYR B 1 199 ? -0.306 26.984 19.984 1 97.62 199 TYR B O 1
ATOM 3788 N N . ASN B 1 200 ? -0.462 29.141 20.531 1 95.81 200 ASN B N 1
ATOM 3789 C CA . ASN B 1 200 ? 0.734 29.531 19.797 1 95.81 200 ASN B CA 1
ATOM 3790 C C . ASN B 1 200 ? 1.998 28.969 20.438 1 95.81 200 ASN B C 1
ATOM 3792 O O . ASN B 1 200 ? 3.064 28.969 19.812 1 95.81 200 ASN B O 1
ATOM 3796 N N . ASN B 1 201 ? 1.896 28.469 21.641 1 96.81 201 ASN B N 1
ATOM 3797 C CA . ASN B 1 201 ? 3.047 27.922 22.359 1 96.81 201 ASN B CA 1
ATOM 3798 C C . ASN B 1 201 ? 3.133 26.406 22.203 1 96.81 201 ASN B C 1
ATOM 3800 O O . ASN B 1 201 ? 4.113 25.797 22.625 1 96.81 201 ASN B O 1
ATOM 3804 N N . LEU B 1 202 ? 2.094 25.859 21.625 1 97.5 202 LEU B N 1
ATOM 3805 C CA . LEU B 1 202 ? 2.152 24.438 21.359 1 97.5 202 LEU B CA 1
ATOM 3806 C C . LEU B 1 202 ? 3.252 24.094 20.359 1 97.5 202 LEU B C 1
ATOM 3808 O O . LEU B 1 202 ? 3.676 24.969 19.594 1 97.5 202 LEU B O 1
ATOM 3812 N N . PRO B 1 203 ? 3.744 22.812 20.391 1 97.81 203 PRO B N 1
ATOM 3813 C CA . PRO B 1 203 ? 4.777 22.438 19.422 1 97.81 203 PRO B CA 1
ATOM 3814 C C . PRO B 1 203 ? 4.395 22.781 17.984 1 97.81 203 PRO B C 1
ATOM 3816 O O . PRO B 1 203 ? 3.24 22.594 17.594 1 97.81 203 PRO B O 1
ATOM 3819 N N . ALA B 1 204 ? 5.309 23.297 17.188 1 98.12 204 ALA B N 1
ATOM 3820 C CA . ALA B 1 204 ? 5.078 23.703 15.805 1 98.12 204 ALA B CA 1
ATOM 3821 C C . ALA B 1 204 ? 4.57 22.547 14.961 1 98.12 204 ALA B C 1
ATOM 3823 O O . ALA B 1 204 ? 3.77 22.734 14.047 1 98.12 204 ALA B O 1
ATOM 3824 N N . GLU B 1 205 ? 5.062 21.391 15.328 1 98.25 205 GLU B N 1
ATOM 3825 C CA . GLU B 1 205 ? 4.648 20.203 14.586 1 98.25 205 GLU B CA 1
ATOM 3826 C C . GLU B 1 205 ? 3.129 20.047 14.602 1 98.25 205 GLU B C 1
ATOM 3828 O O . GLU B 1 205 ? 2.535 19.625 13.609 1 98.25 205 GLU B O 1
ATOM 3833 N N . TYR B 1 206 ? 2.498 20.375 15.781 1 98.31 206 TYR B N 1
ATOM 3834 C CA . TYR B 1 206 ? 1.05 20.25 15.906 1 98.31 206 TYR B CA 1
ATOM 3835 C C . TYR B 1 206 ? 0.335 21.297 15.062 1 98.31 206 TYR B C 1
ATOM 3837 O O . TYR B 1 206 ? -0.698 21.016 14.453 1 98.31 206 TYR B O 1
ATOM 3845 N N . ARG B 1 207 ? 0.915 22.453 14.961 1 97.88 207 ARG B N 1
ATOM 3846 C CA . ARG B 1 207 ? 0.242 23.625 14.406 1 97.88 207 ARG B CA 1
ATOM 3847 C C . ARG B 1 207 ? 0.53 23.766 12.914 1 97.88 207 ARG B C 1
ATOM 3849 O O . ARG B 1 207 ? -0.296 24.297 12.164 1 97.88 207 ARG B O 1
ATOM 3856 N N . LYS B 1 208 ? 1.686 23.234 12.523 1 98.31 208 LYS B N 1
ATOM 3857 C CA . LYS B 1 208 ? 2.145 23.547 11.172 1 98.31 208 LYS B CA 1
ATOM 3858 C C . LYS B 1 208 ? 2.375 22.266 10.367 1 98.31 208 LYS B C 1
ATOM 3860 O O . LYS B 1 208 ? 2.643 22.312 9.164 1 98.31 208 LYS B O 1
ATOM 3865 N N . GLY B 1 209 ? 2.273 21.109 10.969 1 98.62 209 GLY B N 1
ATOM 3866 C CA . GLY B 1 209 ? 2.57 19.859 10.281 1 98.62 209 GLY B CA 1
ATOM 3867 C C . GLY B 1 209 ? 4.059 19.625 10.117 1 98.62 209 GLY B C 1
ATOM 3868 O O . GLY B 1 209 ? 4.867 20.109 10.906 1 98.62 209 GLY B O 1
ATOM 3869 N N . SER B 1 210 ? 4.383 18.719 9.273 1 98.88 210 SER B N 1
ATOM 3870 C CA . SER B 1 210 ? 5.766 18.328 9.031 1 98.88 210 SER B CA 1
ATOM 3871 C C . SER B 1 210 ? 6.133 18.484 7.559 1 98.88 210 SER B C 1
ATOM 3873 O O . SER B 1 210 ? 5.344 18.141 6.68 1 98.88 210 SER B O 1
ATOM 3875 N N . VAL B 1 211 ? 7.281 19.031 7.309 1 98.88 211 VAL B N 1
ATOM 3876 C CA . VAL B 1 211 ? 7.781 19.188 5.945 1 98.88 211 VAL B CA 1
ATOM 3877 C C . VAL B 1 211 ? 9.102 18.438 5.793 1 98.88 211 VAL B C 1
ATOM 3879 O O . VAL B 1 211 ? 10 18.578 6.633 1 98.88 211 VAL B O 1
ATOM 3882 N N . ILE B 1 212 ? 9.188 17.625 4.781 1 98.88 212 ILE B N 1
ATOM 3883 C CA . ILE B 1 212 ? 10.422 16.906 4.465 1 98.88 212 ILE B CA 1
ATOM 3884 C C . ILE B 1 212 ? 11.008 17.438 3.162 1 98.88 212 ILE B C 1
ATOM 3886 O O . ILE B 1 212 ? 10.312 17.531 2.148 1 98.88 212 ILE B O 1
ATOM 3890 N N . PHE B 1 213 ? 12.211 17.859 3.158 1 98.31 213 PHE B N 1
ATOM 3891 C CA . PHE B 1 213 ? 12.898 18.359 1.972 1 98.31 213 PHE B CA 1
ATOM 3892 C C . PHE B 1 213 ? 14.414 18.266 2.145 1 98.31 213 PHE B C 1
ATOM 3894 O O . PHE B 1 213 ? 14.898 17.938 3.23 1 98.31 213 PHE B O 1
ATOM 3901 N N . LYS B 1 214 ? 15.156 18.438 1.065 1 96.75 214 LYS B N 1
ATOM 3902 C CA . LYS B 1 214 ? 16.609 18.422 1.118 1 96.75 214 LYS B CA 1
ATOM 3903 C C . LYS B 1 214 ? 17.156 19.812 1.45 1 96.75 214 LYS B C 1
ATOM 3905 O O . LYS B 1 214 ? 16.938 20.766 0.703 1 96.75 214 LYS B O 1
ATOM 3910 N N . LYS B 1 215 ? 17.797 19.875 2.545 1 94.56 215 LYS B N 1
ATOM 3911 C CA . LYS B 1 215 ? 18.406 21.109 3.021 1 94.56 215 LYS B CA 1
ATOM 3912 C C . LYS B 1 215 ? 19.906 21.109 2.783 1 94.56 215 LYS B C 1
ATOM 3914 O O . LYS B 1 215 ? 20.578 20.109 3.01 1 94.56 215 LYS B O 1
ATOM 3919 N N . PRO B 1 216 ? 20.453 22.219 2.234 1 90.44 216 PRO B N 1
ATOM 3920 C CA . PRO B 1 216 ? 21.922 22.312 2.098 1 90.44 216 PRO B CA 1
ATOM 3921 C C . PRO B 1 216 ? 22.625 22.391 3.443 1 90.44 216 PRO B C 1
ATOM 3923 O O . PRO B 1 216 ? 22.219 23.141 4.324 1 90.44 216 PRO B O 1
ATOM 3926 N N . VAL B 1 217 ? 23.547 21.484 3.6 1 88.38 217 VAL B N 1
ATOM 3927 C CA . VAL B 1 217 ? 24.359 21.484 4.82 1 88.38 217 VAL B CA 1
ATOM 3928 C C . VAL B 1 217 ? 25.844 21.547 4.461 1 88.38 217 VAL B C 1
ATOM 3930 O O . VAL B 1 217 ? 26.266 20.969 3.453 1 88.38 217 VAL B O 1
ATOM 3933 N N . GLN B 1 218 ? 26.562 22.312 5.285 1 86.12 218 GLN B N 1
ATOM 3934 C CA . GLN B 1 218 ? 28 22.391 5.094 1 86.12 218 GLN B CA 1
ATOM 3935 C C . GLN B 1 218 ? 28.719 21.281 5.871 1 86.12 218 GLN B C 1
ATOM 3937 O O . GLN B 1 218 ? 28.484 21.109 7.07 1 86.12 218 GLN B O 1
ATOM 3942 N N . GLU B 1 219 ? 29.281 20.422 5.16 1 83.31 219 GLU B N 1
ATOM 3943 C CA . GLU B 1 219 ? 30.062 19.375 5.816 1 83.31 219 GLU B CA 1
ATOM 3944 C C . GLU B 1 219 ? 31.547 19.562 5.551 1 83.31 219 GLU B C 1
ATOM 3946 O O . GLU B 1 219 ? 31.969 19.75 4.406 1 83.31 219 GLU B O 1
ATOM 3951 N N . THR B 1 220 ? 32.25 19.656 6.645 1 82.88 220 THR B N 1
ATOM 3952 C CA . THR B 1 220 ? 33.688 19.812 6.547 1 82.88 220 THR B CA 1
ATOM 3953 C C . THR B 1 220 ? 34.406 18.469 6.676 1 82.88 220 THR B C 1
ATOM 3955 O O . THR B 1 220 ? 34.156 17.719 7.625 1 82.88 220 THR B O 1
ATOM 3958 N N . ASN B 1 221 ? 35.156 18.125 5.566 1 82 221 ASN B N 1
ATOM 3959 C CA . ASN B 1 221 ? 36 16.938 5.664 1 82 221 ASN B CA 1
ATOM 3960 C C . ASN B 1 221 ? 37.094 17.125 6.695 1 82 221 ASN B C 1
ATOM 3962 O O . ASN B 1 221 ? 37.906 18.047 6.578 1 82 221 ASN B O 1
ATOM 3966 N N . LYS B 1 222 ? 37 16.266 7.574 1 81.06 222 LYS B N 1
ATOM 3967 C CA . LYS B 1 222 ? 37.938 16.375 8.688 1 81.06 222 LYS B CA 1
ATOM 3968 C C . LYS B 1 222 ? 39.375 16.188 8.211 1 81.06 222 LYS B C 1
ATOM 3970 O O . LYS B 1 222 ? 40.312 16.781 8.758 1 81.06 222 LYS B O 1
ATOM 3975 N N . GLU B 1 223 ? 39.469 15.391 7.27 1 81.25 223 GLU B N 1
ATOM 3976 C CA . GLU B 1 223 ? 40.812 15.062 6.828 1 81.25 223 GLU B CA 1
ATOM 3977 C C . GLU B 1 223 ? 41.40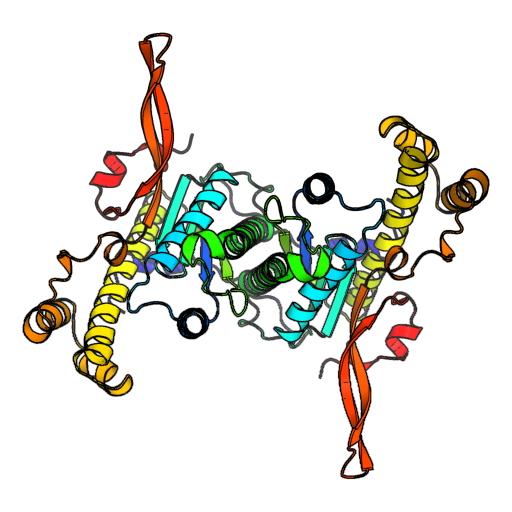6 16.156 5.938 1 81.25 223 GLU B C 1
ATOM 3979 O O . GLU B 1 223 ? 42.562 16.547 6.098 1 81.25 223 GLU B O 1
ATOM 3984 N N . THR B 1 224 ? 40.594 16.719 5.207 1 85.19 224 THR B N 1
ATOM 3985 C CA . THR B 1 224 ? 41.125 17.641 4.203 1 85.19 224 THR B CA 1
ATOM 3986 C C . THR B 1 224 ? 40.812 19.078 4.586 1 85.19 224 THR B C 1
ATOM 3988 O O . THR B 1 224 ? 41.406 20.016 4.039 1 85.19 224 THR B O 1
ATOM 3991 N N . GLY B 1 225 ? 40.031 19.234 5.496 1 79.31 225 GLY B N 1
ATOM 3992 C CA . GLY B 1 225 ? 39.625 20.562 5.914 1 79.31 225 GLY B CA 1
ATOM 3993 C C . GLY B 1 225 ? 38.688 21.234 4.922 1 79.31 225 GLY B C 1
ATOM 3994 O O . GLY B 1 225 ? 38.312 22.406 5.109 1 79.31 225 GLY B O 1
ATOM 3995 N N . LEU B 1 226 ? 38.406 20.562 3.84 1 82.5 226 LEU B N 1
ATOM 3996 C CA . LEU B 1 226 ? 37.562 21.141 2.797 1 82.5 226 LEU B CA 1
ATOM 3997 C C . LEU B 1 226 ? 36.094 21 3.15 1 82.5 226 LEU B C 1
ATOM 3999 O O . LEU B 1 226 ? 35.656 19.938 3.59 1 82.5 226 LEU B O 1
ATOM 4003 N N . THR B 1 227 ? 35.406 22.203 3.088 1 83.75 227 THR B N 1
ATOM 4004 C CA . THR B 1 227 ? 33.969 22.219 3.367 1 83.75 227 THR B CA 1
ATOM 4005 C C . THR B 1 227 ? 33.188 22.047 2.082 1 83.75 227 THR B C 1
ATOM 4007 O O . THR B 1 227 ? 33.406 22.766 1.104 1 83.75 227 THR B O 1
ATOM 4010 N N . LYS B 1 228 ? 32.531 20.938 2.066 1 83.69 228 LYS B N 1
ATOM 4011 C CA . LYS B 1 228 ? 31.656 20.719 0.914 1 83.69 228 LYS B CA 1
ATOM 4012 C C . LYS B 1 228 ? 30.188 20.828 1.303 1 83.69 228 LYS B C 1
ATOM 4014 O O . LYS B 1 228 ? 29.812 20.5 2.432 1 83.69 228 LYS B O 1
ATOM 4019 N N . SER B 1 229 ? 29.438 21.516 0.331 1 84.88 229 SER B N 1
ATOM 4020 C CA . SER B 1 229 ? 28 21.609 0.524 1 84.88 229 SER B CA 1
ATOM 4021 C C . SER B 1 229 ? 27.281 20.344 0.077 1 84.88 229 SER B C 1
ATOM 4023 O O . SER B 1 229 ? 27.547 19.828 -1.01 1 84.88 229 SER B O 1
ATOM 4025 N N . LYS B 1 230 ? 26.609 19.734 1.065 1 89.31 230 LYS B N 1
ATOM 4026 C CA . LYS B 1 230 ? 25.828 18.547 0.743 1 89.31 230 LYS B CA 1
ATOM 4027 C C . LYS B 1 230 ? 24.359 18.75 1.121 1 89.31 230 LYS B C 1
ATOM 4029 O O . LYS B 1 230 ? 24.047 19.516 2.029 1 89.31 230 LYS B O 1
ATOM 4034 N N . LYS B 1 231 ? 23.484 18.188 0.268 1 92 231 LYS B N 1
ATOM 4035 C CA . LYS B 1 231 ? 22.062 18.219 0.583 1 92 231 LYS B CA 1
ATOM 4036 C C . LYS B 1 231 ? 21.656 17.016 1.423 1 92 231 LYS B C 1
ATOM 4038 O O . LYS B 1 231 ? 22.078 15.898 1.159 1 92 231 LYS B O 1
ATOM 4043 N N . ARG B 1 232 ? 20.906 17.359 2.465 1 94.5 232 ARG B N 1
ATOM 4044 C CA . ARG B 1 232 ? 20.422 16.312 3.355 1 94.5 232 ARG B CA 1
ATOM 4045 C C . ARG B 1 232 ? 18.922 16.406 3.551 1 94.5 232 ARG B C 1
ATOM 4047 O O . ARG B 1 232 ? 18.359 17.5 3.686 1 94.5 232 ARG B O 1
ATOM 4054 N N . LEU B 1 233 ? 18.281 15.219 3.551 1 97.31 233 LEU B N 1
ATOM 4055 C CA . LEU B 1 233 ? 16.859 15.18 3.859 1 97.31 233 LEU B CA 1
ATOM 4056 C C . LEU B 1 233 ? 16.609 15.523 5.324 1 97.31 233 LEU B C 1
ATOM 4058 O O . LEU B 1 233 ? 17.25 14.969 6.219 1 97.31 233 LEU B O 1
ATOM 4062 N N . VAL B 1 234 ? 15.727 16.453 5.543 1 97.75 234 VAL B N 1
ATOM 4063 C CA . VAL B 1 234 ? 15.414 16.875 6.906 1 97.75 234 VAL B CA 1
ATOM 4064 C C . VAL B 1 234 ? 13.898 16.859 7.113 1 97.75 234 VAL B C 1
ATOM 4066 O O . VAL B 1 234 ? 13.133 16.875 6.145 1 97.75 234 VAL B O 1
ATOM 4069 N N . ILE B 1 235 ? 13.461 16.766 8.312 1 98.56 235 ILE B N 1
ATOM 4070 C CA . ILE B 1 235 ? 12.086 16.969 8.734 1 98.56 235 ILE B CA 1
ATOM 4071 C C . ILE B 1 235 ? 11.984 18.281 9.523 1 98.56 235 ILE B C 1
ATOM 4073 O O . ILE B 1 235 ? 12.641 18.438 10.547 1 98.56 235 ILE B O 1
ATOM 4077 N N . GLU B 1 236 ? 11.219 19.203 9.031 1 98.25 236 GLU B N 1
ATOM 4078 C CA . GLU B 1 236 ? 11.062 20.5 9.688 1 98.25 236 GLU B CA 1
ATOM 4079 C C . GLU B 1 236 ? 9.594 20.812 9.961 1 98.25 236 GLU B C 1
ATOM 4081 O O . GLU B 1 236 ? 8.711 20.25 9.305 1 98.25 236 GLU B O 1
ATOM 4086 N N . HIS B 1 237 ? 9.383 21.578 10.906 1 98.56 237 HIS B N 1
ATOM 4087 C CA . HIS B 1 237 ? 8.062 22.078 11.273 1 98.56 237 HIS B CA 1
ATOM 4088 C C . HIS B 1 237 ? 8 23.594 11.18 1 98.56 237 HIS B C 1
ATOM 4090 O O . HIS B 1 237 ? 8.07 24.281 12.203 1 98.56 237 HIS B O 1
ATOM 4096 N N . VAL B 1 238 ? 7.883 24.062 9.977 1 98.12 238 VAL B N 1
ATOM 4097 C CA . VAL B 1 238 ? 8.062 25.484 9.719 1 98.12 238 VAL B CA 1
ATOM 4098 C C . VAL B 1 238 ? 6.91 26 8.852 1 98.12 238 VAL B C 1
ATOM 4100 O O . VAL B 1 238 ? 6.129 25.219 8.312 1 98.12 238 VAL B O 1
ATOM 4103 N N . ASP B 1 239 ? 6.777 27.312 8.82 1 98.31 239 ASP B N 1
ATOM 4104 C CA . ASP B 1 239 ? 5.781 27.969 7.992 1 98.31 239 ASP B CA 1
ATOM 4105 C C . ASP B 1 239 ? 6.152 27.891 6.516 1 98.31 239 ASP B C 1
ATOM 4107 O O . ASP B 1 239 ? 7.098 28.547 6.07 1 98.31 239 ASP B O 1
ATOM 4111 N N . ILE B 1 240 ? 5.391 27.141 5.73 1 98.06 240 ILE B N 1
ATOM 4112 C CA . ILE B 1 240 ? 5.699 27.016 4.312 1 98.06 240 ILE B CA 1
ATOM 4113 C C . ILE B 1 240 ? 4.684 27.812 3.494 1 98.06 240 ILE B C 1
ATOM 4115 O O . ILE B 1 240 ? 4.695 27.766 2.262 1 98.06 240 ILE B O 1
ATOM 4119 N N . ILE B 1 241 ? 3.732 28.469 4.125 1 97.5 241 ILE B N 1
ATOM 4120 C CA . ILE B 1 241 ? 2.762 29.328 3.455 1 97.5 241 ILE B CA 1
ATOM 4121 C C . ILE B 1 241 ? 3.43 30.625 3.043 1 97.5 241 ILE B C 1
ATOM 4123 O O . ILE B 1 241 ? 3.184 31.141 1.949 1 97.5 241 ILE B O 1
ATOM 4127 N N . SER B 1 242 ? 4.285 31.141 3.896 1 95.94 242 SER B N 1
ATOM 4128 C CA . SER B 1 242 ? 4.996 32.406 3.641 1 95.94 242 SER B CA 1
ATOM 4129 C C . SER B 1 242 ? 6.012 32.219 2.516 1 95.94 242 SER B C 1
ATOM 4131 O O . SER B 1 242 ? 6.621 31.172 2.369 1 95.94 242 SER B O 1
ATOM 4133 N N . GLU B 1 243 ? 6.309 33.281 1.866 1 96.06 243 GLU B N 1
ATOM 4134 C CA . GLU B 1 243 ? 7.293 33.281 0.789 1 96.06 243 GLU B CA 1
ATOM 4135 C C . GLU B 1 243 ? 8.703 33.125 1.335 1 96.06 243 GLU B C 1
ATOM 4137 O O . GLU B 1 243 ? 9.625 32.75 0.593 1 96.06 243 GLU B O 1
ATOM 4142 N N . LYS B 1 244 ? 8.875 33.406 2.559 1 97.19 244 LYS B N 1
ATOM 4143 C CA . LYS B 1 244 ? 10.195 33.312 3.184 1 97.19 244 LYS B CA 1
ATOM 4144 C C . LYS B 1 244 ? 10.789 31.922 3.01 1 97.19 244 LYS B C 1
ATOM 4146 O O . LYS B 1 244 ? 11.969 31.781 2.691 1 97.19 244 LYS B O 1
ATOM 4151 N N . PHE B 1 245 ? 10.031 30.906 3.234 1 97.44 245 PHE B N 1
ATOM 4152 C CA . PHE B 1 245 ? 10.477 29.531 3.098 1 97.44 245 PHE B CA 1
ATOM 4153 C C . PHE B 1 245 ? 10.969 29.266 1.68 1 97.44 245 PHE B C 1
ATOM 4155 O O . PHE B 1 245 ? 12.047 28.688 1.488 1 97.44 245 PHE B O 1
ATOM 4162 N N . TRP B 1 246 ? 10.25 29.672 0.701 1 97.19 246 TRP B N 1
ATOM 4163 C CA . TRP B 1 246 ? 10.539 29.375 -0.695 1 97.19 246 TRP B CA 1
ATOM 4164 C C . TRP B 1 246 ? 11.719 30.188 -1.202 1 97.19 246 TRP B C 1
ATOM 4166 O O . TRP B 1 246 ? 12.461 29.734 -2.084 1 97.19 246 TRP B O 1
ATOM 4176 N N . LYS B 1 247 ? 11.828 31.391 -0.64 1 96.38 247 LYS B N 1
ATOM 4177 C CA . LYS B 1 247 ? 12.992 32.219 -0.968 1 96.38 247 LYS B CA 1
ATOM 4178 C C . LYS B 1 247 ? 14.266 31.625 -0.371 1 96.38 247 LYS B C 1
ATOM 4180 O O . LYS B 1 247 ? 15.344 31.719 -0.97 1 96.38 247 LYS B O 1
ATOM 4185 N N . GLU B 1 248 ? 14.125 31.078 0.807 1 95.75 248 GLU B N 1
ATOM 4186 C CA . GLU B 1 248 ? 15.266 30.469 1.485 1 95.75 248 GLU B CA 1
ATOM 4187 C C . GLU B 1 248 ? 15.703 29.188 0.792 1 95.75 248 GLU B C 1
ATOM 4189 O O . GLU B 1 248 ? 16.891 28.859 0.755 1 95.75 248 GLU B O 1
ATOM 4194 N N . TYR B 1 249 ? 14.781 28.422 0.249 1 95.56 249 TYR B N 1
ATOM 4195 C CA . TYR B 1 249 ? 15.086 27.156 -0.402 1 95.56 249 TYR B CA 1
ATOM 4196 C C . TYR B 1 249 ? 14.555 27.141 -1.83 1 95.56 249 TYR B C 1
ATOM 4198 O O . TYR B 1 249 ? 13.727 26.297 -2.178 1 95.56 249 TYR B O 1
ATOM 4206 N N . PRO B 1 250 ? 15.078 27.938 -2.699 1 93.12 250 PRO B N 1
ATOM 4207 C CA . PRO B 1 250 ? 14.578 28.078 -4.066 1 93.12 250 PRO B CA 1
ATOM 4208 C C . PRO B 1 250 ? 14.781 26.797 -4.891 1 93.12 250 PRO B C 1
ATOM 4210 O O . PRO B 1 250 ? 14.109 26.609 -5.906 1 93.12 250 PRO B O 1
ATOM 4213 N N . ASP B 1 251 ? 15.617 25.891 -4.41 1 93.31 251 ASP B N 1
ATOM 4214 C CA . ASP B 1 251 ? 15.992 24.719 -5.184 1 93.31 251 ASP B CA 1
ATOM 4215 C C . ASP B 1 251 ? 14.898 23.641 -5.109 1 93.31 251 ASP B C 1
ATOM 4217 O O . ASP B 1 251 ? 14.891 22.703 -5.902 1 93.31 251 ASP B O 1
ATOM 4221 N N . ILE B 1 252 ? 14.023 23.766 -4.145 1 95.62 252 ILE B N 1
ATOM 4222 C CA . ILE B 1 252 ? 13.023 22.719 -3.928 1 95.62 252 ILE B CA 1
ATOM 4223 C C . ILE B 1 252 ? 12.172 22.562 -5.188 1 95.62 252 ILE B C 1
ATOM 4225 O O . ILE B 1 252 ? 11.93 21.438 -5.633 1 95.62 252 ILE B O 1
ATOM 4229 N N . LEU B 1 253 ? 11.766 23.672 -5.789 1 94.25 253 LEU B N 1
ATOM 4230 C CA . LEU B 1 253 ? 10.906 23.594 -6.965 1 94.25 253 LEU B CA 1
ATOM 4231 C C . LEU B 1 253 ? 11.695 23.844 -8.242 1 94.25 253 LEU B C 1
ATOM 4233 O O . LEU B 1 253 ? 11.117 23.984 -9.32 1 94.25 253 LEU B O 1
ATOM 4237 N N . ALA B 1 254 ? 13.039 23.953 -8.008 1 84.31 254 ALA B N 1
ATOM 4238 C CA . ALA B 1 254 ? 13.859 24.234 -9.188 1 84.31 254 ALA B CA 1
ATOM 4239 C C . ALA B 1 254 ? 13.859 23.062 -10.156 1 84.31 254 ALA B C 1
ATOM 4241 O O . ALA B 1 254 ? 13.914 21.906 -9.734 1 84.31 254 ALA B O 1
ATOM 4242 N N . SER B 1 255 ? 13.164 23.031 -11.25 1 62.91 255 SER B N 1
ATOM 4243 C CA . SER B 1 255 ? 13 22 -12.273 1 62.91 255 SER B CA 1
ATOM 4244 C C . SER B 1 255 ? 14.297 21.797 -13.055 1 62.91 255 SER B C 1
ATOM 4246 O O . SER B 1 255 ? 14.766 22.703 -13.734 1 62.91 255 SER B O 1
ATOM 4248 N N . LYS B 1 256 ? 15.422 21.188 -12.414 1 53.06 256 LYS B N 1
ATOM 4249 C CA . LYS B 1 256 ? 16.438 20.938 -13.445 1 53.06 256 LYS B CA 1
ATOM 4250 C C . LYS B 1 256 ? 16.016 19.781 -14.352 1 53.06 256 LYS B C 1
ATOM 4252 O O . LYS B 1 256 ? 15.336 18.859 -13.914 1 53.06 256 LYS B O 1
#

GO terms:
  GO:0097748 3'-5' RNA polymerase activity (F, IDA)
  GO:0008193 tRNA guanylyltransferase activity (F, IDA)
  GO:0005737 cytoplasm (C, IDA)
  GO:0005829 cytosol (C, IDA)
  GO:0099116 tRNA 5'-end processing (P, IDA)
  GO:0008193 tRNA guanylyltransferase activity (F, IGI)
  GO:0008193 tRNA guanylyltransferase activity (F, IMP)

InterPro domains:
  IPR007537 tRNAHis guanylyltransferase Thg1 [PIRSF028980] (1-254)
  IPR007537 tRNAHis guanylyltransferase Thg1 [PTHR12729] (1-255)
  IPR024956 tRNAHis guanylyltransferase catalytic domain [PF04446] (6-135)
  IPR025845 Thg1 C-terminal domain [PF14413] (138-241)
  IPR038469 tRNAHis guanylyltransferase Thg1 superfamily [G3DSA:3.30.70.3000] (1-256)

Secondary structure (DSSP, 8-state):
----TTGGGGGG----BPPTTSEEEEEEEESSHHHHHHHTT--SS--HHHHHHHHHHHHHHHHH-TTEEEEEEETTEEEEEEPTT--GGGGBHHHHHHHHHHHHHHHHHHTHHHHHTTS---S---EEEEEEEE-SHHHHHHHHHHHHHHHHHHHHHHHHHHIIIIIS---HHHHHHHHTT--HHHHHHHHHHHH---GGGS-HHHHH-EEEEEEEEEEE-TTT--EEEEEEEEEE----SSHHHHHH-GGGS---/----TTGGGGGG----BPPTTSEEEEEEEESSHHHHHHHTT--SS--HHHHHHHHHHHHHHHHH-TTEEEEEEETTEEEEEEPTT--GGGGBHHHHHHHHHHHHHHHHHHTHHHHHTTS---S---EEEEEEEE-SHHHHHHHHHHHHHHHHHHHHHHHHHHIIIIIS---HHHHHHHHTT--HHHHHHHHHHHH---GGGS-HHHHH-EEEEEEEEEEE-TTT--EEEEEEEEEE----SSHHHHHH-GGGS---

Foldseek 3Di:
DPDDPVNCVVVVDDFQADDAQWKKKKKKAWDPVVVQCVVLVADPPHRPLVQVLLVVLVLVLCVVPVQFAKKFDADRMIITIGARRDCPVPRGFCCVNCVSQVSSQVSSVVCSCVRVPPRDNPDGIHMHIGMDIGNDPVRVLVVLLVVQQVLQVVLLLRVQLVCCCPVVVDDNVRSCVVCPPDDSVRSQCCCCVPVVDRPVPPDLCSRGNKMWHWDWDWDADPVVRDTDTDTDIDIDRDDSNDCVVCVVPVVSNVRD/DPDDPVNCVVVVDDFQADDAQWKKKKKKAWDPVVVQCVVLVADPPHRPLVQVLLVVLVLVLCVVPVQFAKKFDADRMIITIGARRDCPVPRGFCCVNCVSQVSSQVSSVVCSCVRVPPRDNPDGIHMHIGMDIGNDPVRVLVVLLVVQQVLQVVLLLRVQLVCCCPVVVDDNVRSCVVCPPDDSVRSQCCCCVPVVDRPVPPDLCSRGNKMWHWDWDWDADPVPRDTDTDTDIDIDRDDSNDCVVCVNPVVSNVRD

Nearest PDB structures (foldseek):
  7cv1-assembly1_A  TM=9.520E-01  e=1.600E-34  Homo sapiens
  7cv1-assembly1_D  TM=9.591E-01  e=2.765E-34  Homo sapiens
  3otc-assembly1_A-2  TM=9.454E-01  e=4.778E-34  Homo sapiens
  7cv1-assembly1_C  TM=9.570E-01  e=1.713E-33  Homo sapiens
  3otc-assembly1_B-2  TM=9.227E-01  e=6.881E-34  Homo sapiens